Protein AF-A0A7S1W6D2-F1 (afdb_monomer_lite)

Secondary structure (DSSP, 8-state):
-HHHHHHHHHHH-SPPPHHHHHHHHHHHHHHHHHT---HHHHHHHHHHHHHHS--------------------------------PPP------------SSSSHHHHHHHHHHTTSS-----------------------SS-------------PPPPPP---TT-HHHHHHHHHHHHHHHHHHHHHHHHHHHHHHHHHHHHHHHHHHHHHHHHHHHHHHHHHHHHHHHHHHHHHHHHHHHHHHHHHHHHHHHHHHHHHHHHHHHHHHHHHHHHHHHHHHHHHHHHHHHHHHHHHHHHHHHHHHHHHHHHHHHHHHHHHHHHHHHHHHHHHHHHHHHHHHHHHHHHHHHHHHHHHHHHHHHHHHTTSSSS-----GGGHHHHHHHHHHHHHHHHHHHHHHHHHHHHHHHHHHHHHHHHHHHHHHHHHHHHHHHHHHHHHHHHHHHHHHHHHHHHHHHHHHHHHHHHHHHHHHHHHHHHHHHHTS---S-HHHHHHSHHHHHHTT-PPPP-

Organism: Neobodo designis (NCBI:txid312471)

Radius of gyration: 74.04 Å; chains: 1; bounding box: 138×70×248 Å

Foldseek 3Di:
DVVLLVLLCVLLVDDDDPVLSVVLVVQVVVCVVVVNPDPVSSNVSSVVSPVVDPPPPDPDDDDDDDDDDDDDDDDDDDDDDDDDDDDDDDDDDDDDDPPPPPPPVVVVVVVVVVVVVPPDDDDPDDDDDPDDDDDDDPDDDDDDDDDDDDDDPDDDDDDDPDPDDPPPPVVVVVVVVVVVVVVVVVVVVVVVVVVVVVVVVVVVVVVVVVVVVVVVVVVVVVVVVVVVVVVVVVVVVVVVVVVVVVVVVVVVVVVVVVVVVVVVVVVVVVVVVVVVVVVVVVVVVVVVVVVVVVVVVVVVVVVVVVVVVVVVVVVVVVVVVVVVVVVVVVVVVVVVVVVVVVVVVVVVVVVVVVVVVVVVVVCVCVVVPVPDDDDDDPVPPPVVVVVVVVVVVVVVVVVVVVVVVVVVVVVVVVVVVVVVVVVVVVVVVVVVVVVVVVVVVVVVVVVVVVVVVVVVVVVVVVVVVVVVVVVVVVVVVVVVVVVVPDPPDQDPVRCVVCVVVCVVVVNDDDDD

Structure (mmCIF, N/CA/C/O backbone):
data_AF-A0A7S1W6D2-F1
#
_entry.id   AF-A0A7S1W6D2-F1
#
loop_
_atom_site.group_PDB
_atom_site.id
_atom_site.type_symbol
_atom_site.label_atom_id
_atom_site.label_alt_id
_atom_site.label_comp_id
_atom_site.label_asym_id
_atom_site.label_entity_id
_atom_site.label_seq_id
_atom_site.pdbx_PDB_ins_code
_atom_site.Cartn_x
_atom_site.Cartn_y
_atom_site.Cartn_z
_atom_site.occupancy
_atom_site.B_iso_or_equiv
_atom_site.auth_seq_id
_atom_site.auth_comp_id
_atom_site.auth_asym_id
_atom_site.auth_atom_id
_atom_site.pdbx_PDB_model_num
ATOM 1 N N . ARG A 1 1 ? 7.609 21.392 4.921 1.00 91.19 1 ARG A N 1
ATOM 2 C CA . ARG A 1 1 ? 6.514 21.309 5.914 1.00 91.19 1 ARG A CA 1
ATOM 3 C C . ARG A 1 1 ? 6.487 22.544 6.814 1.00 91.19 1 ARG A C 1
ATOM 5 O O . ARG A 1 1 ? 5.623 23.380 6.600 1.00 91.19 1 ARG A O 1
ATOM 12 N N . GLU A 1 2 ? 7.475 22.748 7.693 1.00 93.50 2 GLU A N 1
ATOM 13 C CA . GLU A 1 2 ? 7.512 23.879 8.650 1.00 93.50 2 GLU A CA 1
ATOM 14 C C . GLU A 1 2 ? 7.346 25.265 8.009 1.00 93.50 2 GLU A C 1
ATOM 16 O O . GLU A 1 2 ? 6.562 26.080 8.491 1.00 93.50 2 GLU A O 1
ATOM 21 N N . LEU A 1 3 ? 7.999 25.510 6.867 1.00 96.69 3 LEU A N 1
ATOM 22 C CA . LEU A 1 3 ? 7.859 26.766 6.122 1.00 96.69 3 LEU A CA 1
ATOM 23 C C . LEU A 1 3 ? 6.405 27.036 5.679 1.00 96.69 3 LEU A C 1
ATOM 25 O O . LEU A 1 3 ? 5.949 28.177 5.690 1.00 96.69 3 LEU A O 1
ATOM 29 N N . MET A 1 4 ? 5.670 25.991 5.288 1.00 96.62 4 MET A N 1
ATOM 30 C CA . MET A 1 4 ? 4.268 26.102 4.873 1.00 96.62 4 MET A CA 1
ATOM 31 C C . MET A 1 4 ? 3.348 26.268 6.082 1.00 96.62 4 MET A C 1
ATOM 33 O O . MET A 1 4 ? 2.456 27.112 6.040 1.00 96.62 4 MET A O 1
ATOM 37 N N . SER A 1 5 ? 3.625 25.568 7.187 1.00 96.56 5 SER A N 1
ATOM 38 C CA . SER A 1 5 ? 2.891 25.731 8.448 1.00 96.56 5 SER A CA 1
ATOM 39 C C . SER A 1 5 ? 3.022 27.161 8.970 1.00 96.56 5 SER A C 1
ATOM 41 O O . SER A 1 5 ? 2.019 27.798 9.273 1.00 96.56 5 SER A O 1
ATOM 43 N N . GLY A 1 6 ? 4.235 27.728 8.948 1.00 96.06 6 GLY A N 1
ATOM 44 C CA . GLY A 1 6 ? 4.474 29.122 9.325 1.00 96.06 6 GLY A CA 1
ATOM 45 C C . GLY A 1 6 ? 3.710 30.132 8.460 1.00 96.06 6 GLY A C 1
ATOM 46 O O . GLY A 1 6 ? 3.217 31.134 8.978 1.00 96.06 6 GLY A O 1
ATOM 47 N N . LYS A 1 7 ? 3.549 29.867 7.154 1.00 97.19 7 LYS A N 1
ATOM 48 C CA . LYS A 1 7 ? 2.725 30.705 6.263 1.00 97.19 7 LYS A CA 1
ATOM 49 C C . LYS A 1 7 ? 1.236 30.604 6.597 1.00 97.19 7 LYS A C 1
ATOM 51 O O . LYS A 1 7 ? 0.576 31.635 6.686 1.00 97.19 7 LYS A O 1
ATOM 56 N N . VAL A 1 8 ? 0.720 29.399 6.841 1.00 95.88 8 VAL A N 1
ATOM 57 C CA . VAL A 1 8 ? -0.681 29.199 7.251 1.00 95.88 8 VAL A CA 1
ATOM 58 C C . VAL A 1 8 ? -0.959 29.890 8.588 1.00 95.88 8 VAL A C 1
ATOM 60 O O . VAL A 1 8 ? -1.959 30.591 8.702 1.00 95.88 8 VAL A O 1
ATOM 63 N N . TYR A 1 9 ? -0.048 29.806 9.562 1.00 96.94 9 TYR A N 1
ATOM 64 C CA . TYR A 1 9 ? -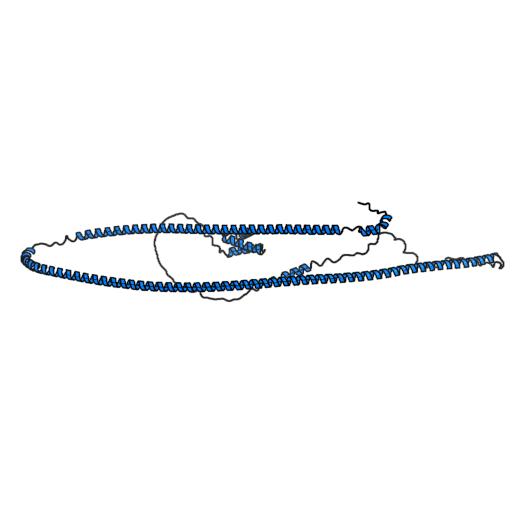0.182 30.499 10.851 1.00 96.94 9 TYR A CA 1
ATOM 65 C C . TYR A 1 9 ? -0.241 32.021 10.682 1.00 96.94 9 TYR A C 1
ATOM 67 O O . TYR A 1 9 ? -1.100 32.675 11.275 1.00 96.94 9 TYR A O 1
ATOM 75 N N . LYS A 1 10 ? 0.604 32.580 9.803 1.00 96.69 10 LYS A N 1
ATOM 76 C CA . LYS A 1 10 ? 0.540 34.003 9.435 1.00 96.69 10 LYS A CA 1
ATOM 77 C C . LYS A 1 10 ? -0.791 34.371 8.778 1.00 96.69 10 LYS A C 1
ATOM 79 O O . LYS A 1 10 ? -1.345 35.413 9.104 1.00 96.69 10 LYS A O 1
ATOM 84 N N . TYR A 1 11 ? -1.325 33.529 7.891 1.00 96.81 11 TYR A N 1
ATOM 85 C CA . TYR A 1 11 ? -2.621 33.786 7.259 1.00 96.81 11 TYR A CA 1
ATOM 86 C C . TYR A 1 11 ? -3.799 33.652 8.226 1.00 96.81 11 TYR A C 1
ATOM 88 O O . TYR A 1 11 ? -4.807 34.325 8.029 1.00 96.81 11 TYR A O 1
ATOM 96 N N . VAL A 1 12 ? -3.724 32.803 9.253 1.00 95.12 12 VAL A N 1
ATOM 97 C CA . VAL A 1 12 ? -4.801 32.685 10.249 1.00 95.12 12 VAL A CA 1
ATOM 98 C C . VAL A 1 12 ? -4.848 33.908 11.173 1.00 95.12 12 VAL A C 1
ATOM 100 O O . VAL A 1 12 ? -5.941 34.339 11.531 1.00 95.12 12 VAL A O 1
ATOM 103 N N . GLY A 1 13 ? -3.699 34.504 11.512 1.00 92.25 13 GLY A N 1
ATOM 104 C CA . GLY A 1 13 ? -3.641 35.776 12.246 1.00 92.25 13 GLY A CA 1
ATOM 105 C C . GLY A 1 13 ? -4.023 35.695 13.732 1.00 92.25 13 GLY A C 1
ATOM 106 O O . GLY A 1 13 ? -4.201 36.730 14.367 1.00 92.25 13 GLY A O 1
ATOM 107 N N . ARG A 1 14 ? -4.137 34.487 14.303 1.00 92.88 14 ARG A N 1
ATOM 108 C CA . ARG A 1 14 ? -4.321 34.241 15.745 1.00 92.88 14 ARG A CA 1
ATOM 109 C C . ARG A 1 14 ? -3.521 33.025 16.204 1.00 92.88 14 ARG A C 1
ATOM 111 O O . ARG A 1 14 ? -3.131 32.195 15.382 1.00 92.88 14 ARG A O 1
ATOM 118 N N . ALA A 1 15 ? -3.310 32.903 17.514 1.00 91.62 15 ALA A N 1
ATOM 119 C CA . ALA A 1 15 ? -2.756 31.686 18.092 1.00 91.62 15 ALA A CA 1
ATOM 120 C C . ALA A 1 15 ? -3.711 30.508 17.831 1.00 91.62 15 ALA A C 1
ATOM 122 O O . ALA A 1 15 ? -4.912 30.593 18.100 1.00 91.62 15 ALA A O 1
ATOM 123 N N . LEU A 1 16 ? -3.161 29.433 17.272 1.00 92.81 16 LEU A N 1
ATOM 124 C CA . LEU A 1 16 ? -3.866 28.177 17.049 1.00 92.81 16 LEU A CA 1
ATOM 125 C C . LEU A 1 16 ? -3.737 27.289 18.285 1.00 92.81 16 LEU A C 1
ATOM 127 O O . LEU A 1 16 ? -2.658 27.202 18.880 1.00 92.81 16 LEU A O 1
ATOM 131 N N . SER A 1 17 ? -4.821 26.607 18.636 1.00 94.44 17 SER A N 1
ATOM 132 C CA . SER A 1 17 ? -4.792 25.484 19.576 1.00 94.44 17 SER A CA 1
ATOM 133 C C . SER A 1 17 ? -3.951 24.331 19.020 1.00 94.44 17 SER A C 1
ATOM 135 O O . SER A 1 17 ? -3.715 24.241 17.813 1.00 94.44 17 SER A O 1
ATOM 137 N N . ASP A 1 18 ? -3.494 23.425 19.883 1.00 93.06 18 ASP A N 1
ATOM 138 C CA . ASP A 1 18 ? -2.640 22.316 19.441 1.00 93.06 18 ASP A CA 1
ATOM 139 C C . ASP A 1 18 ? -3.362 21.370 18.467 1.00 93.06 18 ASP A C 1
ATOM 141 O O . ASP A 1 18 ? -2.750 20.918 17.502 1.00 93.06 18 ASP A O 1
ATOM 145 N N . GLY A 1 19 ? -4.681 21.192 18.616 1.00 92.12 19 GLY A N 1
ATOM 146 C CA . GLY A 1 19 ? -5.501 20.465 17.640 1.00 92.12 19 GLY A CA 1
ATOM 147 C C . GLY A 1 19 ? -5.590 21.164 16.276 1.00 92.12 19 GLY A C 1
ATOM 148 O O . GLY A 1 19 ? -5.518 20.511 15.238 1.00 92.12 19 GLY A O 1
ATOM 149 N N . GLU A 1 20 ? -5.670 22.499 16.244 1.00 94.44 20 GLU A N 1
ATOM 150 C CA . GLU A 1 20 ? -5.651 23.258 14.983 1.00 94.44 20 GLU A CA 1
ATOM 151 C C . GLU A 1 20 ? -4.265 23.219 14.312 1.00 94.44 20 GLU A C 1
ATOM 153 O O . GLU A 1 20 ? -4.179 23.184 13.085 1.00 94.44 20 GLU A O 1
ATOM 158 N N . LYS A 1 21 ? -3.170 23.183 15.086 1.00 96.12 21 LYS A N 1
ATOM 159 C CA . LYS A 1 21 ? -1.810 23.000 14.540 1.00 96.12 21 LYS A CA 1
ATOM 160 C C . LYS A 1 21 ? -1.626 21.608 13.938 1.00 96.12 21 LYS A C 1
ATOM 162 O O . LYS A 1 21 ? -1.010 21.484 12.880 1.00 96.12 21 LYS A O 1
ATOM 167 N N . GLU A 1 22 ? -2.164 20.577 14.587 1.00 95.50 22 GLU A N 1
ATOM 168 C CA . GLU A 1 22 ? -2.125 19.205 14.078 1.00 95.50 22 GLU A CA 1
ATOM 169 C C . GLU A 1 22 ? -2.941 19.066 12.787 1.00 95.50 22 GLU A C 1
ATOM 171 O O . GLU A 1 22 ? -2.456 18.490 11.813 1.00 95.50 22 GLU A O 1
ATOM 176 N N . PHE A 1 23 ? -4.113 19.703 12.724 1.00 96.06 23 PHE A N 1
ATOM 177 C CA . PHE A 1 23 ? -4.910 19.795 11.502 1.00 96.06 23 PHE A CA 1
ATOM 178 C C . PHE A 1 23 ? -4.146 20.484 10.357 1.00 96.06 23 PHE A C 1
ATOM 180 O O . PHE A 1 23 ? -4.062 19.944 9.255 1.00 96.06 23 PHE A O 1
ATOM 187 N N . VAL A 1 24 ? -3.507 21.636 10.615 1.00 96.69 24 VAL A N 1
ATOM 188 C CA . VAL A 1 24 ? -2.655 22.323 9.620 1.00 96.69 24 VAL A CA 1
ATOM 189 C C . VAL A 1 24 ? -1.529 21.415 9.127 1.00 96.69 24 VAL A C 1
ATOM 191 O O . VAL A 1 24 ? -1.217 21.410 7.937 1.00 96.69 24 VAL A O 1
ATOM 194 N N . ALA A 1 25 ? -0.900 20.661 10.028 1.00 96.31 25 ALA A N 1
ATOM 195 C CA . ALA A 1 25 ? 0.182 19.753 9.679 1.00 96.31 25 ALA A CA 1
ATOM 196 C C . ALA A 1 25 ? -0.294 18.606 8.770 1.00 96.31 25 ALA A C 1
ATOM 198 O O . ALA A 1 25 ? 0.371 18.331 7.771 1.00 96.31 25 ALA A O 1
ATOM 199 N N . GLN A 1 26 ? -1.448 17.999 9.063 1.00 97.31 26 GLN A N 1
ATOM 200 C CA . GLN A 1 26 ? -2.043 16.941 8.237 1.00 97.31 26 GLN A CA 1
ATOM 201 C C . GLN A 1 26 ? -2.431 17.449 6.842 1.00 97.31 26 GLN A C 1
ATOM 203 O O . GLN A 1 26 ? -2.110 16.816 5.835 1.00 97.31 26 GLN A O 1
ATOM 208 N N . GLU A 1 27 ? -3.053 18.625 6.764 1.00 97.00 27 GLU A N 1
ATOM 209 C CA . GLU A 1 27 ? -3.511 19.188 5.493 1.00 97.00 27 GLU A CA 1
ATOM 210 C C . GLU A 1 27 ? -2.333 19.608 4.595 1.00 97.00 27 GLU A C 1
ATOM 212 O O . GLU A 1 27 ? -2.357 19.420 3.378 1.00 97.00 27 GLU A O 1
ATOM 217 N N . ILE A 1 28 ? -1.242 20.101 5.193 1.00 96.94 28 ILE A N 1
ATOM 218 C CA . ILE A 1 28 ? 0.006 20.396 4.473 1.00 96.94 28 ILE A CA 1
ATOM 219 C C . ILE A 1 28 ? 0.678 19.117 3.969 1.00 96.94 28 ILE A C 1
ATOM 221 O O . ILE A 1 28 ? 1.198 19.116 2.853 1.00 96.94 28 ILE A O 1
ATOM 225 N N . ASP A 1 29 ? 0.669 18.034 4.746 1.00 96.62 29 ASP A N 1
ATOM 226 C CA . ASP A 1 29 ? 1.227 16.755 4.295 1.00 96.62 29 ASP A CA 1
ATOM 227 C C . ASP A 1 29 ? 0.424 16.191 3.114 1.00 96.62 29 ASP A C 1
ATOM 229 O O . ASP A 1 29 ? 1.009 15.688 2.152 1.00 96.62 29 ASP A O 1
ATOM 233 N N . MET A 1 30 ? -0.902 16.369 3.114 1.00 96.31 30 MET A N 1
ATOM 234 C CA . MET A 1 30 ? -1.737 16.029 1.960 1.00 96.31 30 MET A CA 1
ATOM 235 C C . MET A 1 30 ? -1.431 16.890 0.730 1.00 96.31 30 MET A C 1
ATOM 237 O O . MET A 1 30 ? -1.349 16.348 -0.374 1.00 96.31 30 MET A O 1
ATOM 241 N N . LEU A 1 31 ? -1.218 18.202 0.887 1.00 96.44 31 LEU A N 1
ATOM 242 C CA . LEU A 1 31 ? -0.818 19.071 -0.229 1.00 96.44 31 LEU A CA 1
ATOM 243 C C . LEU A 1 31 ? 0.542 18.673 -0.812 1.00 96.44 31 LEU A C 1
ATOM 245 O O . LEU A 1 31 ? 0.686 18.623 -2.034 1.00 96.44 31 LEU A O 1
ATOM 249 N N . ILE A 1 32 ? 1.510 18.322 0.042 1.00 95.44 32 ILE A N 1
ATOM 250 C CA . ILE A 1 32 ? 2.821 17.818 -0.391 1.00 95.44 32 ILE A CA 1
ATOM 251 C C . ILE A 1 32 ? 2.650 16.524 -1.189 1.00 95.44 32 ILE A C 1
ATOM 253 O O . ILE A 1 32 ? 3.232 16.394 -2.265 1.00 95.44 32 ILE A O 1
ATOM 257 N N . HIS A 1 33 ? 1.824 15.592 -0.705 1.00 95.56 33 HIS A N 1
ATOM 258 C CA . HIS A 1 33 ? 1.548 14.340 -1.411 1.00 95.56 33 HIS A CA 1
ATOM 259 C C . HIS A 1 33 ? 0.845 14.543 -2.758 1.00 95.56 33 HIS A C 1
ATOM 261 O O . HIS A 1 33 ? 1.093 13.777 -3.688 1.00 95.56 33 HIS A O 1
ATOM 267 N N . ARG A 1 34 ? 0.006 15.576 -2.890 1.00 92.94 34 ARG A N 1
ATOM 268 C CA . ARG A 1 34 ? -0.652 15.945 -4.156 1.00 92.94 34 ARG A CA 1
ATOM 269 C C . ARG A 1 34 ? 0.230 16.791 -5.081 1.00 92.94 34 ARG A C 1
ATOM 271 O O . ARG A 1 34 ? -0.123 16.979 -6.240 1.00 92.94 34 ARG A O 1
ATOM 278 N N . GLY A 1 35 ? 1.369 17.294 -4.598 1.00 93.56 35 GLY A N 1
ATOM 279 C CA . GLY A 1 35 ? 2.233 18.222 -5.335 1.00 93.56 35 GLY A CA 1
ATOM 280 C C . GLY A 1 35 ? 1.662 19.643 -5.454 1.00 93.56 35 GLY A C 1
ATOM 281 O O . GLY A 1 35 ? 2.150 20.445 -6.248 1.00 93.56 35 GLY A O 1
ATOM 282 N N . GLU A 1 36 ? 0.642 19.979 -4.665 1.00 91.56 36 GLU A N 1
ATOM 283 C CA . GLU A 1 36 ? -0.095 21.244 -4.732 1.00 91.56 36 GLU A CA 1
ATOM 284 C C . GLU A 1 36 ? 0.447 22.257 -3.714 1.00 91.56 36 GLU A C 1
ATOM 286 O O . GLU A 1 36 ? -0.234 22.684 -2.783 1.00 91.56 36 GLU A O 1
ATOM 291 N N . ASN A 1 37 ? 1.693 22.693 -3.901 1.00 91.19 37 ASN A N 1
ATOM 292 C CA . ASN A 1 37 ? 2.366 23.627 -2.984 1.00 91.19 37 ASN A CA 1
ATOM 293 C C . ASN A 1 37 ? 2.051 25.110 -3.283 1.00 91.19 37 ASN A C 1
ATOM 295 O O . ASN A 1 37 ? 2.886 25.991 -3.058 1.00 91.19 37 ASN A O 1
ATOM 299 N N . SER A 1 38 ? 0.871 25.398 -3.838 1.00 96.62 38 SER A N 1
ATOM 300 C CA . SER A 1 38 ? 0.493 26.752 -4.252 1.00 96.62 38 SER A CA 1
ATOM 301 C C . SER A 1 38 ? 0.114 27.636 -3.056 1.00 96.62 38 SER A C 1
ATOM 303 O O . SER A 1 38 ? -0.433 27.170 -2.054 1.00 96.62 38 SER A O 1
ATOM 305 N N . GLU A 1 39 ? 0.353 28.946 -3.161 1.00 96.12 39 GLU A N 1
ATOM 306 C CA . GLU A 1 39 ? -0.048 29.901 -2.116 1.00 96.12 39 GLU A CA 1
ATOM 307 C C . GLU A 1 39 ? -1.577 29.948 -1.928 1.00 96.12 39 GLU A C 1
ATOM 309 O O . GLU A 1 39 ? -2.065 30.164 -0.818 1.00 96.12 39 GLU A O 1
ATOM 314 N N . ALA A 1 40 ? -2.339 29.692 -2.997 1.00 96.19 40 ALA A N 1
ATOM 315 C CA . ALA A 1 40 ? -3.797 29.625 -2.954 1.00 96.19 40 ALA A CA 1
ATOM 316 C C . ALA A 1 40 ? -4.286 28.466 -2.068 1.00 96.19 40 ALA A C 1
ATOM 318 O O . ALA A 1 40 ? -5.175 28.666 -1.239 1.00 96.19 40 ALA A O 1
ATOM 319 N N . SER A 1 41 ? -3.648 27.295 -2.168 1.00 96.12 41 SER A N 1
ATOM 320 C CA . SER A 1 41 ? -3.959 26.123 -1.340 1.00 96.12 41 SER A CA 1
ATOM 321 C C . SER A 1 41 ? -3.711 26.403 0.149 1.00 96.12 41 SER A C 1
ATOM 323 O O . SER A 1 41 ? -4.551 26.094 0.990 1.00 96.12 41 SER A O 1
ATOM 325 N N . LEU A 1 42 ? -2.613 27.091 0.489 1.00 97.12 42 LEU A N 1
ATOM 326 C CA . LEU A 1 42 ? -2.315 27.480 1.877 1.00 97.12 42 LEU A CA 1
ATOM 327 C C . LEU A 1 42 ? -3.316 28.509 2.435 1.00 97.12 42 LEU A C 1
ATOM 329 O O . LEU A 1 42 ? -3.701 28.431 3.604 1.00 97.12 42 LEU A O 1
ATOM 333 N N . LYS A 1 43 ? -3.771 29.463 1.610 1.00 97.12 43 LYS A N 1
ATOM 334 C CA . LYS A 1 43 ? -4.826 30.421 1.991 1.00 97.12 43 LYS A CA 1
ATOM 335 C C . LYS A 1 43 ? -6.175 29.731 2.201 1.00 97.12 43 LYS A C 1
ATOM 337 O O . LYS A 1 43 ? -6.917 30.132 3.095 1.00 97.12 43 LYS A O 1
ATOM 342 N N . HIS A 1 44 ? -6.471 28.685 1.429 1.00 96.50 44 HIS A N 1
ATOM 343 C CA . HIS A 1 44 ? -7.685 27.888 1.594 1.00 96.50 44 HIS A CA 1
ATOM 344 C C . HIS A 1 44 ? -7.706 27.151 2.941 1.00 96.50 44 HIS A C 1
ATOM 346 O O . HIS A 1 44 ? -8.699 27.238 3.658 1.00 96.50 44 HIS A O 1
ATOM 352 N N . ILE A 1 45 ? -6.585 26.538 3.345 1.00 95.81 45 ILE A N 1
ATOM 353 C CA . ILE A 1 45 ? -6.437 25.918 4.676 1.00 95.81 45 ILE A CA 1
ATOM 354 C C . ILE A 1 45 ? -6.669 26.955 5.784 1.00 95.81 45 ILE A C 1
ATOM 356 O O . ILE A 1 45 ? -7.439 26.720 6.715 1.00 95.81 45 ILE A O 1
ATOM 360 N N . ALA A 1 46 ? -6.055 28.136 5.665 1.00 96.25 46 ALA A N 1
ATOM 361 C CA . ALA A 1 46 ? -6.234 29.208 6.643 1.00 96.25 46 ALA A CA 1
ATOM 362 C C . ALA A 1 46 ? -7.695 29.689 6.736 1.00 96.25 46 ALA A C 1
ATOM 364 O O . ALA A 1 46 ? -8.191 29.954 7.832 1.00 96.25 46 ALA A O 1
ATOM 365 N N . HIS A 1 47 ? -8.398 29.781 5.603 1.00 95.62 47 HIS A N 1
ATOM 366 C CA . HIS A 1 47 ? -9.824 30.105 5.567 1.00 95.62 47 HIS A CA 1
ATOM 367 C C . HIS A 1 47 ? -10.672 29.002 6.211 1.00 95.62 47 HIS A C 1
ATOM 369 O O . HIS A 1 47 ? -11.585 29.298 6.980 1.00 95.62 47 HIS A O 1
ATOM 375 N N . HIS A 1 48 ? -10.349 27.735 5.948 1.00 95.19 48 HIS A N 1
ATOM 376 C CA . HIS A 1 48 ? -11.076 26.603 6.506 1.00 95.19 48 HIS A CA 1
ATOM 377 C C . HIS A 1 48 ? -11.009 26.591 8.038 1.00 95.19 48 HIS A C 1
ATOM 379 O O . HIS A 1 48 ? -12.039 26.478 8.701 1.00 95.19 48 HIS A O 1
ATOM 385 N N . ILE A 1 49 ? -9.833 26.859 8.608 1.00 94.44 49 ILE A N 1
ATOM 386 C CA . ILE A 1 49 ? -9.657 26.978 10.063 1.00 94.44 49 ILE A CA 1
ATOM 387 C C . ILE A 1 49 ? -10.464 28.148 10.627 1.00 94.44 49 ILE A C 1
ATOM 389 O O . ILE A 1 49 ? -11.133 27.999 11.643 1.00 94.44 49 ILE A O 1
ATOM 393 N N . ARG A 1 50 ? -10.479 29.302 9.947 1.00 92.81 50 ARG A N 1
ATOM 394 C CA . ARG A 1 50 ? -11.328 30.434 10.360 1.00 92.81 50 ARG A CA 1
ATOM 395 C C . ARG A 1 50 ? -12.826 30.114 10.304 1.00 92.81 50 ARG A C 1
ATOM 397 O O . ARG A 1 50 ? -13.580 30.703 11.067 1.00 92.81 50 ARG A O 1
ATOM 404 N N . SER A 1 51 ? -13.251 29.215 9.416 1.00 89.81 51 SER A N 1
ATOM 405 C CA . SER A 1 51 ? -14.660 28.827 9.266 1.00 89.81 51 SER A CA 1
ATOM 406 C C . SER A 1 51 ? -15.126 27.759 10.261 1.00 89.81 51 SER A C 1
ATOM 408 O O . SER A 1 51 ? -16.295 27.757 10.634 1.00 89.81 51 SER A O 1
ATOM 410 N N . ILE A 1 52 ? -14.234 26.857 10.689 1.00 84.69 52 ILE A N 1
ATOM 411 C CA . ILE A 1 52 ? -14.578 25.748 11.594 1.00 84.69 52 ILE A CA 1
ATOM 412 C C . ILE A 1 52 ? -14.660 26.225 13.044 1.00 84.69 52 ILE A C 1
ATOM 414 O O . ILE A 1 52 ? -15.500 25.745 13.804 1.00 84.69 52 ILE A O 1
ATOM 418 N N . THR A 1 53 ? -13.814 27.177 13.432 1.00 76.25 53 THR A N 1
ATOM 419 C CA . THR A 1 53 ? -13.810 27.727 14.786 1.00 76.25 53 THR A CA 1
ATOM 420 C C . THR A 1 53 ? -14.554 29.064 14.785 1.00 76.25 53 THR A C 1
ATOM 422 O O . THR A 1 53 ? -13.952 30.083 14.433 1.00 76.25 53 THR A O 1
ATOM 425 N N . PRO A 1 54 ? -15.850 29.111 15.162 1.00 63.38 54 PRO A N 1
ATOM 426 C CA . PRO A 1 54 ? -16.518 30.385 15.382 1.00 63.38 54 PRO A CA 1
ATOM 427 C C . PRO A 1 54 ? -15.716 31.147 16.432 1.00 63.38 54 PRO A C 1
ATOM 429 O O . PRO A 1 54 ? -15.345 30.581 17.462 1.00 63.38 54 PRO A O 1
ATOM 432 N N . ALA A 1 55 ? -15.397 32.406 16.134 1.00 52.62 55 ALA A N 1
ATOM 433 C CA . ALA A 1 55 ? -14.673 33.280 17.038 1.00 52.62 55 ALA A CA 1
ATOM 434 C C . ALA A 1 55 ? -15.391 33.285 18.394 1.00 52.62 55 ALA A C 1
ATOM 436 O O . ALA A 1 55 ? -16.427 33.930 18.549 1.00 52.62 55 ALA A O 1
ATOM 437 N N . GLN A 1 56 ? -14.861 32.543 19.371 1.00 51.62 56 GLN A N 1
ATOM 438 C CA . GLN A 1 56 ? -15.216 32.752 20.762 1.00 51.62 56 GLN A CA 1
ATOM 439 C C . GLN A 1 56 ? -14.752 34.166 21.080 1.00 51.62 56 GLN A C 1
ATOM 441 O O . GLN A 1 56 ? -13.558 34.442 21.202 1.00 51.62 56 GLN A O 1
ATOM 446 N N . SER A 1 57 ? -15.732 35.067 21.095 1.00 44.06 57 SER A N 1
ATOM 447 C CA . SER A 1 57 ? -15.620 36.442 21.541 1.00 44.06 57 SER A CA 1
ATOM 448 C C . SER A 1 57 ? -14.763 36.476 22.795 1.00 44.06 57 SER A C 1
ATOM 450 O O . SER A 1 57 ? -15.078 35.805 23.781 1.00 44.06 57 SER A O 1
ATOM 452 N N . GLN A 1 58 ? -13.676 37.237 22.728 1.00 41.50 58 GLN A N 1
ATOM 453 C CA . GLN A 1 58 ? -12.836 37.543 23.869 1.00 41.50 58 GLN A CA 1
ATOM 454 C C . GLN A 1 58 ? -13.724 38.064 25.002 1.00 41.50 58 GLN A C 1
ATOM 456 O O . GLN A 1 58 ? -14.250 39.172 24.931 1.00 41.50 58 GLN A O 1
ATOM 461 N N . VAL A 1 59 ? -13.917 37.241 26.033 1.00 37.53 59 VAL A N 1
ATOM 462 C CA . VAL A 1 59 ? -14.416 37.712 27.320 1.00 37.53 59 VAL A CA 1
ATOM 463 C C . VAL A 1 59 ? -13.266 38.493 27.935 1.00 37.53 59 VAL A C 1
ATOM 465 O O . VAL A 1 59 ? -12.201 37.951 28.230 1.00 37.53 59 VAL A O 1
ATOM 468 N N . SER A 1 60 ? -13.491 39.795 28.027 1.00 37.78 60 SER A N 1
ATOM 469 C CA . SER A 1 60 ? -12.666 40.791 28.690 1.00 37.78 60 SER A CA 1
ATOM 470 C C . SER A 1 60 ? -12.191 40.322 30.063 1.00 37.78 60 SER A C 1
ATOM 472 O O . SER A 1 60 ? -12.991 39.939 30.917 1.00 37.78 60 SER A O 1
ATOM 474 N N . ALA A 1 61 ? -10.881 40.415 30.269 1.00 39.03 61 ALA A N 1
ATOM 475 C CA . ALA A 1 61 ? -10.240 40.345 31.569 1.00 39.03 61 ALA A CA 1
ATOM 476 C C . ALA A 1 61 ? -10.612 41.569 32.426 1.00 39.03 61 ALA A C 1
ATOM 478 O O . ALA A 1 61 ? -10.501 42.700 31.955 1.00 39.03 61 ALA A O 1
ATOM 479 N N . ALA A 1 62 ? -11.001 41.337 33.682 1.00 34.06 62 ALA A N 1
ATOM 480 C CA . ALA A 1 62 ? -10.980 42.313 34.775 1.00 34.06 62 ALA A CA 1
ATOM 481 C C . ALA A 1 62 ? -10.982 41.575 36.142 1.00 34.06 62 ALA A C 1
ATOM 483 O O . ALA A 1 62 ? -11.374 40.409 36.191 1.00 34.06 62 ALA A O 1
ATOM 484 N N . PRO A 1 63 ? -10.480 42.204 37.222 1.00 42.31 63 PRO A N 1
ATOM 485 C CA . PRO A 1 63 ? -9.640 41.568 38.241 1.00 42.31 63 PRO A CA 1
ATOM 486 C C . PRO A 1 63 ? -10.406 41.076 39.478 1.00 42.31 63 PRO A C 1
ATOM 488 O O . PRO A 1 63 ? -11.439 41.624 39.853 1.00 42.31 63 PRO A O 1
ATOM 491 N N . THR A 1 64 ? -9.854 40.071 40.160 1.00 35.16 64 THR A N 1
ATOM 492 C CA . THR A 1 64 ? -10.341 39.608 41.466 1.00 35.16 64 THR A CA 1
ATOM 493 C C . THR A 1 64 ? -9.675 40.412 42.581 1.00 35.16 64 THR A C 1
ATOM 495 O O . THR A 1 64 ? -8.541 40.122 42.955 1.00 35.16 64 THR A O 1
ATOM 498 N N . GLU A 1 65 ? -10.397 41.394 43.121 1.00 38.28 65 GLU A N 1
ATOM 499 C CA . GLU A 1 65 ? -10.197 41.890 44.483 1.00 38.28 65 GLU A CA 1
ATOM 500 C C . GLU A 1 65 ? -11.354 41.425 45.378 1.00 38.28 65 GLU A C 1
ATOM 502 O O . GLU A 1 65 ? -12.533 41.721 45.190 1.00 38.28 65 GLU A O 1
ATOM 507 N N . GLU A 1 66 ? -10.940 40.636 46.351 1.00 44.19 66 GLU A N 1
ATOM 508 C CA . GLU A 1 66 ? -11.461 40.420 47.689 1.00 44.19 66 GLU A CA 1
ATOM 509 C C . GLU A 1 66 ? -12.242 41.603 48.305 1.00 44.19 66 GLU A C 1
ATOM 511 O O . GLU A 1 66 ? -11.654 42.558 48.805 1.00 44.19 66 GLU A O 1
ATOM 516 N N . ARG A 1 67 ? -13.583 41.512 48.381 1.00 35.19 67 ARG A N 1
ATOM 517 C CA . ARG A 1 67 ? -14.367 42.265 49.382 1.00 35.19 67 ARG A CA 1
ATOM 518 C C . ARG A 1 67 ? -15.767 41.690 49.645 1.00 35.19 67 ARG A C 1
ATOM 520 O O . ARG A 1 67 ? -16.622 41.691 48.775 1.00 35.19 67 ARG A O 1
ATOM 527 N N . MET A 1 68 ? -15.968 41.288 50.906 1.00 34.72 68 MET A N 1
ATOM 528 C CA . MET A 1 68 ? -17.206 41.320 51.720 1.00 34.72 68 MET A CA 1
ATOM 529 C C . MET A 1 68 ? -18.490 40.673 51.158 1.00 34.72 68 MET A C 1
ATOM 531 O O . MET A 1 68 ? -19.090 41.128 50.200 1.00 34.72 68 MET A O 1
ATOM 535 N N . ARG A 1 69 ? -18.952 39.558 51.739 1.00 41.09 69 ARG A N 1
ATOM 536 C CA . ARG A 1 69 ? -19.860 39.475 52.913 1.00 41.09 69 ARG A CA 1
ATOM 537 C C . ARG A 1 69 ? -21.243 40.141 52.734 1.00 41.09 69 ARG A C 1
ATOM 539 O O . ARG A 1 69 ? -21.341 41.357 52.798 1.00 41.09 69 ARG A O 1
ATOM 546 N N . ARG A 1 70 ? -22.265 39.265 52.810 1.00 39.72 70 ARG A N 1
ATOM 547 C CA . ARG A 1 70 ? -23.663 39.446 53.279 1.00 39.72 70 ARG A CA 1
ATOM 548 C C . ARG A 1 70 ? -24.629 40.190 52.341 1.00 39.72 70 ARG A C 1
ATOM 550 O O . ARG A 1 70 ? -24.494 41.386 52.155 1.00 39.72 70 ARG A O 1
ATOM 557 N N . HIS A 1 71 ? -25.695 39.531 51.882 1.00 36.09 71 HIS A N 1
ATOM 558 C CA . HIS A 1 71 ? -26.964 39.415 52.617 1.00 36.09 71 HIS A CA 1
ATOM 559 C C . HIS A 1 71 ? -27.957 38.474 51.915 1.00 36.09 71 HIS A C 1
ATOM 561 O O . HIS A 1 71 ? -27.736 38.019 50.796 1.00 36.09 71 HIS A O 1
ATOM 567 N N . ASP A 1 72 ? -28.993 38.150 52.677 1.00 32.72 72 ASP A N 1
ATOM 568 C CA . ASP A 1 72 ? -29.972 37.084 52.549 1.00 32.72 72 ASP A CA 1
ATOM 569 C C . ASP A 1 72 ? -31.095 37.302 51.518 1.00 32.72 72 ASP A C 1
ATOM 571 O O . ASP A 1 72 ? -31.416 38.421 51.137 1.00 32.72 72 ASP A O 1
ATOM 575 N N . ALA A 1 73 ? -31.781 36.178 51.276 1.00 33.16 73 ALA A N 1
ATOM 576 C CA . ALA A 1 73 ? -33.237 36.017 51.211 1.00 33.16 73 ALA A CA 1
ATOM 577 C C . ALA A 1 73 ? -34.044 36.416 49.960 1.00 33.16 73 ALA A C 1
ATOM 579 O O . ALA A 1 73 ? -33.914 37.491 49.389 1.00 33.16 73 ALA A O 1
ATOM 580 N N . ALA A 1 74 ? -35.029 35.530 49.726 1.00 33.72 74 ALA A N 1
ATOM 581 C CA . ALA A 1 74 ? -36.262 35.676 48.950 1.00 33.72 74 ALA A CA 1
ATOM 582 C C . ALA A 1 74 ? -36.093 35.681 47.421 1.00 33.72 74 ALA A C 1
ATOM 584 O O . ALA A 1 74 ? -35.171 36.259 46.878 1.00 33.72 74 ALA A O 1
ATOM 585 N N . SER A 1 75 ? -36.972 35.107 46.607 1.00 32.62 75 SER A N 1
ATOM 586 C CA . SER A 1 75 ? -38.146 34.247 46.747 1.00 32.62 75 SER A CA 1
ATOM 587 C C . SER A 1 75 ? -38.622 34.021 45.302 1.00 32.62 75 SER A C 1
ATOM 589 O O . SER A 1 75 ? -38.376 34.850 44.432 1.00 32.62 75 SER A O 1
ATOM 591 N N . SER A 1 76 ? -39.422 32.979 45.105 1.00 31.62 76 SER A N 1
ATOM 592 C CA . SER A 1 76 ? -40.604 33.034 44.242 1.00 31.62 76 SER A CA 1
ATOM 593 C C . SER A 1 76 ? -40.495 32.825 42.716 1.00 31.62 76 SER A C 1
ATOM 595 O O . SER A 1 76 ? -40.242 33.749 41.954 1.00 31.62 76 SER A O 1
ATOM 597 N N . VAL A 1 77 ? -40.961 31.621 42.342 1.00 35.59 77 VAL A N 1
ATOM 598 C CA . VAL A 1 77 ? -42.072 31.310 41.406 1.00 35.59 77 VAL A CA 1
ATOM 599 C C . VAL A 1 77 ? -41.875 31.524 39.889 1.00 35.59 77 VAL A C 1
ATOM 601 O O . VAL A 1 77 ? -41.385 32.542 39.424 1.00 35.59 77 VAL A O 1
ATOM 604 N N . VAL A 1 78 ? -42.444 30.552 39.155 1.00 38.94 78 VAL A N 1
ATOM 605 C CA . VAL A 1 78 ? -43.078 30.589 37.814 1.00 38.94 78 VAL A CA 1
ATOM 606 C C . VAL A 1 78 ? -42.341 29.684 36.810 1.00 38.94 78 VAL A C 1
ATOM 608 O O . VAL A 1 78 ? -41.265 30.015 36.339 1.00 38.94 78 VAL A O 1
ATOM 611 N N . SER A 1 79 ? -42.739 28.414 36.657 1.00 34.44 79 SER A N 1
ATOM 612 C CA . SER A 1 79 ? -43.830 27.865 35.810 1.00 34.44 79 SER A CA 1
ATOM 613 C C . SER A 1 79 ? -43.501 27.771 34.315 1.00 34.44 79 SER A C 1
ATOM 615 O O . SER A 1 79 ? -43.111 28.754 33.701 1.00 34.44 79 SER A O 1
ATOM 617 N N . GLY A 1 80 ? -43.830 26.617 33.718 1.00 32.38 80 GLY A N 1
ATOM 618 C CA . GLY A 1 80 ? -44.099 26.464 32.278 1.00 32.38 80 GLY A CA 1
ATOM 619 C C . GLY A 1 80 ? -43.067 25.596 31.548 1.00 32.38 80 GLY A C 1
ATOM 620 O O . GLY A 1 80 ? -41.996 26.077 31.223 1.00 32.38 80 GLY A O 1
ATOM 621 N N . ALA A 1 81 ? -43.227 24.276 31.429 1.00 34.25 81 ALA A N 1
ATOM 622 C CA . ALA A 1 81 ? -44.198 23.521 30.621 1.00 34.25 81 ALA A CA 1
ATOM 623 C C . ALA A 1 81 ? -43.746 23.267 29.168 1.00 34.25 81 ALA A C 1
ATOM 625 O O . ALA A 1 81 ? -43.423 24.192 28.437 1.00 34.25 81 ALA A O 1
ATOM 626 N N . ALA A 1 82 ? -43.874 21.986 28.790 1.00 36.19 82 ALA A N 1
ATOM 627 C CA . ALA A 1 82 ? -43.972 21.419 27.442 1.00 36.19 82 ALA A CA 1
ATOM 628 C C . ALA A 1 82 ? -42.741 21.572 26.518 1.00 36.19 82 ALA A C 1
ATOM 630 O O . ALA A 1 82 ? -42.114 22.607 26.414 1.00 36.19 82 ALA A O 1
ATOM 631 N N . GLY A 1 83 ? -42.307 20.564 25.771 1.00 33.31 83 GLY A N 1
ATOM 632 C CA . GLY A 1 83 ? -43.021 19.378 25.336 1.00 33.31 83 GLY A CA 1
ATOM 633 C C . GLY A 1 83 ? -42.886 19.258 23.822 1.00 33.31 83 GLY A C 1
ATOM 634 O O . GLY A 1 83 ? -43.486 20.019 23.084 1.00 33.31 83 GLY A O 1
ATOM 635 N N . HIS A 1 84 ? -42.148 18.231 23.410 1.00 36.78 84 HIS A N 1
ATOM 636 C CA . HIS A 1 84 ? -42.424 17.404 22.237 1.00 36.78 84 HIS A CA 1
ATOM 637 C C . HIS A 1 84 ? -42.170 17.922 20.805 1.00 36.78 84 HIS A C 1
ATOM 639 O O . HIS A 1 84 ? -42.761 18.861 20.294 1.00 36.78 84 HIS A O 1
ATOM 645 N N . GLN A 1 85 ? -41.403 17.059 20.127 1.00 38.53 85 GLN A N 1
ATOM 646 C CA . GLN A 1 85 ? -41.605 16.563 18.764 1.00 38.53 85 GLN A CA 1
ATOM 647 C C . GLN A 1 85 ? -41.101 17.402 17.586 1.00 38.53 85 GLN A C 1
ATOM 649 O O . GLN A 1 85 ? -41.811 18.146 16.915 1.00 38.53 85 GLN A O 1
ATOM 654 N N . ARG A 1 86 ? -39.853 17.071 17.234 1.00 36.06 86 ARG A N 1
ATOM 655 C CA . ARG A 1 86 ? -39.309 17.114 15.875 1.00 36.06 86 ARG A CA 1
ATOM 656 C C . ARG A 1 86 ? -40.191 16.303 14.915 1.00 36.06 86 ARG A C 1
ATOM 658 O O . ARG A 1 86 ? -40.391 15.108 15.120 1.00 36.06 86 ARG A O 1
ATOM 665 N N . LYS A 1 87 ? -40.660 16.950 13.845 1.00 42.56 87 LYS A N 1
ATOM 666 C CA . LYS A 1 87 ? -41.249 16.305 12.666 1.00 42.56 87 LYS A CA 1
ATOM 667 C C . LYS A 1 87 ? -40.198 16.116 11.572 1.00 42.56 87 LYS A C 1
ATOM 669 O O . LYS A 1 87 ? -39.407 17.009 11.286 1.00 42.56 87 LYS A O 1
ATOM 674 N N . ASN A 1 88 ? -40.267 14.935 10.968 1.00 41.53 88 ASN A N 1
ATOM 675 C CA . ASN A 1 88 ? -39.623 14.507 9.731 1.00 41.53 88 ASN A CA 1
ATOM 676 C C . ASN A 1 88 ? -39.936 15.412 8.529 1.00 41.53 88 ASN A C 1
ATOM 678 O O . ASN A 1 88 ? -41.085 15.819 8.357 1.00 41.53 88 ASN A O 1
ATOM 682 N N . ARG A 1 89 ? -38.939 15.589 7.651 1.00 34.28 89 ARG A N 1
ATOM 683 C CA . ARG A 1 89 ? -39.002 15.740 6.174 1.00 34.28 89 ARG A CA 1
ATOM 684 C C . ARG A 1 89 ? -37.617 16.222 5.721 1.00 34.28 89 ARG A C 1
ATOM 686 O O . ARG A 1 89 ? -37.114 17.173 6.290 1.00 34.28 89 ARG A O 1
ATOM 693 N N . GLY A 1 90 ? -36.926 15.673 4.738 1.00 32.78 90 GLY A N 1
ATOM 694 C CA . GLY A 1 90 ? -37.157 14.560 3.837 1.00 32.78 90 GLY A CA 1
ATOM 695 C C . GLY A 1 90 ? -35.899 14.444 2.968 1.00 32.78 90 GLY A C 1
ATOM 696 O O . GLY A 1 90 ? -35.309 15.449 2.582 1.00 32.78 90 GLY A O 1
ATOM 697 N N . THR A 1 91 ? -35.477 13.217 2.690 1.00 40.94 91 THR A N 1
ATOM 698 C CA . THR A 1 91 ? -34.824 12.867 1.422 1.00 40.94 91 THR A CA 1
ATOM 699 C C . THR A 1 91 ? -35.835 13.152 0.292 1.00 40.94 91 THR A C 1
ATOM 701 O O . THR A 1 91 ? -37.038 13.089 0.565 1.00 40.94 91 THR A O 1
ATOM 704 N N . PRO A 1 92 ? -35.430 13.502 -0.946 1.00 48.59 92 PRO A N 1
ATOM 705 C CA . PRO A 1 92 ? -34.423 12.763 -1.711 1.00 48.59 92 PRO A CA 1
ATOM 706 C C . PRO A 1 92 ? -33.488 13.649 -2.551 1.00 48.59 92 PRO A C 1
ATOM 708 O O . PRO A 1 92 ? -33.826 14.770 -2.896 1.00 48.59 92 PRO A O 1
ATOM 711 N N . SER A 1 93 ? -32.333 13.125 -2.955 1.00 34.78 93 SER A N 1
ATOM 712 C CA . SER A 1 93 ? -31.911 13.210 -4.360 1.00 34.78 93 SER A CA 1
ATOM 713 C C . SER A 1 93 ? -30.593 12.471 -4.552 1.00 34.78 93 SER A C 1
ATOM 715 O O . SER A 1 93 ? -29.566 12.792 -3.960 1.00 34.78 93 SER A O 1
ATOM 717 N N . SER A 1 94 ? -30.672 11.454 -5.397 1.00 44.62 94 SER A N 1
ATOM 718 C CA . SER A 1 94 ? -29.562 10.760 -6.024 1.00 44.62 94 SER A CA 1
ATOM 719 C C . SER A 1 94 ? -28.813 11.734 -6.935 1.00 44.62 94 SER A C 1
ATOM 721 O O . SER A 1 94 ? -29.370 12.145 -7.951 1.00 44.62 94 SER A O 1
ATOM 723 N N . GLN A 1 95 ? -27.545 12.025 -6.646 1.00 36.94 95 GLN A N 1
ATOM 724 C CA . GLN A 1 95 ? -26.589 12.429 -7.677 1.00 36.94 95 GLN A CA 1
ATOM 725 C C . GLN A 1 95 ? -25.229 11.785 -7.413 1.00 36.94 95 GLN A C 1
ATOM 727 O O . GLN A 1 95 ? -24.508 12.117 -6.477 1.00 36.94 95 GLN A O 1
ATOM 732 N N . VAL A 1 96 ? -24.919 10.828 -8.279 1.00 44.81 96 VAL A N 1
ATOM 733 C CA . VAL A 1 96 ? -23.604 10.232 -8.485 1.00 44.81 96 VAL A CA 1
ATOM 734 C C . VAL A 1 96 ? -22.769 11.227 -9.300 1.00 44.81 96 VAL A C 1
ATOM 736 O O . VAL A 1 96 ? -23.183 11.560 -10.412 1.00 44.81 96 VAL A O 1
ATOM 739 N N . PRO A 1 97 ? -21.595 11.691 -8.843 1.00 43.41 97 PRO A N 1
ATOM 740 C CA . PRO A 1 97 ? -20.665 12.365 -9.735 1.00 43.41 97 PRO A CA 1
ATOM 741 C C . PRO A 1 97 ? -19.809 11.327 -10.475 1.00 43.41 97 PRO A C 1
ATOM 743 O O . PRO A 1 97 ? -18.822 10.804 -9.965 1.00 43.41 97 PRO A O 1
ATOM 746 N N . SER A 1 98 ? -20.197 11.052 -11.721 1.00 43.25 98 SER A N 1
ATOM 747 C CA . SER A 1 98 ? -19.332 10.465 -12.747 1.00 43.25 98 SER A CA 1
ATOM 748 C C . SER A 1 98 ? -18.248 11.483 -13.130 1.00 43.25 98 SER A C 1
ATOM 750 O O . SER A 1 98 ? -18.513 12.406 -13.900 1.00 43.25 98 SER A O 1
ATOM 752 N N . SER A 1 99 ? -17.023 11.322 -12.621 1.00 42.22 99 SER A N 1
ATOM 753 C CA . SER A 1 99 ? -15.871 12.185 -12.948 1.00 42.22 99 SER A CA 1
ATOM 754 C C . SER A 1 99 ? -14.691 11.442 -13.595 1.00 42.22 99 SER A C 1
ATOM 756 O O . SER A 1 99 ? -13.537 11.823 -13.422 1.00 42.22 99 SER A O 1
ATOM 758 N N . VAL A 1 100 ? -14.949 10.414 -14.414 1.00 45.44 100 VAL A N 1
ATOM 759 C CA . VAL A 1 100 ? -13.877 9.640 -15.087 1.00 45.44 100 VAL A CA 1
ATOM 760 C C . VAL A 1 100 ? -13.480 10.202 -16.472 1.00 45.44 100 VAL A C 1
ATOM 762 O O . VAL A 1 100 ? -12.575 9.685 -17.115 1.00 45.44 100 VAL A O 1
ATOM 765 N N . HIS A 1 101 ? -14.046 11.324 -16.937 1.00 44.16 101 HIS A N 1
ATOM 766 C CA . HIS A 1 101 ? -13.745 11.853 -18.286 1.00 44.16 101 HIS A CA 1
ATOM 767 C C . HIS A 1 101 ? -12.917 13.148 -18.366 1.00 44.16 101 HIS A C 1
ATOM 769 O O . HIS A 1 101 ? -12.651 13.625 -19.468 1.00 44.16 101 HIS A O 1
ATOM 775 N N . ALA A 1 102 ? -12.413 13.683 -17.249 1.00 39.84 102 ALA A N 1
ATOM 776 C CA . ALA A 1 102 ? -11.563 14.883 -17.274 1.00 39.84 102 ALA A CA 1
ATOM 777 C C . ALA A 1 102 ? -10.052 14.591 -17.420 1.00 39.84 102 ALA A C 1
ATOM 779 O O . ALA A 1 102 ? -9.306 15.451 -17.879 1.00 39.84 102 ALA A O 1
ATOM 780 N N . ALA A 1 103 ? -9.588 13.373 -17.107 1.00 41.94 103 ALA A N 1
ATOM 781 C CA . ALA A 1 103 ? -8.162 13.019 -17.163 1.00 41.94 103 ALA A CA 1
ATOM 782 C C . ALA A 1 103 ? -7.688 12.499 -18.538 1.00 41.94 103 ALA A C 1
ATOM 784 O O . ALA A 1 103 ? -6.497 12.541 -18.839 1.00 41.94 103 ALA A O 1
ATOM 785 N N . ALA A 1 104 ? -8.603 12.064 -19.412 1.00 43.97 104 ALA A N 1
ATOM 786 C CA . ALA A 1 104 ? -8.251 11.478 -20.711 1.00 43.97 104 ALA A CA 1
ATOM 787 C C . ALA A 1 104 ? -7.970 12.516 -21.820 1.00 43.97 104 ALA A C 1
ATOM 789 O O . ALA A 1 104 ? -7.339 12.187 -22.818 1.00 43.97 104 ALA A O 1
ATOM 790 N N . ARG A 1 105 ? -8.378 13.785 -21.654 1.00 48.38 105 ARG A N 1
ATOM 791 C CA . ARG A 1 105 ? -8.132 14.850 -22.654 1.00 48.38 105 ARG A CA 1
ATOM 792 C C . ARG A 1 105 ? -6.830 15.632 -22.443 1.00 48.38 105 ARG A C 1
ATOM 794 O O . ARG A 1 105 ? -6.378 16.303 -23.364 1.00 48.38 105 ARG A O 1
ATOM 801 N N . ALA A 1 106 ? -6.192 15.506 -21.277 1.00 45.56 106 ALA A N 1
ATOM 802 C CA . ALA A 1 106 ? -4.915 16.165 -20.981 1.00 45.56 106 ALA A CA 1
ATOM 803 C C . ALA A 1 106 ? -3.682 15.345 -21.423 1.00 45.56 106 ALA A C 1
ATOM 805 O O . ALA A 1 106 ? -2.597 15.903 -21.584 1.00 45.56 106 ALA A O 1
ATOM 806 N N . ALA A 1 107 ? -3.842 14.037 -21.659 1.00 47.50 107 ALA A N 1
ATOM 807 C CA . ALA A 1 107 ? -2.770 13.168 -22.152 1.00 47.50 107 ALA A CA 1
ATOM 808 C C . ALA A 1 107 ? -2.619 13.219 -23.687 1.00 47.50 107 ALA A C 1
ATOM 810 O O . ALA A 1 107 ? -1.504 13.133 -24.199 1.00 47.50 107 ALA A O 1
ATOM 811 N N . ASP A 1 108 ? -3.710 13.460 -24.420 1.00 44.66 108 ASP A N 1
ATOM 812 C CA . ASP A 1 108 ? -3.724 13.412 -25.890 1.00 44.66 108 ASP A CA 1
ATOM 813 C C . ASP A 1 108 ? -3.195 14.706 -26.556 1.00 44.66 108 ASP A C 1
ATOM 815 O O . ASP A 1 108 ? -2.712 14.701 -27.688 1.00 44.66 108 ASP A O 1
ATOM 819 N N . GLN A 1 109 ? -3.170 15.831 -25.825 1.00 48.78 109 GLN A N 1
ATOM 820 C CA . GLN A 1 109 ? -2.554 17.081 -26.303 1.00 48.78 109 GLN A CA 1
ATOM 821 C C . GLN A 1 109 ? -1.024 17.122 -26.132 1.00 48.78 109 GLN A C 1
ATOM 823 O O . GLN A 1 109 ? -0.354 17.869 -26.845 1.00 48.78 109 GLN A O 1
ATOM 828 N N . LYS A 1 110 ? -0.439 16.292 -25.254 1.00 48.25 110 LYS A N 1
ATOM 829 C CA . LYS A 1 110 ? 1.024 16.225 -25.064 1.00 48.25 110 LYS A CA 1
ATOM 830 C C . LYS A 1 110 ? 1.728 15.284 -26.045 1.00 48.25 110 LYS A C 1
ATOM 832 O O . LYS A 1 110 ? 2.874 15.545 -26.397 1.00 48.25 110 LYS A O 1
ATOM 837 N N . VAL A 1 111 ? 1.044 14.267 -26.571 1.00 50.47 111 VAL A N 1
ATOM 838 C CA . VAL A 1 111 ? 1.617 13.378 -27.602 1.00 50.47 111 VAL A CA 1
ATOM 839 C C . VAL A 1 111 ? 1.620 14.053 -28.985 1.00 50.47 111 VAL A C 1
ATOM 841 O O . VAL A 1 111 ? 2.583 13.919 -29.738 1.00 50.47 111 VAL A O 1
ATOM 844 N N . LYS A 1 112 ? 0.627 14.905 -29.285 1.00 46.12 112 LYS A N 1
ATOM 845 C CA . LYS A 1 112 ? 0.571 15.678 -30.544 1.00 46.12 112 LYS A CA 1
ATOM 846 C C . LYS A 1 112 ? 1.520 16.887 -30.596 1.00 46.12 112 LYS A C 1
ATOM 848 O O . LYS A 1 112 ? 1.875 17.325 -31.687 1.00 46.12 112 LYS A O 1
ATOM 853 N N . ALA A 1 113 ? 1.971 17.396 -29.445 1.00 44.03 113 ALA A N 1
ATOM 854 C CA . ALA A 1 113 ? 2.994 18.445 -29.364 1.00 44.03 113 ALA A CA 1
ATOM 855 C C . ALA A 1 113 ? 4.432 17.885 -29.407 1.00 44.03 113 ALA A C 1
ATOM 857 O O . ALA A 1 113 ? 5.329 18.554 -29.913 1.00 44.03 113 ALA A O 1
ATOM 858 N N . ALA A 1 114 ? 4.650 16.641 -28.961 1.00 44.97 114 ALA A N 1
ATOM 859 C CA . ALA A 1 114 ? 5.960 15.985 -29.009 1.00 44.97 114 ALA A CA 1
ATOM 860 C C . ALA A 1 114 ? 6.296 15.367 -30.385 1.00 44.97 114 ALA A C 1
ATOM 862 O O . ALA A 1 114 ? 7.467 15.294 -30.743 1.00 44.97 114 ALA A O 1
ATOM 863 N N . MET A 1 115 ? 5.301 15.005 -31.209 1.00 47.47 115 MET A N 1
ATOM 864 C CA . MET A 1 115 ? 5.544 14.534 -32.588 1.00 47.47 115 MET A CA 1
ATOM 865 C C . MET A 1 115 ? 5.723 15.660 -33.625 1.00 47.47 115 MET A C 1
ATOM 867 O O . MET A 1 115 ? 6.028 15.374 -34.778 1.00 47.47 115 MET A O 1
ATOM 871 N N . LYS A 1 116 ? 5.594 16.940 -33.240 1.00 47.50 116 LYS A N 1
ATOM 872 C CA . LYS A 1 116 ? 5.836 18.098 -34.129 1.00 47.50 116 LYS A CA 1
ATOM 873 C C . LYS A 1 116 ? 7.181 18.804 -33.878 1.00 47.50 116 LYS A C 1
ATOM 875 O O . LYS A 1 116 ? 7.493 19.773 -34.559 1.00 47.50 116 LYS A O 1
ATOM 880 N N . ALA A 1 117 ? 7.989 18.302 -32.940 1.00 46.38 117 ALA A N 1
ATOM 881 C CA . ALA A 1 117 ? 9.315 18.838 -32.605 1.00 46.38 117 ALA A CA 1
ATOM 882 C C . ALA A 1 117 ? 10.484 17.889 -32.955 1.00 46.38 117 ALA A C 1
ATOM 884 O O . ALA A 1 117 ? 11.634 18.206 -32.674 1.00 46.38 117 ALA A O 1
ATOM 885 N N . ALA A 1 118 ? 10.212 16.752 -33.607 1.00 46.69 118 ALA A N 1
ATOM 886 C CA . ALA A 1 118 ? 11.216 15.775 -34.052 1.00 46.69 118 ALA A CA 1
ATOM 887 C C . ALA A 1 118 ? 11.144 15.517 -35.572 1.00 46.69 118 ALA A C 1
ATOM 889 O O . ALA A 1 118 ? 11.289 14.392 -36.038 1.00 46.69 118 ALA A O 1
ATOM 890 N N . GLY A 1 119 ? 10.881 16.573 -36.346 1.00 42.31 119 GLY A N 1
ATOM 891 C CA . GLY A 1 11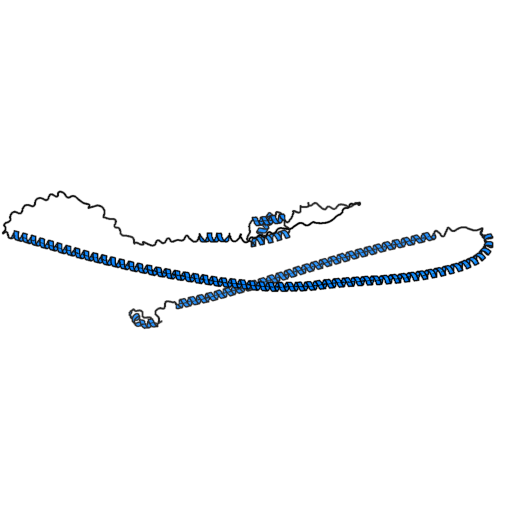9 ? 10.726 16.527 -37.802 1.00 42.31 119 GLY A CA 1
ATOM 892 C C . GLY A 1 119 ? 11.162 17.832 -38.462 1.00 42.31 119 GLY A C 1
ATOM 893 O O . GLY A 1 119 ? 10.381 18.463 -39.161 1.00 42.31 119 GLY A O 1
ATOM 894 N N . SER A 1 120 ? 12.388 18.273 -38.182 1.00 45.00 120 SER A N 1
ATOM 895 C CA . SER A 1 120 ? 13.089 19.321 -38.937 1.00 45.00 120 SER A CA 1
ATOM 896 C C . SER A 1 120 ? 14.589 19.061 -38.843 1.00 45.00 120 SER A C 1
ATOM 898 O O . SER A 1 120 ? 15.331 19.753 -38.153 1.00 45.00 120 SER A O 1
ATOM 900 N N . GLY A 1 121 ? 15.010 17.987 -39.499 1.00 42.19 121 GLY A N 1
ATOM 901 C CA . GLY A 1 121 ? 16.404 17.586 -39.647 1.00 42.19 121 GLY A CA 1
ATOM 902 C C . GLY A 1 121 ? 16.586 16.911 -40.999 1.00 42.19 121 GLY A C 1
ATOM 903 O O . GLY A 1 121 ? 17.016 15.767 -41.061 1.00 42.19 121 GLY A O 1
ATOM 904 N N . ALA A 1 122 ? 16.156 17.583 -42.069 1.00 36.69 122 ALA A N 1
ATOM 905 C CA . ALA A 1 122 ? 16.334 17.118 -43.437 1.00 36.69 122 ALA A CA 1
ATOM 906 C C . ALA A 1 122 ? 17.564 17.795 -44.057 1.00 36.69 122 ALA A C 1
ATOM 908 O O . ALA A 1 122 ? 17.556 18.983 -44.366 1.00 36.69 122 ALA A O 1
ATOM 909 N N . SER A 1 123 ? 18.622 16.992 -44.177 1.00 37.88 123 SER A N 1
ATOM 910 C CA . SER A 1 123 ? 19.465 16.868 -45.371 1.00 37.88 123 SER A CA 1
ATOM 911 C C . SER A 1 123 ? 19.861 18.158 -46.105 1.00 37.88 123 SER A C 1
ATOM 913 O O . SER A 1 123 ? 19.277 18.519 -47.124 1.00 37.88 123 SER A O 1
ATOM 915 N N . GLY A 1 124 ? 20.951 18.778 -45.657 1.00 37.50 124 GLY A N 1
ATOM 916 C CA . GLY A 1 124 ? 21.825 19.575 -46.515 1.00 37.50 124 GLY A CA 1
ATOM 917 C C . GLY A 1 124 ? 23.104 18.791 -46.793 1.00 37.50 124 GLY A C 1
ATOM 918 O O . GLY A 1 124 ? 24.107 19.016 -46.126 1.00 37.50 124 GLY A O 1
ATOM 919 N N . VAL A 1 125 ? 23.062 17.847 -47.737 1.00 36.66 125 VAL A N 1
ATOM 920 C CA . VAL A 1 125 ? 24.255 17.162 -48.262 1.00 36.66 125 VAL A CA 1
ATOM 921 C C . VAL A 1 125 ? 24.305 17.418 -49.763 1.00 36.66 125 VAL A C 1
ATOM 923 O O . VAL A 1 125 ? 23.817 16.627 -50.560 1.00 36.66 125 VAL A O 1
ATOM 926 N N . ASN A 1 126 ? 24.873 18.561 -50.143 1.00 35.81 126 ASN A N 1
ATOM 927 C CA . ASN A 1 126 ? 25.342 18.787 -51.505 1.00 35.81 126 ASN A CA 1
ATOM 928 C C . ASN A 1 126 ? 26.809 18.355 -51.565 1.00 35.81 126 ASN A C 1
ATOM 930 O O . ASN A 1 126 ? 27.715 19.136 -51.279 1.00 35.81 126 ASN A O 1
ATOM 934 N N . SER A 1 127 ? 27.033 17.095 -51.930 1.00 37.38 127 SER A N 1
ATOM 935 C CA . SER A 1 127 ? 28.316 16.614 -52.434 1.00 37.38 127 SER A CA 1
ATOM 936 C C . SER A 1 127 ? 28.234 16.531 -53.951 1.00 37.38 127 SER A C 1
ATOM 938 O O . SER A 1 127 ? 27.662 15.583 -54.471 1.00 37.38 127 SER A O 1
ATOM 940 N N . ALA A 1 128 ? 28.811 17.510 -54.648 1.00 33.50 128 ALA A N 1
ATOM 941 C CA . ALA A 1 128 ? 29.426 17.334 -55.966 1.00 33.50 128 ALA A CA 1
ATOM 942 C C . ALA A 1 128 ? 30.050 18.659 -56.422 1.00 33.50 128 ALA A C 1
ATOM 944 O O . ALA A 1 128 ? 29.330 19.580 -56.789 1.00 33.50 128 ALA A O 1
ATOM 945 N N . ALA A 1 129 ? 31.382 18.728 -56.376 1.00 34.94 129 ALA A N 1
ATOM 946 C CA . ALA A 1 129 ? 32.268 19.361 -57.366 1.00 34.94 129 ALA A CA 1
ATOM 947 C C . ALA A 1 129 ? 33.587 19.768 -56.692 1.00 34.94 129 ALA A C 1
ATOM 949 O O . ALA A 1 129 ? 33.866 20.939 -56.457 1.00 34.94 129 ALA A O 1
ATOM 950 N N . ASN A 1 130 ? 34.409 18.766 -56.382 1.00 39.31 130 ASN A N 1
ATOM 951 C CA . ASN A 1 130 ? 35.832 18.971 -56.153 1.00 39.31 130 ASN A CA 1
ATOM 952 C C . ASN A 1 130 ? 36.494 18.948 -57.543 1.00 39.31 130 ASN A C 1
ATOM 954 O O . ASN A 1 130 ? 36.747 17.878 -58.096 1.00 39.31 130 ASN A O 1
ATOM 958 N N . LEU A 1 131 ? 36.673 20.123 -58.145 1.00 42.66 131 LEU A N 1
ATOM 959 C CA . LEU A 1 131 ? 37.523 20.333 -59.319 1.00 42.66 131 LEU A CA 1
ATOM 960 C C . LEU A 1 131 ? 38.807 21.043 -58.850 1.00 42.66 131 LEU A C 1
ATOM 962 O O . LEU A 1 131 ? 38.723 21.919 -57.988 1.00 42.66 131 LEU A O 1
ATOM 966 N N . PRO A 1 132 ? 39.989 20.668 -59.368 1.00 54.41 132 PRO A N 1
ATOM 967 C CA . PRO A 1 132 ? 41.261 21.260 -58.958 1.00 54.41 132 PRO A CA 1
ATOM 968 C C . PRO A 1 132 ? 41.412 22.718 -59.442 1.00 54.41 132 PRO A C 1
ATOM 970 O O . PRO A 1 132 ? 40.855 23.078 -60.482 1.00 54.41 132 PRO A O 1
ATOM 973 N N . PRO A 1 133 ? 42.187 23.557 -58.727 1.00 46.16 133 PRO A N 1
ATOM 974 C CA . PRO A 1 133 ? 42.420 24.946 -59.097 1.00 46.16 133 PRO A CA 1
ATOM 975 C C . PRO A 1 133 ? 43.579 25.080 -60.099 1.00 46.16 133 PRO A C 1
ATOM 977 O O . PRO A 1 133 ? 44.607 24.421 -59.963 1.00 46.16 133 PRO A O 1
ATOM 980 N N . GLY A 1 134 ? 43.432 26.013 -61.044 1.00 37.34 134 GLY A N 1
ATOM 981 C CA . GLY A 1 134 ? 44.515 26.536 -61.884 1.00 37.34 134 GLY A CA 1
ATOM 982 C C . GLY A 1 134 ? 44.738 25.768 -63.187 1.00 37.34 134 GLY A C 1
ATOM 983 O O . GLY A 1 134 ? 45.187 24.634 -63.176 1.00 37.34 134 GLY A O 1
ATOM 984 N N . VAL A 1 135 ? 44.437 26.385 -64.330 1.00 39.22 135 VAL A N 1
ATOM 985 C CA . VAL A 1 135 ? 45.403 27.160 -65.126 1.00 39.22 135 VAL A CA 1
ATOM 986 C C . VAL A 1 135 ? 44.594 28.092 -66.037 1.00 39.22 135 VAL A C 1
ATOM 988 O O . VAL A 1 135 ? 43.638 27.697 -66.696 1.00 39.22 135 VAL A O 1
ATOM 991 N N . THR A 1 136 ? 44.987 29.355 -65.997 1.00 46.19 136 THR A N 1
ATOM 992 C CA . THR A 1 136 ? 44.582 30.488 -66.828 1.00 46.19 136 THR A CA 1
ATOM 993 C C . THR A 1 136 ? 44.498 30.169 -68.323 1.00 46.19 136 THR A C 1
ATOM 995 O O . THR A 1 136 ? 45.483 29.738 -68.918 1.00 46.19 136 THR A O 1
ATOM 998 N N . ALA A 1 137 ? 43.362 30.489 -68.939 1.00 38.53 137 ALA A N 1
ATOM 999 C CA . ALA A 1 137 ? 43.242 30.709 -70.380 1.00 38.53 137 ALA A CA 1
ATOM 1000 C C . ALA A 1 137 ? 42.134 31.740 -70.668 1.00 38.53 137 ALA A C 1
ATOM 1002 O O . ALA A 1 137 ? 41.249 31.526 -71.490 1.00 38.53 137 ALA A O 1
ATOM 1003 N N . GLU A 1 138 ? 42.179 32.878 -69.972 1.00 41.56 138 GLU A N 1
ATOM 1004 C CA . GLU A 1 138 ? 41.719 34.140 -70.554 1.00 41.56 138 GLU A CA 1
ATOM 1005 C C . GLU A 1 138 ? 42.833 34.632 -71.478 1.00 41.56 138 GLU A C 1
ATOM 1007 O O . GLU A 1 138 ? 43.772 35.278 -71.031 1.00 41.56 138 GLU A O 1
ATOM 1012 N N . MET A 1 139 ? 42.784 34.260 -72.754 1.00 42.12 139 MET A N 1
ATOM 1013 C CA . MET A 1 139 ? 43.398 35.015 -73.848 1.00 42.12 139 MET A CA 1
ATOM 1014 C C . MET A 1 139 ? 42.991 34.374 -75.176 1.00 42.12 139 MET A C 1
ATOM 1016 O O . MET A 1 139 ? 43.311 33.221 -75.444 1.00 42.12 139 MET A O 1
ATOM 1020 N N . TRP A 1 140 ? 42.338 35.195 -76.002 1.00 42.56 140 TRP A N 1
ATOM 1021 C CA . TRP A 1 140 ? 42.221 35.082 -77.459 1.00 42.56 140 TRP A CA 1
ATOM 1022 C C . TRP A 1 140 ? 41.204 34.081 -78.019 1.00 42.56 140 TRP A C 1
ATOM 1024 O O . TRP A 1 140 ? 41.569 33.011 -78.488 1.00 42.56 140 TRP A O 1
ATOM 1034 N N . ALA A 1 141 ? 39.938 34.506 -78.095 1.00 37.59 141 ALA A N 1
ATOM 1035 C CA . ALA A 1 141 ? 39.059 34.209 -79.237 1.00 37.59 141 ALA A CA 1
ATOM 1036 C C . ALA A 1 141 ? 37.758 35.032 -79.164 1.00 37.59 141 ALA A C 1
ATOM 1038 O O . ALA A 1 141 ? 36.686 34.508 -78.880 1.00 37.59 141 ALA A O 1
ATOM 1039 N N . ALA A 1 142 ? 37.845 36.333 -79.435 1.00 36.19 142 ALA A N 1
ATOM 1040 C CA . ALA A 1 142 ? 36.714 37.115 -79.927 1.00 36.19 142 ALA A CA 1
ATOM 1041 C C . ALA A 1 142 ? 37.263 38.319 -80.696 1.00 36.19 142 ALA A C 1
ATOM 1043 O O . ALA A 1 142 ? 38.137 39.015 -80.192 1.00 36.19 142 ALA A O 1
ATOM 1044 N N . ALA A 1 143 ? 36.722 38.540 -81.894 1.00 41.62 143 ALA A N 1
ATOM 1045 C CA . ALA A 1 143 ? 37.064 39.596 -82.847 1.00 41.62 143 ALA A CA 1
ATOM 1046 C C . ALA A 1 143 ? 38.381 39.396 -83.620 1.00 41.62 143 ALA A C 1
ATOM 1048 O O . ALA A 1 143 ? 39.413 39.938 -83.262 1.00 41.62 143 ALA A O 1
ATOM 1049 N N . HIS A 1 144 ? 38.317 38.633 -84.714 1.00 40.69 144 HIS A N 1
ATOM 1050 C CA . HIS A 1 144 ? 38.659 39.097 -86.068 1.00 40.69 144 HIS A CA 1
ATOM 1051 C C . HIS A 1 144 ? 38.364 37.973 -87.071 1.00 40.69 144 HIS A C 1
ATOM 1053 O O . HIS A 1 144 ? 38.839 36.854 -86.901 1.00 40.69 144 HIS A O 1
ATOM 1059 N N . GLY A 1 145 ? 37.609 38.285 -88.128 1.00 36.41 145 GLY A N 1
ATOM 1060 C CA . GLY A 1 145 ? 37.528 37.437 -89.320 1.00 36.41 145 GLY A CA 1
ATOM 1061 C C . GLY A 1 145 ? 36.129 37.040 -89.779 1.00 36.41 145 GLY A C 1
ATOM 1062 O O . GLY A 1 145 ? 35.964 35.917 -90.242 1.00 36.41 145 GLY A O 1
ATOM 1063 N N . ASP A 1 146 ? 35.142 37.933 -89.662 1.00 36.06 146 ASP A N 1
ATOM 1064 C CA . ASP A 1 146 ? 33.952 37.864 -90.512 1.00 36.06 146 ASP A CA 1
ATOM 1065 C C . ASP A 1 146 ? 34.230 38.553 -91.860 1.00 36.06 146 ASP A C 1
ATOM 1067 O O . ASP A 1 146 ? 35.090 39.427 -91.988 1.00 36.06 146 ASP A O 1
ATOM 1071 N N . ALA A 1 147 ? 33.507 38.056 -92.848 1.00 36.56 147 ALA A N 1
ATOM 1072 C CA . ALA A 1 147 ? 33.534 38.238 -94.280 1.00 36.56 147 ALA A CA 1
ATOM 1073 C C . ALA A 1 147 ? 33.870 39.630 -94.852 1.00 36.56 147 ALA A C 1
ATOM 1075 O O . ALA A 1 147 ? 33.364 40.665 -94.434 1.00 36.56 147 ALA A O 1
ATOM 1076 N N . GLY A 1 148 ? 34.559 39.584 -95.998 1.00 37.56 148 GLY A N 1
ATOM 1077 C CA . GLY A 1 148 ? 34.041 40.231 -97.207 1.00 37.56 148 GLY A CA 1
ATOM 1078 C C . GLY A 1 148 ? 34.578 41.621 -97.548 1.00 37.56 148 GLY A C 1
ATOM 1079 O O . GLY A 1 148 ? 33.973 42.620 -97.194 1.00 37.56 148 GLY A O 1
ATOM 1080 N N . SER A 1 149 ? 35.653 41.660 -98.344 1.00 38.09 149 SER A N 1
ATOM 1081 C CA . SER A 1 149 ? 35.911 42.606 -99.455 1.00 38.09 149 SER A CA 1
ATOM 1082 C C . SER A 1 149 ? 37.339 42.309 -99.949 1.00 38.09 149 SER A C 1
ATOM 1084 O O . SER A 1 149 ? 38.297 42.549 -99.229 1.00 38.09 149 SER A O 1
ATOM 1086 N N . SER A 1 150 ? 37.638 41.635 -101.062 1.00 42.62 150 SER A N 1
ATOM 1087 C CA . SER A 1 150 ? 37.080 41.675 -102.416 1.00 42.62 150 SER A CA 1
ATOM 1088 C C . SER A 1 150 ? 36.912 43.082 -102.984 1.00 42.62 150 SER A C 1
ATOM 1090 O O . SER A 1 150 ? 35.792 43.487 -103.267 1.00 42.62 150 SER A O 1
ATOM 1092 N N . ALA A 1 151 ? 38.026 43.778 -103.234 1.00 40.47 151 ALA A N 1
ATOM 1093 C CA . ALA A 1 151 ? 38.247 44.498 -104.495 1.00 40.47 151 ALA A CA 1
ATOM 1094 C C . ALA A 1 151 ? 39.666 45.096 -104.584 1.00 40.47 151 ALA A C 1
ATOM 1096 O O . ALA A 1 151 ? 40.150 45.741 -103.662 1.00 40.47 151 ALA A O 1
ATOM 1097 N N . ASN A 1 152 ? 40.268 44.949 -105.767 1.00 42.69 152 ASN A N 1
ATOM 1098 C CA . ASN A 1 152 ? 41.286 45.832 -106.350 1.00 42.69 152 ASN A CA 1
ATOM 1099 C C . ASN A 1 152 ? 42.717 45.811 -105.786 1.00 42.69 152 ASN A C 1
ATOM 1101 O O . ASN A 1 152 ? 43.344 46.846 -105.582 1.00 42.69 152 ASN A O 1
ATOM 1105 N N . GLY A 1 153 ? 43.308 44.618 -105.715 1.00 39.06 153 GLY A N 1
ATOM 1106 C CA . GLY A 1 153 ? 44.751 44.469 -105.921 1.00 39.06 153 GLY A CA 1
ATOM 1107 C C . GLY A 1 153 ? 45.049 44.386 -107.418 1.00 39.06 153 GLY A C 1
ATOM 1108 O O . GLY A 1 153 ? 44.936 43.312 -108.006 1.00 39.06 153 GLY A O 1
ATOM 1109 N N . ALA A 1 154 ? 45.391 45.518 -108.036 1.00 44.78 154 ALA A N 1
ATOM 1110 C CA . ALA A 1 154 ? 45.793 45.632 -109.434 1.00 44.78 154 ALA A CA 1
ATOM 1111 C C . ALA A 1 154 ? 46.975 44.697 -109.760 1.00 44.78 154 ALA A C 1
ATOM 1113 O O . ALA A 1 154 ? 48.143 45.048 -109.589 1.00 44.78 154 ALA A O 1
ATOM 1114 N N . ARG A 1 155 ? 46.679 43.486 -110.248 1.00 42.50 155 ARG A N 1
ATOM 1115 C CA . ARG A 1 155 ? 47.677 42.624 -110.881 1.00 42.50 155 ARG A CA 1
ATOM 1116 C C . ARG A 1 155 ? 47.901 43.144 -112.294 1.00 42.50 155 ARG A C 1
ATOM 1118 O O . ARG A 1 155 ? 47.032 43.039 -113.154 1.00 42.50 155 ARG A O 1
ATOM 1125 N N . ARG A 1 156 ? 49.077 43.742 -112.491 1.00 47.38 156 ARG A N 1
ATOM 1126 C CA . ARG A 1 156 ? 49.652 44.063 -113.801 1.00 47.38 156 ARG A CA 1
ATOM 1127 C C . ARG A 1 156 ? 49.433 42.894 -114.779 1.00 47.38 156 ARG A C 1
ATOM 1129 O O . ARG A 1 156 ? 49.620 41.748 -114.365 1.00 47.38 156 ARG A O 1
ATOM 1136 N N . PRO A 1 157 ? 49.090 43.152 -116.052 1.00 46.34 157 PRO A N 1
ATOM 1137 C CA . PRO A 1 157 ? 49.078 42.104 -117.061 1.00 46.34 157 PRO A CA 1
ATOM 1138 C C . PRO A 1 157 ? 50.491 41.519 -117.167 1.00 46.34 157 PRO A C 1
ATOM 1140 O O . PRO A 1 157 ? 51.450 42.254 -117.412 1.00 46.34 157 PRO A O 1
ATOM 1143 N N . LEU A 1 158 ? 50.627 40.208 -116.942 1.00 54.03 158 LEU A N 1
ATOM 1144 C CA . LEU A 1 158 ? 51.845 39.500 -117.319 1.00 54.03 158 LEU A CA 1
ATOM 1145 C C . LEU A 1 158 ? 52.046 39.682 -118.836 1.00 54.03 158 LEU A C 1
ATOM 1147 O O . LEU A 1 158 ? 51.076 39.543 -119.590 1.00 54.03 158 LEU A O 1
ATOM 1151 N N . PRO A 1 159 ? 53.261 40.024 -119.296 1.00 50.44 159 PRO A N 1
ATOM 1152 C CA . PRO A 1 159 ? 53.545 40.142 -120.718 1.00 50.44 159 PRO A CA 1
ATOM 1153 C C . PRO A 1 159 ? 53.293 38.795 -121.403 1.00 50.44 159 PRO A C 1
ATOM 1155 O O . PRO A 1 159 ? 53.673 37.743 -120.890 1.00 50.44 159 PRO A O 1
ATOM 1158 N N . LYS A 1 160 ? 52.629 38.841 -122.563 1.00 53.75 160 LYS A N 1
ATOM 1159 C CA . LYS A 1 160 ? 52.473 37.691 -123.459 1.00 53.75 160 LYS A CA 1
ATOM 1160 C C . LYS A 1 160 ? 53.864 37.086 -123.708 1.00 53.75 160 LYS A C 1
ATOM 1162 O O . LYS A 1 160 ? 54.762 37.857 -124.058 1.00 53.75 160 LYS A O 1
ATOM 1167 N N . PRO A 1 161 ? 54.062 35.767 -123.544 1.00 48.28 161 PRO A N 1
ATOM 1168 C CA . PRO A 1 161 ? 55.311 35.147 -123.947 1.00 48.28 161 PRO A CA 1
ATOM 1169 C C . PRO A 1 161 ? 55.467 35.387 -125.449 1.00 48.28 161 PRO A C 1
ATOM 1171 O O . PRO A 1 161 ? 54.591 35.032 -126.239 1.00 48.28 161 PRO A O 1
ATOM 1174 N N . GLN A 1 162 ? 56.543 36.076 -125.825 1.00 50.84 162 GLN A N 1
ATOM 1175 C CA . GLN A 1 162 ? 57.001 36.106 -127.207 1.00 50.84 162 GLN A CA 1
ATOM 1176 C C . GLN A 1 162 ? 57.121 34.658 -127.681 1.00 50.84 162 GLN A C 1
ATOM 1178 O O . GLN A 1 162 ? 57.528 33.794 -126.905 1.00 50.84 162 GLN A O 1
ATOM 1183 N N . GLU A 1 163 ? 56.725 34.398 -128.925 1.00 49.44 163 GLU A N 1
ATOM 1184 C CA . GLU A 1 163 ? 56.891 33.105 -129.580 1.00 49.44 163 GLU A CA 1
ATOM 1185 C C . GLU A 1 163 ? 58.389 32.782 -129.650 1.00 49.44 163 GLU A C 1
ATOM 1187 O O . GLU A 1 163 ? 59.081 33.111 -130.610 1.00 49.44 163 GLU A O 1
ATOM 1192 N N . LEU A 1 164 ? 58.901 32.187 -128.572 1.00 51.66 164 LEU A N 1
ATOM 1193 C CA . LEU A 1 164 ? 60.213 31.579 -128.526 1.00 51.66 164 LEU A CA 1
ATOM 1194 C C . LEU A 1 164 ? 60.216 30.447 -129.546 1.00 51.66 164 LEU A C 1
ATOM 1196 O O . LEU A 1 164 ? 59.294 29.629 -129.604 1.00 51.66 164 LEU A O 1
ATOM 1200 N N . HIS A 1 165 ? 61.256 30.462 -130.373 1.00 51.91 165 HIS A N 1
ATOM 1201 C CA . HIS A 1 165 ? 61.547 29.466 -131.388 1.00 51.91 165 HIS A CA 1
ATOM 1202 C C . HIS A 1 165 ? 61.197 28.058 -130.889 1.00 51.91 165 HIS A C 1
ATOM 1204 O O . HIS A 1 165 ? 61.756 27.586 -129.903 1.00 51.91 165 HIS A O 1
ATOM 1210 N N . LYS A 1 166 ? 60.283 27.375 -131.591 1.00 56.47 166 LYS A N 1
ATOM 1211 C CA . LYS A 1 166 ? 59.769 26.029 -131.252 1.00 56.47 166 LYS A CA 1
ATOM 1212 C C . LYS A 1 166 ? 60.852 24.927 -131.218 1.00 56.47 166 LYS A C 1
ATOM 1214 O O . LYS A 1 166 ? 60.565 23.793 -130.834 1.00 56.47 166 LYS A O 1
ATOM 1219 N N . ASP A 1 167 ? 62.093 25.287 -131.545 1.00 56.22 167 ASP A N 1
ATOM 1220 C CA . ASP A 1 167 ? 63.277 24.430 -131.531 1.00 56.22 167 ASP A CA 1
ATOM 1221 C C . ASP A 1 167 ? 64.338 24.840 -130.493 1.00 56.22 167 ASP A C 1
ATOM 1223 O O . ASP A 1 167 ? 65.410 24.236 -130.459 1.00 56.22 167 ASP A O 1
ATOM 1227 N N . ASP A 1 168 ? 64.056 25.809 -129.610 1.00 64.44 168 ASP A N 1
ATOM 1228 C CA . ASP A 1 168 ? 64.972 26.142 -128.517 1.00 64.44 168 ASP A CA 1
ATOM 1229 C C . ASP A 1 168 ? 64.939 25.047 -127.438 1.00 64.44 168 ASP A C 1
ATOM 1231 O O . ASP A 1 168 ? 63.912 24.775 -126.803 1.00 64.44 168 ASP A O 1
ATOM 1235 N N . LEU A 1 169 ? 66.084 24.391 -127.243 1.00 68.19 169 LEU A N 1
ATOM 1236 C CA . LEU A 1 169 ? 66.263 23.306 -126.279 1.00 68.19 169 LEU A CA 1
ATOM 1237 C C . LEU A 1 169 ? 65.891 23.748 -124.854 1.00 68.19 169 LEU A C 1
ATOM 1239 O O . LEU A 1 169 ? 65.372 22.944 -124.080 1.00 68.19 169 LEU A O 1
ATOM 1243 N N . TRP A 1 170 ? 66.102 25.027 -124.532 1.00 72.62 170 TRP A N 1
ATOM 1244 C CA . TRP A 1 170 ? 65.790 25.608 -123.226 1.00 72.62 170 TRP A CA 1
ATOM 1245 C C . TRP A 1 170 ? 64.288 25.745 -122.968 1.00 72.62 170 TRP A C 1
ATOM 1247 O O . TRP A 1 170 ? 63.846 25.539 -121.840 1.00 72.62 170 TRP A O 1
ATOM 1257 N N . ALA A 1 171 ? 63.482 26.009 -124.001 1.00 74.50 171 ALA A N 1
ATOM 1258 C CA . ALA A 1 171 ? 62.027 26.083 -123.864 1.00 74.50 171 ALA A CA 1
ATOM 1259 C C . ALA A 1 171 ? 61.414 24.703 -123.563 1.00 74.50 171 ALA A C 1
ATOM 1261 O O . ALA A 1 171 ? 60.547 24.590 -122.700 1.00 74.50 171 ALA A O 1
ATOM 1262 N N . LYS A 1 172 ? 61.922 23.637 -124.202 1.00 75.12 172 LYS A N 1
ATOM 1263 C CA . LYS A 1 172 ? 61.522 22.245 -123.907 1.00 75.12 172 LYS A CA 1
ATOM 1264 C C . LYS A 1 172 ? 61.976 21.790 -122.516 1.00 75.12 172 LYS A C 1
ATOM 1266 O O . LYS A 1 172 ? 61.294 20.980 -121.891 1.00 75.12 172 LYS A O 1
ATOM 1271 N N . LEU A 1 173 ? 63.115 22.295 -122.031 1.00 76.38 173 LEU A N 1
ATOM 1272 C CA . LEU A 1 173 ? 63.576 22.050 -120.663 1.00 76.38 173 LEU A CA 1
ATOM 1273 C C . LEU A 1 173 ? 62.646 22.728 -119.646 1.00 76.38 173 LEU A C 1
ATOM 1275 O O . LEU A 1 173 ? 62.184 22.067 -118.726 1.00 76.38 173 LEU A O 1
ATOM 1279 N N . ALA A 1 174 ? 62.291 23.997 -119.873 1.00 79.62 174 ALA A N 1
ATOM 1280 C CA . ALA A 1 174 ? 61.360 24.737 -119.025 1.00 79.62 174 ALA A CA 1
ATOM 1281 C C . ALA A 1 174 ? 59.949 24.117 -119.016 1.00 79.62 174 ALA A C 1
ATOM 1283 O O . ALA A 1 174 ? 59.314 24.047 -117.969 1.00 79.62 174 ALA A O 1
ATOM 1284 N N . GLU A 1 175 ? 59.456 23.622 -120.156 1.00 79.94 175 GLU A N 1
ATOM 1285 C CA . GLU A 1 175 ? 58.177 22.901 -120.226 1.00 79.94 175 GLU A CA 1
ATOM 1286 C C . GLU A 1 175 ? 58.220 21.599 -119.409 1.00 79.94 175 GLU A C 1
ATOM 1288 O O . GLU A 1 175 ? 57.311 21.345 -118.619 1.00 79.94 175 GLU A O 1
ATOM 1293 N N . LYS A 1 176 ? 59.315 20.828 -119.497 1.00 82.00 176 LYS A N 1
ATOM 1294 C CA . LYS A 1 176 ? 59.528 19.645 -118.647 1.00 82.00 176 LYS A CA 1
ATOM 1295 C C . LYS A 1 176 ? 59.651 19.985 -117.163 1.00 82.00 176 LYS A C 1
ATOM 1297 O O . LYS A 1 176 ? 59.060 19.282 -116.353 1.00 82.00 176 LYS A O 1
ATOM 1302 N N . GLU A 1 177 ? 60.361 21.050 -116.799 1.00 83.12 177 GLU A N 1
ATOM 1303 C CA . GLU A 1 177 ? 60.455 21.519 -115.409 1.00 83.12 177 GLU A CA 1
ATOM 1304 C C . GLU A 1 177 ? 59.081 21.934 -114.868 1.00 83.12 177 GLU A C 1
ATOM 1306 O O . GLU A 1 177 ? 58.734 21.615 -113.732 1.00 83.12 177 GLU A O 1
ATOM 1311 N N . VAL A 1 178 ? 58.255 22.594 -115.688 1.00 84.25 178 VAL A N 1
ATOM 1312 C CA . VAL A 1 178 ? 56.871 22.927 -115.329 1.00 84.25 178 VAL A CA 1
ATOM 1313 C C . VAL A 1 178 ? 56.035 21.655 -115.170 1.00 84.25 178 VAL A C 1
ATOM 1315 O O . VAL A 1 178 ? 55.288 21.551 -114.198 1.00 84.25 178 VAL A O 1
ATOM 1318 N N . GLU A 1 179 ? 56.150 20.673 -116.064 1.00 85.25 179 GLU A N 1
ATOM 1319 C CA . GLU A 1 179 ? 55.465 19.380 -115.927 1.00 85.25 179 GLU A CA 1
ATOM 1320 C C . GLU A 1 179 ? 55.897 18.612 -114.668 1.00 85.25 179 GLU A C 1
ATOM 1322 O O . GLU A 1 179 ? 55.044 18.065 -113.964 1.00 85.25 179 GLU A O 1
ATOM 1327 N N . GLU A 1 180 ? 57.196 18.571 -114.364 1.00 85.00 180 GLU A N 1
ATOM 1328 C CA . GLU A 1 180 ? 57.746 17.955 -113.152 1.00 85.00 180 GLU A CA 1
ATOM 1329 C C . GLU A 1 180 ? 57.268 18.685 -111.898 1.00 85.00 180 GLU A C 1
ATOM 1331 O O . GLU A 1 180 ? 56.773 18.040 -110.978 1.00 85.00 180 GLU A O 1
ATOM 1336 N N . PHE A 1 181 ? 57.254 20.019 -111.900 1.00 88.75 181 PHE A N 1
ATOM 1337 C CA . PHE A 1 181 ? 56.678 20.807 -110.811 1.00 88.75 181 PHE A CA 1
ATOM 1338 C C . PHE A 1 181 ? 55.184 20.513 -110.603 1.00 88.75 181 PHE A C 1
ATOM 1340 O O . PHE A 1 181 ? 54.727 20.406 -109.466 1.00 88.75 181 PHE A O 1
ATOM 1347 N N . HIS A 1 182 ? 54.400 20.341 -111.674 1.00 87.50 182 HIS A N 1
ATOM 1348 C CA . HIS A 1 182 ? 52.986 19.962 -111.557 1.00 87.50 182 HIS A CA 1
ATOM 1349 C C . HIS A 1 182 ? 52.818 18.533 -111.024 1.00 87.50 182 HIS A C 1
ATOM 1351 O O . HIS A 1 182 ? 51.914 18.291 -110.218 1.00 87.50 182 HIS A O 1
ATOM 1357 N N . LYS A 1 183 ? 53.680 17.593 -111.436 1.00 87.12 183 LYS A N 1
ATOM 1358 C CA . LYS A 1 183 ? 53.710 16.228 -110.887 1.00 87.12 183 LYS A CA 1
ATOM 1359 C C . LYS A 1 183 ? 54.059 16.249 -109.401 1.00 87.12 183 LYS A C 1
ATOM 1361 O O . LYS A 1 183 ? 53.304 15.684 -108.611 1.00 87.12 183 LYS A O 1
ATOM 1366 N N . ASP A 1 184 ? 55.097 16.976 -109.007 1.00 85.44 184 ASP A N 1
ATOM 1367 C CA . ASP A 1 184 ? 55.508 17.136 -107.612 1.00 85.44 184 ASP A CA 1
ATOM 1368 C C . ASP A 1 184 ? 54.428 17.832 -106.778 1.00 85.44 184 ASP A C 1
ATOM 1370 O O . ASP A 1 184 ? 54.104 17.379 -105.680 1.00 85.44 184 ASP A O 1
ATOM 1374 N N . ALA A 1 185 ? 53.779 18.877 -107.299 1.00 87.81 185 ALA A N 1
ATOM 1375 C CA . ALA A 1 185 ? 52.666 19.547 -106.628 1.00 87.81 185 ALA A CA 1
ATOM 1376 C C . ALA A 1 185 ? 51.459 18.609 -106.431 1.00 87.81 185 ALA A C 1
ATOM 1378 O O . ALA A 1 185 ? 50.826 18.613 -105.367 1.00 87.81 185 ALA A O 1
ATOM 1379 N N . LEU A 1 186 ? 51.144 17.768 -107.424 1.00 89.44 186 LEU A N 1
ATOM 1380 C CA . LEU A 1 186 ? 50.108 16.738 -107.309 1.00 89.44 186 LEU A CA 1
ATOM 1381 C C . LEU A 1 186 ? 50.494 15.655 -106.298 1.00 89.44 186 LEU A C 1
ATOM 1383 O O . LEU A 1 186 ? 49.646 15.241 -105.502 1.00 89.44 186 LEU A O 1
ATOM 1387 N N . GLU A 1 187 ? 51.752 15.220 -106.281 1.00 89.31 187 GLU A N 1
ATOM 1388 C CA . GLU A 1 187 ? 52.255 14.275 -105.288 1.00 89.31 187 GLU A CA 1
ATOM 1389 C C . GLU A 1 187 ? 52.205 14.847 -103.874 1.00 89.31 187 GLU A C 1
ATOM 1391 O O . GLU A 1 187 ? 51.708 14.174 -102.969 1.00 89.31 187 GLU A O 1
ATOM 1396 N N . HIS A 1 188 ? 52.648 16.089 -103.677 1.00 87.69 188 HIS A N 1
ATOM 1397 C CA . HIS A 1 188 ? 52.560 16.793 -102.401 1.00 87.69 188 HIS A CA 1
ATOM 1398 C C . HIS A 1 188 ? 51.109 16.907 -101.935 1.00 87.69 188 HIS A C 1
ATOM 1400 O O . HIS A 1 188 ? 50.808 16.571 -100.788 1.00 87.69 188 HIS A O 1
ATOM 1406 N N . ARG A 1 189 ? 50.180 17.272 -102.828 1.00 90.69 189 ARG A N 1
ATOM 1407 C CA . ARG A 1 189 ? 48.743 17.299 -102.516 1.00 90.69 189 ARG A CA 1
ATOM 1408 C C . ARG A 1 189 ? 48.210 15.910 -102.162 1.00 90.69 189 ARG A C 1
ATOM 1410 O O . ARG A 1 189 ? 47.398 15.788 -101.249 1.00 90.69 189 ARG A O 1
ATOM 1417 N N . ARG A 1 190 ? 48.659 14.855 -102.851 1.00 90.50 190 ARG A N 1
ATOM 1418 C CA . ARG A 1 190 ? 48.273 13.468 -102.546 1.00 90.50 190 ARG A CA 1
ATOM 1419 C C . ARG A 1 190 ? 48.807 13.025 -101.184 1.00 90.50 190 ARG A C 1
ATOM 1421 O O . ARG A 1 190 ? 48.072 12.386 -100.443 1.00 90.50 190 ARG A O 1
ATOM 1428 N N . ARG A 1 191 ? 50.053 13.366 -100.842 1.00 90.75 191 ARG A N 1
ATOM 1429 C CA . ARG A 1 191 ? 50.650 13.089 -99.523 1.00 90.75 191 ARG A CA 1
ATOM 1430 C C . ARG A 1 191 ? 49.909 13.845 -98.420 1.00 90.75 191 ARG A C 1
ATOM 1432 O O . ARG A 1 191 ? 49.567 13.232 -97.419 1.00 90.75 191 ARG A O 1
ATOM 1439 N N . HIS A 1 192 ? 49.580 15.119 -98.637 1.00 89.88 192 HIS A N 1
ATOM 1440 C CA . HIS A 1 192 ? 48.812 15.915 -97.676 1.00 89.88 192 HIS A CA 1
ATOM 1441 C C . HIS A 1 192 ? 47.422 15.318 -97.421 1.00 89.88 192 HIS A C 1
ATOM 1443 O O . HIS A 1 192 ? 47.050 15.113 -96.273 1.00 89.88 192 HIS A O 1
ATOM 1449 N N . LYS A 1 193 ? 46.697 14.936 -98.482 1.00 92.94 193 LYS A N 1
ATOM 1450 C CA . LYS A 1 193 ? 45.399 14.252 -98.352 1.00 92.94 193 LYS A CA 1
ATOM 1451 C C . LYS A 1 193 ? 45.498 12.928 -97.594 1.00 92.94 193 LYS A C 1
ATOM 1453 O O . LYS A 1 193 ? 44.660 12.658 -96.747 1.00 92.94 193 LYS A O 1
ATOM 1458 N N . LYS A 1 194 ? 46.530 12.118 -97.859 1.00 92.25 194 LYS A N 1
ATOM 1459 C CA . LYS A 1 194 ? 46.761 10.873 -97.109 1.00 92.25 194 LYS A CA 1
ATOM 1460 C C . LYS A 1 194 ? 47.006 11.140 -95.622 1.00 92.25 194 LYS A C 1
ATOM 1462 O O . LYS A 1 194 ? 46.412 10.470 -94.791 1.00 92.25 194 LYS A O 1
ATOM 1467 N N . MET A 1 195 ? 47.816 12.147 -95.291 1.00 91.69 195 MET A N 1
ATOM 1468 C CA . MET A 1 195 ? 48.046 12.551 -93.899 1.00 91.69 195 MET A CA 1
ATOM 1469 C C . MET A 1 195 ? 46.755 13.042 -93.225 1.00 91.69 195 MET A C 1
ATOM 1471 O O . MET A 1 195 ? 46.502 12.695 -92.075 1.00 91.69 195 MET A O 1
ATOM 1475 N N . GLU A 1 196 ? 45.919 13.813 -93.928 1.00 92.88 196 GLU A N 1
ATOM 1476 C CA . GLU A 1 196 ? 44.601 14.240 -93.432 1.00 92.88 196 GLU A CA 1
ATOM 1477 C C . GLU A 1 196 ? 43.667 13.045 -93.184 1.00 92.88 196 GLU A C 1
ATOM 1479 O O . GLU A 1 196 ? 42.999 12.986 -92.152 1.00 92.88 196 GLU A O 1
ATOM 1484 N N . GLU A 1 197 ? 43.632 12.075 -94.102 1.00 93.94 197 GLU A N 1
ATOM 1485 C CA . GLU A 1 197 ? 42.846 10.844 -93.965 1.00 93.94 197 GLU A CA 1
ATOM 1486 C C . GLU A 1 197 ? 43.325 9.994 -92.778 1.00 93.94 197 GLU A C 1
ATOM 1488 O O . GLU A 1 197 ? 42.506 9.539 -91.979 1.00 93.94 197 GLU A O 1
ATOM 1493 N N . GLU A 1 198 ? 44.639 9.830 -92.603 1.00 93.31 198 GLU A N 1
ATOM 1494 C CA . GLU A 1 198 ? 45.232 9.119 -91.464 1.00 93.31 198 GLU A CA 1
ATOM 1495 C C . GLU A 1 198 ? 44.922 9.812 -90.130 1.00 93.31 198 GLU A C 1
ATOM 1497 O O . GLU A 1 198 ? 44.508 9.157 -89.169 1.00 93.31 198 GLU A O 1
ATOM 1502 N N . GLN A 1 199 ? 45.050 11.142 -90.068 1.00 92.44 199 GLN A N 1
ATOM 1503 C CA . GLN A 1 199 ? 44.692 11.927 -88.882 1.00 92.44 199 GLN A CA 1
ATOM 1504 C C . GLN A 1 199 ? 43.199 11.823 -88.564 1.00 92.44 199 GLN A C 1
ATOM 1506 O O . GLN A 1 199 ? 42.825 11.657 -87.400 1.00 92.44 199 GLN A O 1
ATOM 1511 N N . ARG A 1 200 ? 42.338 11.870 -89.586 1.00 95.31 200 ARG A N 1
ATOM 1512 C CA . ARG A 1 200 ? 40.895 11.690 -89.427 1.00 95.31 200 ARG A CA 1
ATOM 1513 C C . ARG A 1 200 ? 40.568 10.307 -88.868 1.00 95.31 200 ARG A C 1
ATOM 1515 O O . ARG A 1 200 ? 39.839 10.225 -87.883 1.00 95.31 200 ARG A O 1
ATOM 1522 N N . LEU A 1 201 ? 41.132 9.242 -89.439 1.00 95.31 201 LEU A N 1
ATOM 1523 C CA . LEU A 1 201 ? 40.931 7.873 -88.954 1.00 95.31 201 LEU A CA 1
ATOM 1524 C C . LEU A 1 201 ? 41.415 7.707 -87.509 1.00 95.31 201 LEU A C 1
ATOM 1526 O O . LEU A 1 201 ? 40.735 7.081 -86.697 1.00 95.31 201 LEU A O 1
ATOM 1530 N N . TYR A 1 202 ? 42.556 8.301 -87.156 1.00 94.81 202 TYR A N 1
ATOM 1531 C CA . TYR A 1 202 ? 43.072 8.277 -85.789 1.00 94.81 202 TYR A CA 1
ATOM 1532 C C . TYR A 1 202 ? 42.132 8.985 -84.798 1.00 94.81 202 TYR A C 1
ATOM 1534 O O . TYR A 1 202 ? 41.841 8.449 -83.725 1.00 94.81 202 TYR A O 1
ATOM 1542 N N . LEU A 1 203 ? 41.595 10.155 -85.158 1.00 94.38 203 LEU A N 1
ATOM 1543 C CA . LEU A 1 203 ? 40.614 10.868 -84.333 1.00 94.38 203 LEU A CA 1
ATOM 1544 C C . LEU A 1 203 ? 39.289 10.101 -84.219 1.00 94.38 203 LEU A C 1
ATOM 1546 O O . LEU A 1 203 ? 38.737 10.004 -83.123 1.00 94.38 203 LEU A O 1
ATOM 1550 N N . GLU A 1 204 ? 38.803 9.501 -85.308 1.00 94.94 204 GLU A N 1
ATOM 1551 C CA . GLU A 1 204 ? 37.608 8.648 -85.299 1.00 94.94 204 GLU A CA 1
ATOM 1552 C C . GLU A 1 204 ? 37.794 7.439 -84.364 1.00 94.94 204 GLU A C 1
ATOM 1554 O O . GLU A 1 204 ? 36.914 7.150 -83.547 1.00 94.94 204 GLU A O 1
ATOM 1559 N N . GLN A 1 205 ? 38.967 6.792 -84.382 1.00 94.81 205 GLN A N 1
ATOM 1560 C CA . GLN A 1 205 ? 39.312 5.722 -83.438 1.00 94.81 205 GLN A CA 1
ATOM 1561 C C . GLN A 1 205 ? 39.327 6.214 -81.984 1.00 94.81 205 GLN A C 1
ATOM 1563 O O . GLN A 1 205 ? 38.794 5.541 -81.098 1.00 94.81 205 GLN A O 1
ATOM 1568 N N . GLN A 1 206 ? 39.890 7.396 -81.712 1.00 94.38 206 GLN A N 1
ATOM 1569 C CA . GLN A 1 206 ? 39.882 7.969 -80.363 1.00 94.38 206 GLN A CA 1
ATOM 1570 C C . GLN A 1 206 ? 38.465 8.273 -79.867 1.00 94.38 206 GLN A C 1
ATOM 1572 O O . GLN A 1 206 ? 38.145 7.984 -78.709 1.00 94.38 206 GLN A O 1
ATOM 1577 N N . VAL A 1 207 ? 37.608 8.831 -80.726 1.00 95.44 207 VAL A N 1
ATOM 1578 C CA . VAL A 1 207 ? 36.201 9.089 -80.398 1.00 95.44 207 VAL A CA 1
ATOM 1579 C C . VAL A 1 207 ? 35.477 7.771 -80.130 1.00 95.44 207 VAL A C 1
ATOM 1581 O O . VAL A 1 207 ? 34.821 7.661 -79.097 1.00 95.44 207 VAL A O 1
ATOM 1584 N N . ALA A 1 208 ? 35.661 6.746 -80.967 1.00 95.12 208 ALA A N 1
ATOM 1585 C CA . ALA A 1 208 ? 35.058 5.426 -80.772 1.00 95.12 208 ALA A CA 1
ATOM 1586 C C . ALA A 1 208 ? 35.498 4.750 -79.458 1.00 95.12 208 ALA A C 1
ATOM 1588 O O . ALA A 1 208 ? 34.684 4.165 -78.741 1.00 95.12 208 ALA A O 1
ATOM 1589 N N . LEU A 1 209 ? 36.777 4.864 -79.083 1.00 94.12 209 LEU A N 1
ATOM 1590 C CA . LEU A 1 209 ? 37.265 4.364 -77.793 1.00 94.12 209 LEU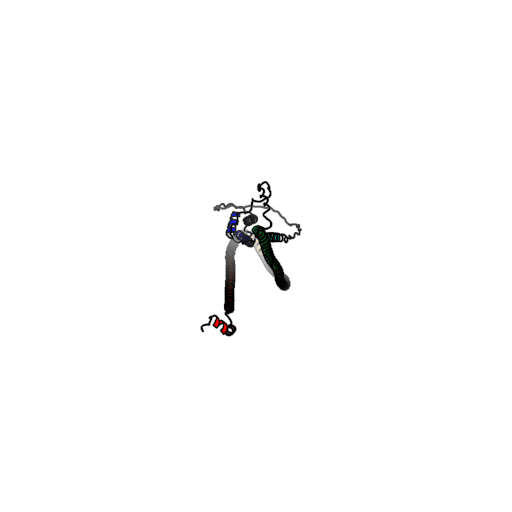 A CA 1
ATOM 1591 C C . LEU A 1 209 ? 36.660 5.135 -76.613 1.00 94.12 209 LEU A C 1
ATOM 1593 O O . LEU A 1 209 ? 36.320 4.530 -75.594 1.00 94.12 209 LEU A O 1
ATOM 1597 N N . ARG A 1 210 ? 36.508 6.460 -76.729 1.00 92.62 210 ARG A N 1
ATOM 1598 C CA . ARG A 1 210 ? 35.869 7.284 -75.691 1.00 92.62 210 ARG A CA 1
ATOM 1599 C C . ARG A 1 210 ? 34.382 6.973 -75.552 1.00 92.62 210 ARG A C 1
ATOM 1601 O O . ARG A 1 210 ? 33.920 6.828 -74.422 1.00 92.62 210 ARG A O 1
ATOM 1608 N N . THR A 1 211 ? 33.647 6.826 -76.654 1.00 94.44 211 THR A N 1
ATOM 1609 C CA . THR A 1 211 ? 32.220 6.472 -76.618 1.00 94.44 211 THR A CA 1
ATOM 1610 C C . THR A 1 211 ? 32.020 5.073 -76.046 1.00 94.44 211 THR A C 1
ATOM 1612 O O . THR A 1 211 ? 31.177 4.905 -75.169 1.00 94.44 211 THR A O 1
ATOM 1615 N N . ARG A 1 212 ? 32.848 4.092 -76.431 1.00 94.50 212 ARG A N 1
ATOM 1616 C CA . ARG A 1 212 ? 32.820 2.745 -75.840 1.00 94.50 212 ARG A CA 1
ATOM 1617 C C . ARG A 1 212 ? 33.051 2.776 -74.330 1.00 94.50 212 ARG A C 1
ATOM 1619 O O . ARG A 1 212 ? 32.241 2.227 -73.590 1.00 94.50 212 ARG A O 1
ATOM 1626 N N . LYS A 1 213 ? 34.098 3.467 -73.865 1.00 94.12 213 LYS A N 1
ATOM 1627 C CA . LYS A 1 213 ? 34.370 3.626 -72.426 1.00 94.12 213 LYS A CA 1
ATOM 1628 C C . LYS A 1 213 ? 33.226 4.333 -71.698 1.00 94.12 213 LYS A C 1
ATOM 1630 O O . LYS A 1 213 ? 32.918 3.974 -70.569 1.00 94.12 213 LYS A O 1
ATOM 1635 N N . ALA A 1 214 ? 32.591 5.328 -72.319 1.00 94.12 214 ALA A N 1
ATOM 1636 C CA . ALA A 1 214 ? 31.441 6.011 -71.732 1.00 94.12 214 ALA A CA 1
ATOM 1637 C C . ALA A 1 214 ? 30.220 5.084 -71.606 1.00 94.12 214 ALA A C 1
ATOM 1639 O O . ALA A 1 214 ? 29.529 5.126 -70.594 1.00 94.12 214 ALA A O 1
ATOM 1640 N N . VAL A 1 215 ? 29.971 4.224 -72.598 1.00 95.00 215 VAL A N 1
ATOM 1641 C CA . VAL A 1 215 ? 28.892 3.223 -72.545 1.00 95.00 215 VAL A CA 1
ATOM 1642 C C . VAL A 1 215 ? 29.175 2.150 -71.492 1.00 95.00 215 VAL A C 1
ATOM 1644 O O . VAL A 1 215 ? 28.265 1.779 -70.759 1.00 95.00 215 VAL A O 1
ATOM 1647 N N . GLU A 1 216 ? 30.414 1.663 -71.391 1.00 94.31 216 GLU A N 1
ATOM 1648 C CA . GLU A 1 216 ? 30.816 0.703 -70.351 1.00 94.31 216 GLU A CA 1
ATOM 1649 C C . GLU A 1 216 ? 30.630 1.302 -68.947 1.00 94.31 216 GLU A C 1
ATOM 1651 O O . GLU A 1 216 ? 29.964 0.689 -68.119 1.00 94.31 216 GLU A O 1
ATOM 1656 N N . LYS A 1 217 ? 31.078 2.546 -68.722 1.00 94.25 217 LYS A N 1
ATOM 1657 C CA . LYS A 1 217 ? 30.850 3.263 -67.454 1.00 94.25 217 LYS A CA 1
ATOM 1658 C C . LYS A 1 217 ? 29.370 3.383 -67.097 1.00 94.25 217 LYS A C 1
ATOM 1660 O O . LYS A 1 217 ? 29.005 3.061 -65.976 1.00 94.25 217 LYS A O 1
ATOM 1665 N N . LYS A 1 218 ? 28.514 3.771 -68.051 1.00 94.62 218 LYS A N 1
ATOM 1666 C CA . LYS A 1 218 ? 27.061 3.855 -67.820 1.00 94.62 218 LYS A CA 1
ATOM 1667 C C . LYS A 1 218 ? 26.456 2.508 -67.425 1.00 94.62 218 LYS A C 1
ATOM 1669 O O . LYS A 1 218 ? 25.646 2.454 -66.513 1.00 94.62 218 LYS A O 1
ATOM 1674 N N . LYS A 1 219 ? 26.871 1.413 -68.071 1.00 93.81 219 LYS A N 1
ATOM 1675 C CA . LYS A 1 219 ? 26.398 0.063 -67.720 1.00 93.81 219 LYS A CA 1
ATOM 1676 C C . LYS A 1 219 ? 26.837 -0.360 -66.320 1.00 93.81 219 LYS A C 1
ATOM 1678 O O . LYS A 1 219 ? 26.091 -1.056 -65.640 1.00 93.81 219 LYS A O 1
ATOM 1683 N N . ASP A 1 220 ? 28.041 0.014 -65.905 1.00 92.25 220 ASP A N 1
ATOM 1684 C CA . ASP A 1 220 ? 28.533 -0.304 -64.565 1.00 92.25 220 ASP A CA 1
ATOM 1685 C C . ASP A 1 220 ? 27.861 0.569 -63.492 1.00 92.25 220 ASP A C 1
ATOM 1687 O O . ASP A 1 220 ? 27.502 0.052 -62.437 1.00 92.25 220 ASP A O 1
ATOM 1691 N N . GLU A 1 221 ? 27.581 1.843 -63.788 1.00 92.69 221 GLU A N 1
ATOM 1692 C CA . GLU A 1 221 ? 26.745 2.720 -62.953 1.00 92.69 221 GLU A CA 1
ATOM 1693 C C . GLU A 1 221 ? 25.320 2.159 -62.800 1.00 92.69 221 GLU A C 1
ATOM 1695 O O . GLU A 1 221 ? 24.808 2.069 -61.687 1.00 92.69 221 GLU A O 1
ATOM 1700 N N . GLU A 1 222 ? 24.694 1.705 -63.890 1.00 94.00 222 GLU A N 1
ATOM 1701 C CA . GLU A 1 222 ? 23.368 1.072 -63.858 1.00 94.00 222 GLU A CA 1
ATOM 1702 C C . GLU A 1 222 ? 23.355 -0.196 -62.991 1.00 94.00 222 GLU A C 1
ATOM 1704 O O . GLU A 1 222 ? 22.451 -0.376 -62.175 1.00 94.00 222 GLU A O 1
ATOM 1709 N N . LYS A 1 223 ? 24.367 -1.065 -63.118 1.00 95.12 223 LYS A N 1
ATOM 1710 C CA . LYS A 1 223 ? 24.494 -2.256 -62.260 1.00 95.12 223 LYS A CA 1
ATOM 1711 C C . LYS A 1 223 ? 24.665 -1.878 -60.795 1.00 95.12 223 LYS A C 1
ATOM 1713 O O . LYS A 1 223 ? 24.011 -2.477 -59.948 1.00 95.12 223 LYS A O 1
ATOM 1718 N N . TYR A 1 224 ? 25.507 -0.886 -60.512 1.00 95.25 224 TYR A N 1
ATOM 1719 C CA . TYR A 1 224 ? 25.739 -0.408 -59.154 1.00 95.25 224 TYR A CA 1
ATOM 1720 C C . TYR A 1 224 ? 24.444 0.099 -58.509 1.00 95.25 224 TYR A C 1
ATOM 1722 O O . TYR A 1 224 ? 24.119 -0.307 -57.397 1.00 95.25 224 TYR A O 1
ATOM 1730 N N . VAL A 1 225 ? 23.649 0.894 -59.233 1.00 94.75 225 VAL A N 1
ATOM 1731 C CA . VAL A 1 225 ? 22.346 1.382 -58.750 1.00 94.75 225 VAL A CA 1
ATOM 1732 C C . VAL A 1 225 ? 21.377 0.226 -58.483 1.00 94.75 225 VAL A C 1
ATOM 1734 O O . VAL A 1 225 ? 20.683 0.226 -57.469 1.00 94.75 225 VAL A O 1
ATOM 1737 N N . VAL A 1 226 ? 21.333 -0.788 -59.354 1.00 95.75 226 VAL A N 1
ATOM 1738 C CA . VAL A 1 226 ? 20.476 -1.972 -59.147 1.00 95.75 226 VAL A CA 1
ATOM 1739 C C . VAL A 1 226 ? 20.919 -2.784 -57.925 1.00 95.75 226 VAL A C 1
ATOM 1741 O O . VAL A 1 226 ? 20.080 -3.279 -57.171 1.00 95.75 226 VAL A O 1
ATOM 1744 N N . GLU A 1 227 ? 22.224 -2.942 -57.708 1.00 94.56 227 GLU A N 1
ATOM 1745 C CA . GLU A 1 227 ? 22.762 -3.623 -56.527 1.00 94.56 227 GLU A CA 1
ATOM 1746 C C . GLU A 1 227 ? 22.471 -2.847 -55.240 1.00 94.56 227 GLU A C 1
ATOM 1748 O O . GLU A 1 227 ? 22.047 -3.450 -54.253 1.00 94.56 227 GLU A O 1
ATOM 1753 N N . GLU A 1 228 ? 22.621 -1.523 -55.259 1.00 94.25 228 GLU A N 1
ATOM 1754 C CA . GLU A 1 228 ? 22.284 -0.647 -54.136 1.00 94.25 228 GLU A CA 1
ATOM 1755 C C . GLU A 1 228 ? 20.789 -0.728 -53.796 1.00 94.25 228 GLU A C 1
ATOM 1757 O O . GLU A 1 228 ? 20.430 -0.927 -52.635 1.00 94.25 228 GLU A O 1
ATOM 1762 N N . GLN A 1 229 ? 19.908 -0.686 -54.801 1.00 93.62 229 GLN A N 1
ATOM 1763 C CA . GLN A 1 229 ? 18.466 -0.861 -54.601 1.00 93.62 229 GLN A CA 1
ATOM 1764 C C . GLN A 1 229 ? 18.136 -2.208 -53.951 1.00 93.62 229 GLN A C 1
ATOM 1766 O O . GLN A 1 229 ? 17.381 -2.252 -52.982 1.00 93.62 229 GLN A O 1
ATOM 1771 N N . ARG A 1 230 ? 18.755 -3.305 -54.406 1.00 95.69 230 ARG A N 1
ATOM 1772 C CA . ARG A 1 230 ? 18.569 -4.631 -53.790 1.00 95.69 230 ARG A CA 1
ATOM 1773 C C . ARG A 1 230 ? 19.048 -4.676 -52.342 1.00 95.69 230 ARG A C 1
ATOM 1775 O O . ARG A 1 230 ? 18.415 -5.326 -51.512 1.00 95.69 230 ARG A O 1
ATOM 1782 N N . GLN A 1 231 ? 20.162 -4.014 -52.029 1.00 93.81 231 GLN A N 1
ATOM 1783 C CA . GLN A 1 231 ? 20.665 -3.928 -50.657 1.00 93.81 231 GLN A CA 1
ATOM 1784 C C . GLN A 1 231 ? 19.711 -3.133 -49.761 1.00 93.81 231 GLN A C 1
ATOM 1786 O O . GLN A 1 231 ? 19.443 -3.560 -48.637 1.00 93.81 231 GLN A O 1
ATOM 1791 N N . LEU A 1 232 ? 19.156 -2.026 -50.263 1.00 93.06 232 LEU A N 1
ATOM 1792 C CA . LEU A 1 232 ? 18.156 -1.234 -49.549 1.00 93.06 232 LEU A CA 1
ATOM 1793 C C . LEU A 1 232 ? 16.872 -2.034 -49.306 1.00 93.06 232 LEU A C 1
ATOM 1795 O O . LEU A 1 232 ? 16.403 -2.087 -48.172 1.00 93.06 232 LEU A O 1
ATOM 1799 N N . GLU A 1 233 ? 16.349 -2.727 -50.319 1.00 94.81 233 GLU A N 1
ATOM 1800 C CA . GLU A 1 233 ? 15.166 -3.587 -50.181 1.00 94.81 233 GLU A CA 1
ATOM 1801 C C . GLU A 1 233 ? 15.389 -4.714 -49.160 1.00 94.81 233 GLU A C 1
ATOM 1803 O O . GLU A 1 233 ? 14.537 -4.963 -48.301 1.00 94.81 233 GLU A O 1
ATOM 1808 N N . ALA A 1 234 ? 16.549 -5.377 -49.208 1.00 95.44 234 ALA A N 1
ATOM 1809 C CA . ALA A 1 234 ? 16.907 -6.417 -48.247 1.00 95.44 234 ALA A CA 1
ATOM 1810 C C . ALA A 1 234 ? 17.011 -5.863 -46.818 1.00 95.44 234 ALA A C 1
ATOM 1812 O O . ALA A 1 234 ? 16.524 -6.487 -45.870 1.00 95.44 234 ALA A O 1
ATOM 1813 N N . TRP A 1 235 ? 17.600 -4.676 -46.660 1.00 94.88 235 TRP A N 1
ATOM 1814 C CA . TRP A 1 235 ? 17.706 -4.004 -45.370 1.00 94.88 235 TRP A CA 1
ATOM 1815 C C . TRP A 1 235 ? 16.336 -3.583 -44.826 1.00 94.88 235 TRP A C 1
ATOM 1817 O O . TRP A 1 235 ? 16.043 -3.824 -43.654 1.00 94.88 235 TRP A O 1
ATOM 1827 N N . GLU A 1 236 ? 15.458 -3.025 -45.662 1.00 95.19 236 GLU A N 1
ATOM 1828 C CA . GLU A 1 236 ? 14.085 -2.687 -45.275 1.00 95.19 236 GLU A CA 1
ATOM 1829 C C . GLU A 1 236 ? 13.287 -3.920 -44.843 1.00 95.19 236 GLU A C 1
ATOM 1831 O O . GLU A 1 236 ? 12.548 -3.869 -43.854 1.00 95.19 236 GLU A O 1
ATOM 1836 N N . LEU A 1 237 ? 13.441 -5.040 -45.555 1.00 96.56 237 LEU A N 1
ATOM 1837 C CA . LEU A 1 237 ? 12.811 -6.307 -45.193 1.00 96.56 237 LEU A CA 1
ATOM 1838 C C . LEU A 1 237 ? 13.317 -6.804 -43.830 1.00 96.56 237 LEU A C 1
ATOM 1840 O O . LEU A 1 237 ? 12.523 -7.228 -42.988 1.00 96.56 237 LEU A O 1
ATOM 1844 N N . GLU A 1 238 ? 14.625 -6.715 -43.578 1.00 94.38 238 GLU A N 1
ATOM 1845 C CA . GLU A 1 238 ? 15.215 -7.094 -42.294 1.00 94.38 238 GLU A CA 1
ATOM 1846 C C . GLU A 1 238 ? 14.722 -6.195 -41.147 1.00 94.38 238 GLU A C 1
ATOM 1848 O O . GLU A 1 238 ? 14.413 -6.695 -40.061 1.00 94.38 238 GLU A O 1
ATOM 1853 N N . GLN A 1 239 ? 14.592 -4.883 -41.377 1.00 93.12 239 GLN A N 1
ATOM 1854 C CA . GLN A 1 239 ? 14.033 -3.949 -40.393 1.00 93.12 239 GLN A CA 1
ATOM 1855 C C . GLN A 1 239 ? 12.573 -4.271 -40.076 1.00 93.12 239 GLN A C 1
ATOM 1857 O O . GLN A 1 239 ? 12.215 -4.381 -38.902 1.00 93.12 239 GLN A O 1
ATOM 1862 N N . LYS A 1 240 ? 11.747 -4.514 -41.101 1.00 94.38 240 LYS A N 1
ATOM 1863 C CA . LYS A 1 240 ? 10.350 -4.935 -40.916 1.00 94.38 240 LYS A CA 1
ATOM 1864 C C . LYS A 1 240 ? 10.263 -6.228 -40.109 1.00 94.38 240 LYS A C 1
ATOM 1866 O O . LYS A 1 240 ? 9.486 -6.293 -39.158 1.00 94.38 240 LYS A O 1
ATOM 1871 N N . ARG A 1 241 ? 11.120 -7.213 -40.398 1.00 96.56 241 ARG A N 1
ATOM 1872 C CA . ARG A 1 241 ? 11.175 -8.468 -39.633 1.00 96.56 241 ARG A CA 1
ATOM 1873 C C . ARG A 1 241 ? 11.531 -8.229 -38.163 1.00 96.56 241 ARG A C 1
ATOM 1875 O O . ARG A 1 241 ? 10.865 -8.756 -37.275 1.00 96.56 241 ARG A O 1
ATOM 1882 N N . LYS A 1 242 ? 12.541 -7.398 -37.883 1.00 95.81 242 LYS A N 1
ATOM 1883 C CA . LYS A 1 242 ? 12.921 -7.026 -36.506 1.00 95.81 242 LYS A CA 1
ATOM 1884 C C . LYS A 1 242 ? 11.795 -6.284 -35.785 1.00 95.81 242 LYS A C 1
ATOM 1886 O O . LYS A 1 242 ? 11.582 -6.503 -34.594 1.00 95.81 242 LYS A O 1
ATOM 1891 N N . ASP A 1 243 ? 11.059 -5.424 -36.480 1.00 91.56 243 ASP A N 1
ATOM 1892 C CA . ASP A 1 243 ? 9.907 -4.713 -35.923 1.00 91.56 243 ASP A CA 1
ATOM 1893 C C . ASP A 1 243 ? 8.752 -5.649 -35.581 1.00 91.56 243 ASP A C 1
ATOM 1895 O O . ASP A 1 243 ? 8.152 -5.517 -34.513 1.00 91.56 243 ASP A O 1
ATOM 1899 N N . GLU A 1 244 ? 8.455 -6.612 -36.446 1.00 95.31 244 GLU A N 1
ATOM 1900 C CA . GLU A 1 244 ? 7.442 -7.638 -36.199 1.00 95.31 244 GLU A CA 1
ATOM 1901 C C . GLU A 1 244 ? 7.828 -8.547 -35.031 1.00 95.31 244 GLU A C 1
ATOM 1903 O O . GLU A 1 244 ? 7.009 -8.775 -34.140 1.00 95.31 244 GLU A O 1
ATOM 1908 N N . GLU A 1 245 ? 9.087 -8.989 -34.960 1.00 94.25 245 GLU A N 1
ATOM 1909 C CA . GLU A 1 245 ? 9.606 -9.753 -33.821 1.00 94.25 245 GLU A CA 1
ATOM 1910 C C . GLU A 1 245 ? 9.494 -8.955 -32.509 1.00 94.25 245 GLU A C 1
ATOM 1912 O O . GLU A 1 245 ? 9.054 -9.492 -31.490 1.00 94.25 245 GLU A O 1
ATOM 1917 N N . ARG A 1 246 ? 9.829 -7.655 -32.521 1.00 92.00 246 ARG A N 1
ATOM 1918 C CA . ARG A 1 246 ? 9.666 -6.769 -31.353 1.00 92.00 246 ARG A CA 1
ATOM 1919 C C . ARG A 1 246 ? 8.203 -6.616 -30.949 1.00 92.00 246 ARG A C 1
ATOM 1921 O O . ARG A 1 246 ? 7.887 -6.735 -29.765 1.00 92.00 246 ARG A O 1
ATOM 1928 N N . LYS A 1 247 ? 7.308 -6.383 -31.913 1.00 94.25 247 LYS A N 1
ATOM 1929 C CA . LYS A 1 247 ? 5.859 -6.281 -31.671 1.00 94.25 247 LYS A CA 1
ATOM 1930 C C . LYS A 1 247 ? 5.303 -7.578 -31.093 1.00 94.25 247 LYS A C 1
ATOM 1932 O O . LYS A 1 247 ? 4.525 -7.525 -30.144 1.00 94.25 247 LYS A O 1
ATOM 1937 N N . ARG A 1 248 ? 5.736 -8.728 -31.612 1.00 96.00 248 ARG A N 1
ATOM 1938 C CA . ARG A 1 248 ? 5.342 -10.045 -31.112 1.00 96.00 248 ARG A CA 1
ATOM 1939 C C . ARG A 1 248 ? 5.804 -10.263 -29.673 1.00 96.00 248 ARG A C 1
ATOM 1941 O O . ARG A 1 248 ? 4.976 -10.596 -28.835 1.00 96.00 248 ARG A O 1
ATOM 1948 N N . ARG A 1 249 ? 7.076 -9.991 -29.358 1.00 95.19 249 ARG A N 1
ATOM 1949 C CA . ARG A 1 249 ? 7.593 -10.087 -27.978 1.00 95.19 249 ARG A CA 1
ATOM 1950 C C . ARG A 1 249 ? 6.833 -9.180 -27.015 1.00 95.19 249 ARG A C 1
ATOM 1952 O O . ARG A 1 249 ? 6.521 -9.591 -25.905 1.00 95.19 249 ARG A O 1
ATOM 1959 N N . PHE A 1 250 ? 6.505 -7.961 -27.441 1.00 91.75 250 PHE A N 1
ATOM 1960 C CA . PHE A 1 250 ? 5.713 -7.039 -26.630 1.00 91.75 250 PHE A CA 1
ATOM 1961 C C . PHE A 1 250 ? 4.278 -7.543 -26.408 1.00 91.75 250 PHE A C 1
ATOM 1963 O O . PHE A 1 250 ? 3.748 -7.418 -25.306 1.00 91.75 250 PHE A O 1
ATOM 1970 N N . ALA A 1 251 ? 3.650 -8.134 -27.428 1.00 94.56 251 ALA A N 1
ATOM 1971 C CA . ALA A 1 251 ? 2.325 -8.736 -27.306 1.00 94.56 251 ALA A CA 1
ATOM 1972 C C . ALA A 1 251 ? 2.328 -9.954 -26.365 1.00 94.56 251 ALA A C 1
ATOM 1974 O O . ALA A 1 251 ? 1.442 -10.062 -25.521 1.00 94.56 251 ALA A O 1
ATOM 1975 N N . GLU A 1 252 ? 3.341 -10.818 -26.462 1.00 95.25 252 GLU A N 1
ATOM 1976 C CA . GLU A 1 252 ? 3.539 -11.964 -25.564 1.00 95.25 252 GLU A CA 1
ATOM 1977 C C . GLU A 1 252 ? 3.765 -11.500 -24.115 1.00 95.25 252 GLU A C 1
ATOM 1979 O O . GLU A 1 252 ? 3.094 -11.972 -23.201 1.00 95.25 252 GLU A O 1
ATOM 1984 N N . GLU A 1 253 ? 4.634 -10.510 -23.886 1.00 93.06 253 GLU A N 1
ATOM 1985 C CA . GLU A 1 253 ? 4.879 -9.963 -22.545 1.00 93.06 253 GLU A CA 1
ATOM 1986 C C . GLU A 1 253 ? 3.626 -9.291 -21.958 1.00 93.06 253 GLU A C 1
ATOM 1988 O O . GLU A 1 253 ? 3.350 -9.406 -20.762 1.00 93.06 253 GLU A O 1
ATOM 1993 N N . LYS A 1 254 ? 2.840 -8.602 -22.794 1.00 96.00 254 LYS A N 1
ATOM 1994 C CA . LYS A 1 254 ? 1.556 -8.031 -22.384 1.00 96.00 254 LYS A CA 1
ATOM 1995 C C . LYS A 1 254 ? 0.563 -9.127 -21.990 1.00 96.00 254 LYS A C 1
ATOM 1997 O O . LYS A 1 254 ? -0.041 -9.007 -20.930 1.00 96.00 254 LYS A O 1
ATOM 2002 N N . ALA A 1 255 ? 0.446 -10.193 -22.781 1.00 95.88 255 ALA A N 1
ATOM 2003 C CA . ALA A 1 255 ? -0.426 -11.323 -22.468 1.00 95.88 255 ALA A CA 1
ATOM 2004 C C . ALA A 1 255 ? -0.043 -11.984 -21.133 1.00 95.88 255 ALA A C 1
ATOM 2006 O O . ALA A 1 255 ? -0.912 -12.187 -20.290 1.00 95.88 255 ALA A O 1
ATOM 2007 N N . MET A 1 256 ? 1.254 -12.210 -20.888 1.00 94.12 256 MET A N 1
ATOM 2008 C CA . MET A 1 256 ? 1.743 -12.757 -19.614 1.00 94.12 256 MET A CA 1
ATOM 2009 C C . MET A 1 256 ? 1.426 -11.841 -18.423 1.00 94.12 256 MET A C 1
ATOM 2011 O O . MET A 1 256 ? 1.061 -12.314 -17.348 1.00 94.12 256 MET A O 1
ATOM 2015 N N . ARG A 1 257 ? 1.558 -10.517 -18.587 1.00 89.56 257 ARG A N 1
ATOM 2016 C CA . ARG A 1 257 ? 1.184 -9.552 -17.538 1.00 89.56 257 ARG A CA 1
ATOM 2017 C C . ARG A 1 257 ? -0.318 -9.560 -17.269 1.00 89.56 257 ARG A C 1
ATOM 2019 O O . ARG A 1 257 ? -0.719 -9.514 -16.109 1.00 89.56 257 ARG A O 1
ATOM 2026 N N . ASP A 1 258 ? -1.131 -9.604 -18.319 1.00 92.44 258 ASP A N 1
ATOM 2027 C CA . ASP A 1 258 ? -2.587 -9.636 -18.197 1.00 92.44 258 ASP A CA 1
ATOM 2028 C C . ASP A 1 258 ? -3.040 -10.934 -17.499 1.00 92.44 258 ASP A C 1
ATOM 2030 O O . ASP A 1 258 ? -3.849 -10.874 -16.572 1.00 92.44 258 ASP A O 1
ATOM 2034 N N . GLU A 1 259 ? -2.437 -12.080 -17.831 1.00 95.19 259 GLU A N 1
ATOM 2035 C CA . GLU A 1 259 ? -2.667 -13.364 -17.154 1.00 95.19 259 GLU A CA 1
ATOM 2036 C C . GLU A 1 259 ? -2.284 -13.307 -15.665 1.00 95.19 259 GLU A C 1
ATOM 2038 O O . GLU A 1 259 ? -3.096 -13.645 -14.802 1.00 95.19 259 GLU A O 1
ATOM 2043 N N . GLN A 1 260 ? -1.107 -12.765 -15.331 1.00 92.94 260 GLN A N 1
ATOM 2044 C CA . GLN A 1 260 ? -0.689 -12.559 -13.936 1.00 92.94 260 GLN A CA 1
ATOM 2045 C C . GLN A 1 260 ? -1.658 -11.656 -13.158 1.00 92.94 260 GLN A C 1
ATOM 2047 O O . GLN A 1 260 ? -1.940 -11.895 -11.979 1.00 92.94 260 GLN A O 1
ATOM 2052 N N . LEU A 1 261 ? -2.185 -10.607 -13.798 1.00 92.88 261 LEU A N 1
ATOM 2053 C CA . LEU A 1 261 ? -3.179 -9.724 -13.187 1.00 92.88 261 LEU A CA 1
ATOM 2054 C C . LEU A 1 261 ? -4.513 -10.442 -12.963 1.00 92.88 261 LEU A C 1
ATOM 2056 O O . LEU A 1 261 ? -5.151 -10.225 -11.928 1.00 92.88 261 LEU A O 1
ATOM 2060 N N . GLU A 1 262 ? -4.941 -11.298 -13.890 1.00 95.19 262 GLU A N 1
ATOM 2061 C CA . GLU A 1 262 ? -6.135 -12.121 -13.706 1.00 95.19 262 GLU A CA 1
ATOM 2062 C C . GLU A 1 262 ? -5.973 -13.137 -12.576 1.00 95.19 262 GLU A C 1
ATOM 2064 O O . GLU A 1 262 ? -6.867 -13.257 -11.735 1.00 95.19 262 GLU A O 1
ATOM 2069 N N . GLU A 1 263 ? -4.842 -13.836 -12.506 1.00 94.00 263 GLU A N 1
ATOM 2070 C CA . GLU A 1 263 ? -4.543 -14.769 -11.419 1.00 94.00 263 GLU A CA 1
ATOM 2071 C C . GLU A 1 263 ? -4.519 -14.063 -10.061 1.00 94.00 263 GLU A C 1
ATOM 2073 O O . GLU A 1 263 ? -5.141 -14.528 -9.101 1.00 94.00 263 GLU A O 1
ATOM 2078 N N . ALA A 1 264 ? -3.880 -12.891 -9.980 1.00 92.25 264 ALA A N 1
ATOM 2079 C CA . ALA A 1 264 ? -3.864 -12.078 -8.770 1.00 92.25 264 ALA A CA 1
ATOM 2080 C C . ALA A 1 264 ? -5.279 -11.634 -8.359 1.00 92.25 264 ALA A C 1
ATOM 2082 O O . ALA A 1 264 ? -5.627 -11.686 -7.174 1.00 92.25 264 ALA A O 1
ATOM 2083 N N . ARG A 1 265 ? -6.127 -11.245 -9.323 1.00 93.38 265 ARG A N 1
ATOM 2084 C CA . ARG A 1 265 ? -7.540 -10.911 -9.071 1.00 93.38 265 ARG A CA 1
ATOM 2085 C C . ARG A 1 265 ? -8.328 -12.119 -8.574 1.00 93.38 265 ARG A C 1
ATOM 2087 O O . ARG A 1 265 ? -9.051 -11.985 -7.589 1.00 93.38 265 ARG A O 1
ATOM 2094 N N . LYS A 1 266 ? -8.167 -13.290 -9.199 1.00 94.44 266 LYS A N 1
ATOM 2095 C CA . LYS A 1 266 ? -8.822 -14.543 -8.781 1.00 94.44 266 LYS A CA 1
ATOM 2096 C C . LYS A 1 266 ? -8.400 -14.934 -7.365 1.00 94.44 266 LYS A C 1
ATOM 2098 O O . LYS A 1 266 ? -9.258 -15.216 -6.532 1.00 94.44 266 LYS A O 1
ATOM 2103 N N . ARG A 1 267 ? -7.103 -14.869 -7.051 1.00 94.38 267 ARG A N 1
ATOM 2104 C CA . ARG A 1 267 ? -6.577 -15.138 -5.704 1.00 94.38 267 ARG A CA 1
ATOM 2105 C C . ARG A 1 267 ? -7.167 -14.187 -4.664 1.00 94.38 267 ARG A C 1
ATOM 2107 O O . ARG A 1 267 ? -7.638 -14.647 -3.628 1.00 94.38 267 ARG A O 1
ATOM 2114 N N . ARG A 1 268 ? -7.192 -12.884 -4.960 1.00 94.31 268 ARG A N 1
ATOM 2115 C CA . ARG A 1 268 ? -7.776 -11.873 -4.070 1.00 94.31 268 ARG A CA 1
ATOM 2116 C C . ARG A 1 268 ? -9.273 -12.098 -3.854 1.00 94.31 268 ARG A C 1
ATOM 2118 O O . ARG A 1 268 ? -9.734 -12.004 -2.724 1.00 94.31 268 ARG A O 1
ATOM 2125 N N . ALA A 1 269 ? -10.018 -12.436 -4.906 1.00 95.12 269 ALA A N 1
ATOM 2126 C CA . ALA A 1 269 ? -11.444 -12.733 -4.804 1.00 95.12 269 ALA A CA 1
ATOM 2127 C C . ALA A 1 269 ? -11.717 -13.982 -3.947 1.00 95.12 269 ALA A C 1
ATOM 2129 O O . ALA A 1 269 ? -12.645 -13.977 -3.141 1.00 95.12 269 ALA A O 1
ATOM 2130 N N . LEU A 1 270 ? -10.894 -15.030 -4.073 1.00 94.88 270 LEU A N 1
ATOM 2131 C CA . LEU A 1 270 ? -10.989 -16.226 -3.231 1.00 94.88 270 LEU A CA 1
ATOM 2132 C C . LEU A 1 270 ? -10.676 -15.925 -1.761 1.00 94.88 270 LEU A C 1
ATOM 2134 O O . LEU A 1 270 ? -11.375 -16.412 -0.877 1.00 94.88 270 LEU A O 1
ATOM 2138 N N . GLU A 1 271 ? -9.648 -15.123 -1.490 1.00 94.12 271 GLU A N 1
ATOM 2139 C CA . GLU A 1 271 ? -9.299 -14.699 -0.131 1.00 94.12 271 GLU A CA 1
ATOM 2140 C C . GLU A 1 271 ? -10.403 -13.837 0.492 1.00 94.12 271 GLU A C 1
ATOM 2142 O O . GLU A 1 271 ? -10.810 -14.069 1.627 1.00 94.12 271 GLU A O 1
ATOM 2147 N N . GLU A 1 272 ? -10.962 -12.898 -0.270 1.00 94.25 272 GLU A N 1
ATOM 2148 C CA . GLU A 1 272 ? -12.077 -12.063 0.174 1.00 94.25 272 GLU A CA 1
ATOM 2149 C C . GLU A 1 272 ? -13.349 -12.888 0.420 1.00 94.25 272 GLU A C 1
ATOM 2151 O O . GLU A 1 272 ? -14.070 -12.636 1.384 1.00 94.25 272 GLU A O 1
ATOM 2156 N N . ALA A 1 273 ? -13.618 -13.902 -0.408 1.00 95.38 273 ALA A N 1
ATOM 2157 C CA . ALA A 1 273 ? -14.728 -14.827 -0.197 1.00 95.38 273 ALA A CA 1
ATOM 2158 C C . ALA A 1 273 ? -14.543 -15.666 1.078 1.00 95.38 273 ALA A C 1
ATOM 2160 O O . ALA A 1 273 ? -15.491 -15.802 1.850 1.00 95.38 273 ALA A O 1
ATOM 2161 N N . LYS A 1 274 ? -13.328 -16.174 1.333 1.00 95.06 274 LYS A N 1
ATOM 2162 C CA . LYS A 1 274 ? -12.999 -16.890 2.577 1.00 95.06 274 LYS A CA 1
ATOM 2163 C C . LYS A 1 274 ? -13.163 -15.995 3.797 1.00 95.06 274 LYS A C 1
ATOM 2165 O O . LYS A 1 274 ? -13.867 -16.370 4.726 1.00 95.06 274 LYS A O 1
ATOM 2170 N N . ARG A 1 275 ? -12.617 -14.779 3.748 1.00 94.50 275 ARG A N 1
ATOM 2171 C CA . ARG A 1 275 ? -12.755 -13.802 4.830 1.00 94.50 275 ARG A CA 1
ATOM 2172 C C . ARG A 1 275 ? -14.219 -13.459 5.105 1.00 94.50 275 ARG A C 1
ATOM 2174 O O . ARG A 1 275 ? -14.634 -13.465 6.253 1.00 94.50 275 ARG A O 1
ATOM 2181 N N . ARG A 1 276 ? -15.031 -13.233 4.065 1.00 94.88 276 ARG A N 1
ATOM 2182 C CA . ARG A 1 276 ? -16.479 -13.020 4.235 1.00 94.88 276 ARG A CA 1
ATOM 2183 C C . ARG A 1 276 ? -17.180 -14.223 4.867 1.00 94.88 276 ARG A C 1
ATOM 2185 O O . ARG A 1 276 ? -18.110 -14.022 5.643 1.00 94.88 276 ARG A O 1
ATOM 2192 N N . ALA A 1 277 ? -16.781 -15.447 4.523 1.00 94.88 277 ALA A N 1
ATOM 2193 C CA . ALA A 1 277 ? -17.346 -16.653 5.124 1.00 94.88 277 ALA A CA 1
ATOM 2194 C C . ALA A 1 277 ? -16.976 -16.761 6.613 1.00 94.88 277 ALA A C 1
ATOM 2196 O O . ALA A 1 277 ? -17.862 -16.973 7.437 1.00 94.88 277 ALA A O 1
ATOM 2197 N N . GLU A 1 278 ? -15.710 -16.527 6.962 1.00 92.81 278 GLU A N 1
ATOM 2198 C CA . GLU A 1 278 ? -15.227 -16.492 8.349 1.00 92.81 278 GLU A CA 1
ATOM 2199 C C . GLU A 1 278 ? -15.923 -15.393 9.169 1.00 92.81 278 GLU A C 1
ATOM 2201 O O . GLU A 1 278 ? -16.409 -15.659 10.269 1.00 92.81 278 GLU A O 1
ATOM 2206 N N . ASP A 1 279 ? -16.062 -14.185 8.611 1.00 89.62 279 ASP A N 1
ATOM 2207 C CA . ASP A 1 279 ? -16.778 -13.069 9.241 1.00 89.62 279 ASP A CA 1
ATOM 2208 C C . ASP A 1 279 ? -18.265 -13.413 9.459 1.00 89.62 279 ASP A C 1
ATOM 2210 O O . ASP A 1 279 ? -18.833 -13.120 10.514 1.00 89.62 279 ASP A O 1
ATOM 2214 N N . ALA A 1 280 ? -18.908 -14.080 8.493 1.00 94.81 280 ALA A N 1
ATOM 2215 C CA . ALA A 1 280 ? -20.296 -14.523 8.618 1.00 94.81 280 ALA A CA 1
ATOM 2216 C C . ALA A 1 280 ? -20.465 -15.627 9.676 1.00 94.81 280 ALA A C 1
ATOM 2218 O O . ALA A 1 280 ? -21.463 -15.644 10.400 1.00 94.81 280 ALA A O 1
ATOM 2219 N N . GLU A 1 281 ? -19.507 -16.547 9.797 1.00 94.94 281 GLU A N 1
ATOM 2220 C CA . GLU A 1 281 ? -19.499 -17.558 10.856 1.00 94.94 281 GLU A CA 1
ATOM 2221 C C . GLU A 1 281 ? -19.270 -16.942 12.238 1.00 94.94 281 GLU A C 1
ATOM 2223 O O . GLU A 1 281 ? -19.965 -17.303 13.191 1.00 94.94 281 GLU A O 1
ATOM 2228 N N . ALA A 1 282 ? -18.346 -15.987 12.352 1.00 92.25 282 ALA A N 1
ATOM 2229 C CA . ALA A 1 282 ? -18.113 -15.241 13.584 1.00 92.25 282 ALA A CA 1
ATOM 2230 C C . ALA A 1 282 ? -19.363 -14.451 14.001 1.00 92.25 282 ALA A C 1
ATOM 2232 O O . ALA A 1 282 ? -19.765 -14.507 15.163 1.00 92.25 282 ALA A O 1
ATOM 2233 N N . ALA A 1 283 ? -20.039 -13.799 13.049 1.00 92.75 283 ALA A N 1
ATOM 2234 C CA . ALA A 1 283 ? -21.294 -13.096 13.300 1.00 92.75 283 ALA A CA 1
ATOM 2235 C C . ALA A 1 283 ? -22.398 -14.040 13.805 1.00 92.75 283 ALA A C 1
ATOM 2237 O O . ALA A 1 283 ? -23.095 -13.713 14.765 1.00 92.75 283 ALA A O 1
ATOM 2238 N N . LYS A 1 284 ? -22.525 -15.240 13.220 1.00 94.62 284 LYS A N 1
ATOM 2239 C CA . LYS A 1 284 ? -23.475 -16.262 13.696 1.00 94.62 284 LYS A CA 1
ATOM 2240 C C . LYS A 1 284 ? -23.149 -16.736 15.112 1.00 94.62 284 LYS A C 1
ATOM 2242 O O . LYS A 1 284 ? -24.060 -16.860 15.926 1.00 94.62 284 LYS A O 1
ATOM 2247 N N . LYS A 1 285 ? -21.872 -16.985 15.427 1.00 94.50 285 LYS A N 1
ATOM 2248 C CA . LYS A 1 285 ? -21.442 -17.369 16.785 1.00 94.50 285 LYS A CA 1
ATOM 2249 C C . LYS A 1 285 ? -21.788 -16.282 17.801 1.00 94.50 285 LYS A C 1
ATOM 2251 O O . LYS A 1 285 ? -22.410 -16.588 18.814 1.00 94.50 285 LYS A O 1
ATOM 2256 N N . LEU A 1 286 ? -21.483 -15.024 17.481 1.00 91.12 286 LEU A N 1
ATOM 2257 C CA . LEU A 1 286 ? -21.811 -13.881 18.331 1.00 91.12 286 LEU A CA 1
ATOM 2258 C C . LEU A 1 286 ? -23.325 -13.739 18.541 1.00 91.12 286 LEU A C 1
ATOM 2260 O O . LEU A 1 286 ? -23.772 -13.458 19.649 1.00 91.12 286 LEU A O 1
ATOM 2264 N N . GLN A 1 287 ? -24.129 -13.972 17.501 1.00 92.56 287 GLN A N 1
ATOM 2265 C CA . GLN A 1 287 ? -25.585 -13.952 17.622 1.00 92.56 287 GLN A CA 1
ATOM 2266 C C . GLN A 1 287 ? -26.091 -15.041 18.581 1.00 92.56 287 GLN A C 1
ATOM 2268 O O . GLN A 1 287 ? -26.919 -14.757 19.445 1.00 92.56 287 GLN A O 1
ATOM 2273 N N . VAL A 1 288 ? -25.565 -16.266 18.481 1.00 95.62 288 VAL A N 1
ATOM 2274 C CA . VAL A 1 288 ? -25.921 -17.364 19.396 1.00 95.62 288 VAL A CA 1
ATOM 2275 C C . VAL A 1 288 ? -25.509 -17.043 20.836 1.00 95.62 288 VAL A C 1
ATOM 2277 O O . VAL A 1 288 ? -26.268 -17.309 21.767 1.00 95.62 288 VAL A O 1
ATOM 2280 N N . GLU A 1 289 ? -24.328 -16.459 21.043 1.00 92.12 289 GLU A N 1
ATOM 2281 C CA . GLU A 1 289 ? -23.871 -16.020 22.367 1.00 92.12 289 GLU A CA 1
ATOM 2282 C C . GLU A 1 289 ? -24.772 -14.924 22.945 1.00 92.12 289 GLU A C 1
ATOM 2284 O O . GLU A 1 289 ? -25.187 -15.020 24.101 1.00 92.12 289 GLU A O 1
ATOM 2289 N N . TYR A 1 290 ? -25.157 -13.943 22.128 1.00 92.06 290 TYR A N 1
ATOM 2290 C CA . TYR A 1 290 ? -26.081 -12.884 22.524 1.00 92.06 290 TYR A CA 1
ATOM 2291 C C . TYR A 1 290 ? -27.463 -13.433 22.903 1.00 92.06 290 TYR A C 1
ATOM 2293 O O . TYR A 1 290 ? -28.035 -13.046 23.922 1.00 92.06 290 TYR A O 1
ATOM 2301 N N . GLU A 1 291 ? -28.005 -14.370 22.123 1.00 95.00 291 GLU A N 1
ATOM 2302 C CA . GLU A 1 291 ? -29.284 -15.018 22.427 1.00 95.00 291 GLU A CA 1
ATOM 2303 C C . GLU A 1 291 ? -29.218 -15.822 23.735 1.00 95.00 291 GLU A C 1
ATOM 2305 O O . GLU A 1 291 ? -30.140 -15.739 24.554 1.00 95.00 291 GLU A O 1
ATOM 2310 N N . ARG A 1 292 ? -28.111 -16.535 23.983 1.00 95.75 292 ARG A N 1
ATOM 2311 C CA . ARG A 1 292 ? -27.865 -17.236 25.256 1.00 95.75 292 ARG A CA 1
ATOM 2312 C C . ARG A 1 292 ? -27.774 -16.272 26.435 1.00 95.75 292 ARG A C 1
ATOM 2314 O O . ARG A 1 292 ? -28.364 -16.536 27.482 1.00 95.75 292 ARG A O 1
ATOM 2321 N N . GLU A 1 293 ? -27.085 -15.144 26.282 1.00 92.56 293 GLU A N 1
ATOM 2322 C CA . GLU A 1 293 ? -26.998 -14.123 27.329 1.00 92.56 293 GLU A CA 1
ATOM 2323 C C . GLU A 1 293 ? -28.377 -13.516 27.632 1.00 92.56 293 GLU A C 1
ATOM 2325 O O . GLU A 1 293 ? -28.765 -13.388 28.796 1.00 92.56 293 GLU A O 1
ATOM 2330 N N . GLN A 1 294 ? -29.174 -13.225 26.600 1.00 92.19 294 GLN A N 1
ATOM 2331 C CA . GLN A 1 294 ? -30.550 -12.749 26.763 1.00 92.19 294 GLN A CA 1
ATOM 2332 C C . GLN A 1 294 ? -31.433 -13.763 27.498 1.00 92.19 294 GLN A C 1
ATOM 2334 O O . GLN A 1 294 ? -32.223 -13.375 28.365 1.00 92.19 294 GLN A O 1
ATOM 2339 N N . GLN A 1 295 ? -31.301 -15.056 27.195 1.00 94.88 295 GLN A N 1
ATOM 2340 C CA . GLN A 1 295 ? -32.002 -16.117 27.922 1.00 94.88 295 GLN A CA 1
ATOM 2341 C C . GLN A 1 295 ? -31.566 -16.167 29.391 1.00 94.88 295 GLN A C 1
ATOM 2343 O O . GLN A 1 295 ? -32.423 -16.115 30.273 1.00 94.88 295 GLN A O 1
ATOM 2348 N N . ALA A 1 296 ? -30.262 -16.130 29.673 1.00 94.88 296 ALA A N 1
ATOM 2349 C CA . ALA A 1 296 ? -29.743 -16.117 31.041 1.00 94.88 296 ALA A CA 1
ATOM 2350 C C . ALA A 1 296 ? -30.229 -14.893 31.844 1.00 94.88 296 ALA A C 1
ATOM 2352 O O . ALA A 1 296 ? -30.571 -15.008 33.024 1.00 94.88 296 ALA A O 1
ATOM 2353 N N . ILE A 1 297 ? -30.317 -13.713 31.220 1.00 92.88 297 ILE A N 1
ATOM 2354 C CA . ILE A 1 297 ? -30.881 -12.509 31.851 1.00 92.88 297 ILE A CA 1
ATOM 2355 C C . ILE A 1 297 ? -32.371 -12.700 32.160 1.00 92.88 297 ILE A C 1
ATOM 2357 O O . ILE A 1 297 ? -32.826 -12.315 33.242 1.00 92.88 297 ILE A O 1
ATOM 2361 N N . ARG A 1 298 ? -33.145 -13.292 31.240 1.00 93.56 298 ARG A N 1
ATOM 2362 C CA . ARG A 1 298 ? -34.570 -13.591 31.466 1.00 93.56 298 ARG A CA 1
ATOM 2363 C C . ARG A 1 298 ? -34.751 -14.575 32.616 1.00 93.56 298 ARG A C 1
ATOM 2365 O O . ARG A 1 298 ? -35.554 -14.299 33.502 1.00 93.56 298 ARG A O 1
ATOM 2372 N N . GLU A 1 299 ? -33.971 -15.649 32.659 1.00 95.31 299 GLU A N 1
ATOM 2373 C CA . GLU A 1 299 ? -33.997 -16.623 33.754 1.00 95.31 299 GLU A CA 1
ATOM 2374 C C . GLU A 1 299 ? -33.646 -15.983 35.099 1.00 95.31 299 GLU A C 1
ATOM 2376 O O . GLU A 1 299 ? -34.351 -16.190 36.084 1.00 95.31 299 GLU A O 1
ATOM 2381 N N . ARG A 1 300 ? -32.609 -15.135 35.148 1.00 93.88 300 ARG A N 1
ATOM 2382 C CA . ARG A 1 300 ? -32.259 -14.375 36.360 1.00 93.88 300 ARG A CA 1
ATOM 2383 C C . ARG A 1 300 ? -33.395 -13.462 36.810 1.00 93.88 300 ARG A C 1
ATOM 2385 O O . ARG A 1 300 ? -33.662 -13.373 38.003 1.00 93.88 300 ARG A O 1
ATOM 2392 N N . ARG A 1 301 ? -34.088 -12.804 35.875 1.00 92.69 301 ARG A N 1
ATOM 2393 C CA . ARG A 1 301 ? -35.265 -11.978 36.189 1.00 92.69 301 ARG A CA 1
ATOM 2394 C C . ARG A 1 301 ? -36.429 -12.807 36.725 1.00 92.69 301 ARG A C 1
ATOM 2396 O O . ARG A 1 301 ? -37.119 -12.329 37.618 1.00 92.69 301 ARG A O 1
ATOM 2403 N N . VAL A 1 302 ? -36.663 -14.005 36.189 1.00 94.94 302 VAL A N 1
ATOM 2404 C CA . VAL A 1 302 ? -37.705 -14.916 36.693 1.00 94.94 302 VAL A CA 1
ATOM 2405 C C . VAL A 1 302 ? -37.360 -15.378 38.107 1.00 94.94 302 VAL A C 1
ATOM 2407 O O . VAL A 1 302 ? -38.169 -15.167 39.004 1.00 94.94 302 VAL A O 1
ATOM 2410 N N . LYS A 1 303 ? -36.134 -15.861 38.343 1.00 94.12 303 LYS A N 1
ATOM 2411 C CA . LYS A 1 303 ? -35.667 -16.258 39.684 1.00 94.12 303 LYS A CA 1
ATOM 2412 C C . LYS A 1 303 ? -35.766 -15.114 40.694 1.00 94.12 303 LYS A C 1
ATOM 2414 O O . LYS A 1 303 ? -36.323 -15.294 41.767 1.00 94.12 303 LYS A O 1
ATOM 2419 N N . ALA A 1 304 ? -35.341 -13.906 40.320 1.00 92.62 304 ALA A N 1
ATOM 2420 C CA . ALA A 1 304 ? -35.472 -12.735 41.186 1.00 92.62 304 ALA A CA 1
ATOM 2421 C C . ALA A 1 304 ? -36.938 -12.410 41.528 1.00 92.62 304 ALA A C 1
ATOM 2423 O O . ALA A 1 304 ? -37.229 -12.003 42.649 1.00 92.62 304 ALA A O 1
ATOM 2424 N N . LYS A 1 305 ? -37.876 -12.592 40.587 1.00 94.38 305 LYS A N 1
ATOM 2425 C CA . LYS A 1 305 ? -39.312 -12.438 40.869 1.00 94.38 305 LYS A CA 1
ATOM 2426 C C . LYS A 1 305 ? -39.814 -13.516 41.827 1.00 94.38 305 LYS A C 1
ATOM 2428 O O . LYS A 1 305 ? -40.543 -13.182 42.754 1.00 94.38 305 LYS A O 1
ATOM 2433 N N . GLU A 1 306 ? -39.424 -14.772 41.623 1.00 94.50 306 GLU A N 1
ATOM 2434 C CA . GLU A 1 306 ? -39.775 -15.879 42.520 1.00 94.50 306 GLU A CA 1
ATOM 2435 C C . GLU A 1 306 ? -39.248 -15.643 43.940 1.00 94.50 306 GLU A C 1
ATOM 2437 O O . GLU A 1 306 ? -39.986 -15.833 44.904 1.00 94.50 306 GLU A O 1
ATOM 2442 N N . ASP A 1 307 ? -38.014 -15.159 44.081 1.00 91.94 307 ASP A N 1
ATOM 2443 C CA . ASP A 1 307 ? -37.416 -14.843 45.381 1.00 91.94 307 ASP A CA 1
ATOM 2444 C C . ASP A 1 307 ? -38.147 -13.689 46.083 1.00 91.94 307 ASP A C 1
ATOM 2446 O O . ASP A 1 307 ? -38.378 -13.745 47.291 1.00 91.94 307 ASP A O 1
ATOM 2450 N N . VAL A 1 308 ? -38.583 -12.667 45.336 1.00 92.31 308 VAL A N 1
ATOM 2451 C CA . VAL A 1 308 ? -39.415 -11.579 45.879 1.00 92.31 308 VAL A CA 1
ATOM 2452 C C . VAL A 1 308 ? -40.772 -12.099 46.351 1.00 92.31 308 VAL A C 1
ATOM 2454 O O . VAL A 1 308 ? -41.217 -11.711 47.430 1.00 92.31 308 VAL A O 1
ATOM 2457 N N . VAL A 1 309 ? -41.423 -12.983 45.588 1.00 94.62 309 VAL A N 1
ATOM 2458 C CA . VAL A 1 309 ? -42.705 -13.590 45.990 1.00 94.62 309 VAL A CA 1
ATOM 2459 C C . VAL A 1 309 ? -42.528 -14.425 47.259 1.00 94.62 309 VAL A C 1
ATOM 2461 O O . VAL A 1 309 ? -43.258 -14.212 48.224 1.00 94.62 309 VAL A O 1
ATOM 2464 N N . LYS A 1 310 ? -41.498 -15.279 47.323 1.00 94.75 310 LYS A N 1
ATOM 2465 C CA . LYS A 1 310 ? -41.173 -16.062 48.530 1.00 94.75 310 LYS A CA 1
ATOM 2466 C C . LYS A 1 310 ? -40.902 -15.168 49.741 1.00 94.75 310 LYS A C 1
ATOM 2468 O O . LYS A 1 310 ? -41.373 -15.455 50.837 1.00 94.75 310 LYS A O 1
ATOM 2473 N N . ALA A 1 311 ? -40.175 -14.064 49.558 1.00 91.56 311 ALA A N 1
ATOM 2474 C CA . ALA A 1 311 ? -39.927 -13.103 50.631 1.00 91.56 311 ALA A CA 1
ATOM 2475 C C . ALA A 1 311 ? -41.219 -12.411 51.102 1.00 91.56 311 ALA A C 1
ATOM 2477 O O . ALA A 1 311 ? -41.397 -12.190 52.298 1.00 91.56 311 ALA A O 1
ATOM 2478 N N . GLN A 1 312 ? -42.142 -12.092 50.188 1.00 91.56 312 GLN A N 1
ATOM 2479 C CA . GLN A 1 312 ? -43.453 -11.539 50.540 1.00 91.56 312 GLN A CA 1
ATOM 2480 C C . GLN A 1 312 ? -44.312 -12.543 51.315 1.00 91.56 312 GLN A C 1
ATOM 2482 O O . GLN A 1 312 ? -44.937 -12.161 52.301 1.00 91.56 312 GLN A O 1
ATOM 2487 N N . GLU A 1 313 ? -44.331 -13.811 50.905 1.00 94.12 313 GLU A N 1
ATOM 2488 C CA . GLU A 1 313 ? -45.032 -14.886 51.620 1.00 94.12 313 GLU A CA 1
ATOM 2489 C C . GLU A 1 313 ? -44.452 -15.098 53.022 1.00 94.12 313 GLU A C 1
ATOM 2491 O O . GLU A 1 313 ? -45.197 -15.145 54.000 1.00 94.12 313 GLU A O 1
ATOM 2496 N N . PHE A 1 314 ? -43.123 -15.125 53.143 1.00 92.75 314 PHE A N 1
ATOM 2497 C CA . PHE A 1 314 ? -42.446 -15.220 54.434 1.00 92.75 314 PHE A CA 1
ATOM 2498 C C . PHE A 1 314 ? -42.759 -14.022 55.344 1.00 92.75 314 PHE A C 1
ATOM 2500 O O . PHE A 1 314 ? -43.051 -14.200 56.527 1.00 92.75 314 PHE A O 1
ATOM 2507 N N . ASN A 1 315 ? -42.774 -12.802 54.798 1.00 90.44 315 ASN A N 1
ATOM 2508 C CA . ASN A 1 315 ? -43.143 -11.602 55.552 1.00 90.44 315 ASN A CA 1
ATOM 2509 C C . ASN A 1 315 ? -44.602 -11.643 56.026 1.00 90.44 315 ASN A C 1
ATOM 2511 O O . ASN A 1 315 ? -44.857 -11.328 57.187 1.00 90.44 315 ASN A O 1
ATOM 2515 N N . LYS A 1 316 ? -45.544 -12.080 55.176 1.00 93.31 316 LYS A N 1
ATOM 2516 C CA . LYS A 1 316 ? -46.948 -12.283 55.575 1.00 93.31 316 LYS A CA 1
ATOM 2517 C C . LYS A 1 316 ? -47.060 -13.286 56.717 1.00 93.31 316 LYS A C 1
ATOM 2519 O O . LYS A 1 316 ? -47.746 -13.017 57.696 1.00 93.31 316 LYS A O 1
ATOM 2524 N N . HIS A 1 317 ? -46.326 -14.394 56.642 1.00 92.19 317 HIS A N 1
ATOM 2525 C CA . HIS A 1 317 ? -46.327 -15.391 57.707 1.00 92.19 317 HIS A CA 1
ATOM 2526 C C . HIS A 1 317 ? -45.779 -14.831 59.033 1.00 92.19 317 HIS A C 1
ATOM 2528 O O . HIS A 1 317 ? -46.352 -15.067 60.097 1.00 92.19 317 HIS A O 1
ATOM 2534 N N . ILE A 1 318 ? -44.717 -14.015 58.988 1.00 91.06 318 ILE A N 1
ATOM 2535 C CA . ILE A 1 318 ? -44.213 -13.300 60.173 1.00 91.06 318 ILE A CA 1
ATOM 2536 C C . ILE A 1 318 ? -45.262 -12.328 60.725 1.00 91.06 318 ILE A C 1
ATOM 2538 O O . ILE A 1 318 ? -45.421 -12.221 61.943 1.00 91.06 318 ILE A O 1
ATOM 2542 N N . GLU A 1 319 ? -45.966 -11.595 59.865 1.00 91.50 319 GLU A N 1
ATOM 2543 C CA . GLU A 1 319 ? -47.022 -10.673 60.290 1.00 91.50 319 GLU A CA 1
ATOM 2544 C C . GLU A 1 319 ? -48.185 -11.403 60.964 1.00 91.50 319 GLU A C 1
ATOM 2546 O O . GLU A 1 319 ? -48.624 -10.968 62.030 1.00 91.50 319 GLU A O 1
ATOM 2551 N N . GLU A 1 320 ? -48.628 -12.529 60.404 1.00 92.69 320 GLU A N 1
ATOM 2552 C CA . GLU A 1 320 ? -49.654 -13.400 60.987 1.00 92.69 320 GLU A CA 1
ATOM 2553 C C . GLU A 1 320 ? -49.221 -13.944 62.352 1.00 92.69 320 GLU A C 1
ATOM 2555 O O . GLU A 1 320 ? -49.982 -13.868 63.321 1.00 92.69 320 GLU A O 1
ATOM 2560 N N . MET A 1 321 ? -47.975 -14.412 62.471 1.00 91.19 321 MET A N 1
ATOM 2561 C CA . MET A 1 321 ? -47.407 -14.867 63.743 1.00 91.19 321 MET A CA 1
ATOM 2562 C C . MET A 1 321 ? -47.381 -13.741 64.781 1.00 91.19 321 MET A C 1
ATOM 2564 O O . MET A 1 321 ? -47.881 -13.915 65.892 1.00 91.19 321 MET A O 1
ATOM 2568 N N . ARG A 1 322 ? -46.907 -12.546 64.407 1.00 91.12 322 ARG A N 1
ATOM 2569 C CA . ARG A 1 322 ? -46.907 -11.365 65.288 1.00 91.12 322 ARG A CA 1
ATOM 2570 C C . ARG A 1 322 ? -48.314 -10.894 65.648 1.00 91.12 322 ARG A C 1
ATOM 2572 O O . ARG A 1 322 ? -48.505 -10.309 66.713 1.00 91.12 322 ARG A O 1
ATOM 2579 N N . ALA A 1 323 ? -49.291 -11.049 64.758 1.00 91.75 323 ALA A N 1
ATOM 2580 C CA . ALA A 1 323 ? -50.685 -10.711 65.032 1.00 91.75 323 ALA A CA 1
ATOM 2581 C C . ALA A 1 323 ? -51.304 -11.707 66.024 1.00 91.75 323 ALA A C 1
ATOM 2583 O O . ALA A 1 323 ? -51.970 -11.288 66.969 1.00 91.75 323 ALA A O 1
ATOM 2584 N N . SER A 1 324 ? -51.018 -13.001 65.857 1.00 91.75 324 SER A N 1
ATOM 2585 C CA . SER A 1 324 ? -51.405 -14.071 66.783 1.00 91.75 324 SER A CA 1
ATOM 2586 C C . SER A 1 324 ? -50.782 -13.880 68.169 1.00 91.75 324 SER A C 1
ATOM 2588 O O . SER A 1 324 ? -51.483 -13.965 69.177 1.00 91.75 324 SER A O 1
ATOM 2590 N N . GLU A 1 325 ? -49.493 -13.535 68.247 1.00 90.06 325 GLU A N 1
ATOM 2591 C CA . GLU A 1 325 ? -48.820 -13.197 69.510 1.00 90.06 325 GLU A CA 1
ATOM 2592 C C . GLU A 1 325 ? -49.452 -11.977 70.184 1.00 90.06 325 GLU A C 1
ATOM 2594 O O . GLU A 1 325 ? -49.849 -12.068 71.344 1.00 90.06 325 GLU A O 1
ATOM 2599 N N . ARG A 1 326 ? -49.667 -10.880 69.444 1.00 92.25 326 ARG A N 1
ATOM 2600 C CA . ARG A 1 326 ? -50.364 -9.689 69.963 1.00 92.25 326 ARG A CA 1
ATOM 2601 C C . ARG A 1 326 ? -51.782 -10.000 70.445 1.00 92.25 326 ARG A C 1
ATOM 2603 O O . ARG A 1 326 ? -52.240 -9.407 71.418 1.00 92.25 326 ARG A O 1
ATOM 2610 N N . ALA A 1 327 ? -52.500 -10.906 69.783 1.00 91.81 327 ALA A N 1
ATOM 2611 C CA . ALA A 1 327 ? -53.824 -11.339 70.225 1.00 91.81 327 ALA A CA 1
ATOM 2612 C C . ALA A 1 327 ? -53.751 -12.142 71.536 1.00 91.81 327 ALA A C 1
ATOM 2614 O O . ALA A 1 327 ? -54.564 -11.916 72.432 1.00 91.81 327 ALA A O 1
ATOM 2615 N N . LYS A 1 328 ? -52.754 -13.026 71.681 1.00 92.56 328 LYS A N 1
ATOM 2616 C CA . LYS A 1 328 ? -52.504 -13.778 72.922 1.00 92.56 328 LYS A CA 1
ATOM 2617 C C . LYS A 1 328 ? -52.093 -12.865 74.075 1.00 92.56 328 LYS A C 1
ATOM 2619 O O . LYS A 1 328 ? -52.583 -13.053 75.183 1.00 92.56 328 LYS A O 1
ATOM 2624 N N . GLU A 1 329 ? -51.233 -11.878 73.831 1.00 89.00 329 GLU A N 1
ATOM 2625 C CA . GLU A 1 329 ? -50.858 -10.868 74.829 1.00 89.00 329 GLU A CA 1
ATOM 2626 C C . GLU A 1 329 ? -52.079 -10.076 75.294 1.00 89.00 329 GLU A C 1
ATOM 2628 O O . GLU A 1 329 ? -52.355 -10.045 76.488 1.00 89.00 329 GLU A O 1
ATOM 2633 N N . LYS A 1 330 ? -52.893 -9.557 74.364 1.00 90.00 330 LYS A N 1
ATOM 2634 C CA . LYS A 1 330 ? -54.151 -8.871 74.705 1.00 90.00 330 LYS A CA 1
ATOM 2635 C C . LYS A 1 330 ? -55.106 -9.752 75.510 1.00 90.00 330 LYS A C 1
ATOM 2637 O O . LYS A 1 330 ? -55.763 -9.253 76.417 1.00 90.00 330 LYS A O 1
ATOM 2642 N N . ALA A 1 331 ? -55.203 -11.043 75.190 1.00 90.12 331 ALA A N 1
ATOM 2643 C CA . ALA A 1 331 ? -56.032 -11.977 75.948 1.00 90.12 331 ALA A CA 1
ATOM 2644 C C . ALA A 1 331 ? -55.520 -12.145 77.389 1.00 90.12 331 ALA A C 1
ATOM 2646 O O . ALA A 1 331 ? -56.310 -12.042 78.325 1.00 90.12 331 ALA A O 1
ATOM 2647 N N . ARG A 1 332 ? -54.204 -12.309 77.574 1.00 90.19 332 ARG A N 1
ATOM 2648 C CA . ARG A 1 332 ? -53.574 -12.374 78.904 1.00 90.19 332 ARG A CA 1
ATOM 2649 C C . ARG A 1 332 ? -53.737 -11.071 79.679 1.00 90.19 332 ARG A C 1
ATOM 2651 O O . ARG A 1 332 ? -54.033 -11.106 80.866 1.00 90.19 332 ARG A O 1
ATOM 2658 N N . ASP A 1 333 ? -53.597 -9.924 79.023 1.00 88.38 333 ASP A N 1
ATOM 2659 C CA . ASP A 1 333 ? -53.804 -8.619 79.651 1.00 88.38 333 ASP A CA 1
ATOM 2660 C C . ASP A 1 333 ? -55.255 -8.439 80.098 1.00 88.38 333 ASP A C 1
ATOM 2662 O O . ASP A 1 333 ? -55.499 -7.983 81.213 1.00 88.38 333 ASP A O 1
ATOM 2666 N N . LEU A 1 334 ? -56.226 -8.853 79.278 1.00 88.44 334 LEU A N 1
ATOM 2667 C CA . LEU A 1 334 ? -57.638 -8.869 79.664 1.00 88.44 334 LEU A CA 1
ATOM 2668 C C . LEU A 1 334 ? -57.898 -9.821 80.837 1.00 88.44 334 LEU A C 1
ATOM 2670 O O . LEU A 1 334 ? -58.676 -9.489 81.729 1.00 88.44 334 LEU A O 1
ATOM 2674 N N . GLU A 1 335 ? -57.256 -10.988 80.871 1.00 88.94 335 GLU A N 1
ATOM 2675 C CA . GLU A 1 335 ? -57.334 -11.910 82.009 1.00 88.94 335 GLU A CA 1
ATOM 2676 C C . GLU A 1 335 ? -56.739 -11.295 83.280 1.00 88.94 335 GLU A C 1
ATOM 2678 O O . GLU A 1 33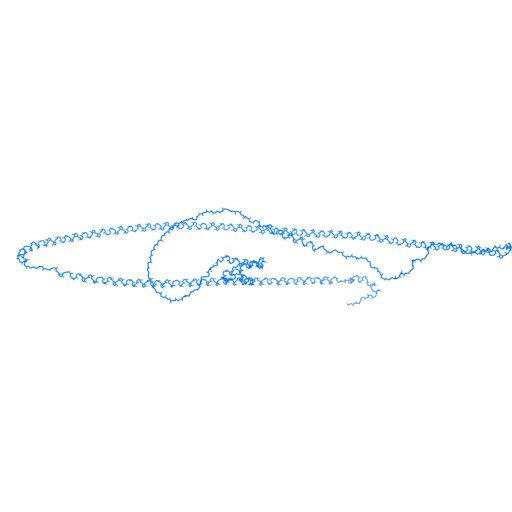5 ? -57.382 -11.327 84.329 1.00 88.94 335 GLU A O 1
ATOM 2683 N N . HIS A 1 336 ? -55.567 -10.664 83.197 1.00 89.75 336 HIS A N 1
ATOM 2684 C CA . HIS A 1 336 ? -54.965 -9.949 84.322 1.00 89.75 336 HIS A CA 1
ATOM 2685 C C . HIS A 1 336 ? -55.833 -8.776 84.784 1.00 89.75 336 HIS A C 1
ATOM 2687 O O . HIS A 1 336 ? -55.999 -8.584 85.986 1.00 89.75 336 HIS A O 1
ATOM 2693 N N . GLN A 1 337 ? -56.436 -8.024 83.860 1.00 86.25 337 GLN A N 1
ATOM 2694 C CA . GLN A 1 337 ? -57.390 -6.963 84.185 1.00 86.25 337 GLN A CA 1
ATOM 2695 C C . GLN A 1 337 ? -58.628 -7.524 84.883 1.00 86.25 337 GLN A C 1
ATOM 2697 O O . GLN A 1 337 ? -59.067 -6.952 85.875 1.00 86.25 337 GLN A O 1
ATOM 2702 N N . ARG A 1 338 ? -59.168 -8.664 84.433 1.00 88.75 338 ARG A N 1
ATOM 2703 C CA . ARG A 1 338 ? -60.287 -9.344 85.106 1.00 88.75 338 ARG A CA 1
ATOM 2704 C C . ARG A 1 338 ? -59.908 -9.789 86.513 1.00 88.75 338 ARG A C 1
ATOM 2706 O O . ARG A 1 338 ? -60.648 -9.505 87.445 1.00 88.75 338 ARG A O 1
ATOM 2713 N N . GLN A 1 339 ? -58.744 -10.413 86.684 1.00 87.50 339 GLN A N 1
ATOM 2714 C CA . GLN A 1 339 ? -58.239 -10.808 88.002 1.00 87.50 339 GLN A CA 1
ATOM 2715 C C . GLN A 1 339 ? -58.000 -9.593 88.904 1.00 87.50 339 GLN A C 1
ATOM 2717 O O . GLN A 1 339 ? -58.276 -9.647 90.100 1.00 87.50 339 GLN A O 1
ATOM 2722 N N . TYR A 1 340 ? -57.493 -8.491 88.350 1.00 88.00 340 TYR A N 1
ATOM 2723 C CA . TYR A 1 340 ? -57.306 -7.244 89.080 1.00 88.00 340 TYR A CA 1
ATOM 2724 C C . TYR A 1 340 ? -58.647 -6.637 89.495 1.00 88.00 340 TYR A C 1
ATOM 2726 O O . TYR A 1 340 ? -58.800 -6.283 90.656 1.00 88.00 340 TYR A O 1
ATOM 2734 N N . LEU A 1 341 ? -59.636 -6.593 88.597 1.00 87.38 341 LEU A N 1
ATOM 2735 C CA . LEU A 1 341 ? -60.995 -6.143 88.902 1.00 87.38 341 LEU A CA 1
ATOM 2736 C C . LEU A 1 341 ? -61.688 -7.051 89.918 1.00 87.38 341 LEU A C 1
ATOM 2738 O O . LEU A 1 341 ? -62.401 -6.546 90.771 1.00 87.38 341 LEU A O 1
ATOM 2742 N N . GLU A 1 342 ? -61.474 -8.366 89.883 1.00 86.81 342 GLU A N 1
ATOM 2743 C CA . GLU A 1 342 ? -61.970 -9.274 90.922 1.00 86.81 342 GLU A CA 1
ATOM 2744 C C . GLU A 1 342 ? -61.288 -9.035 92.266 1.00 86.81 342 GLU A C 1
ATOM 2746 O O . GLU A 1 342 ? -61.956 -9.031 93.296 1.00 86.81 342 GLU A O 1
ATOM 2751 N N . ARG A 1 343 ? -59.966 -8.824 92.288 1.00 88.38 343 ARG A N 1
ATOM 2752 C CA . ARG A 1 343 ? -59.256 -8.442 93.517 1.00 88.38 343 ARG A CA 1
ATOM 2753 C C . ARG A 1 343 ? -59.755 -7.100 94.034 1.00 88.38 343 ARG A C 1
ATOM 2755 O O . ARG A 1 343 ? -59.925 -6.972 95.239 1.00 88.38 343 ARG A O 1
ATOM 2762 N N . LEU A 1 344 ? -60.006 -6.139 93.146 1.00 85.25 344 LEU A N 1
ATOM 2763 C CA . LEU A 1 344 ? -60.538 -4.828 93.492 1.00 85.25 344 LEU A CA 1
ATOM 2764 C C . LEU A 1 344 ? -61.965 -4.955 94.018 1.00 85.25 344 LEU A C 1
ATOM 2766 O O . LEU A 1 344 ? -62.229 -4.434 95.082 1.00 85.25 344 LEU A O 1
ATOM 2770 N N . ARG A 1 345 ? -62.832 -5.752 93.381 1.00 85.62 345 ARG A N 1
ATOM 2771 C CA . ARG A 1 345 ? -64.165 -6.089 93.902 1.00 85.62 345 ARG A CA 1
ATOM 2772 C C . ARG A 1 345 ? -64.091 -6.746 95.267 1.00 85.62 345 ARG A C 1
ATOM 2774 O O . ARG A 1 345 ? -64.808 -6.324 96.148 1.00 85.62 345 ARG A O 1
ATOM 2781 N N . LYS A 1 346 ? -63.192 -7.706 95.492 1.00 86.50 346 LYS A N 1
ATOM 2782 C CA . LYS A 1 346 ? -62.998 -8.307 96.823 1.00 86.50 346 LYS A CA 1
ATOM 2783 C C . LYS A 1 346 ? -62.491 -7.291 97.841 1.00 86.50 346 LYS A C 1
ATOM 2785 O O . LYS A 1 346 ? -62.889 -7.340 98.997 1.00 86.50 346 LYS A O 1
ATOM 2790 N N . GLN A 1 347 ? -61.601 -6.388 97.437 1.00 81.94 347 GLN A N 1
ATOM 2791 C CA . GLN A 1 347 ? -61.123 -5.303 98.292 1.00 81.94 347 GLN A CA 1
ATOM 2792 C C . GLN A 1 347 ? -62.209 -4.269 98.554 1.00 81.94 347 GLN A C 1
ATOM 2794 O O . GLN A 1 347 ? -62.246 -3.746 99.655 1.00 81.94 347 GLN A O 1
ATOM 2799 N N . ASP A 1 348 ? -63.078 -3.988 97.591 1.00 81.06 348 ASP A N 1
ATOM 2800 C CA . ASP A 1 348 ? -64.194 -3.064 97.714 1.00 81.06 348 ASP A CA 1
ATOM 2801 C C . ASP A 1 348 ? -65.329 -3.702 98.501 1.00 81.06 348 ASP A C 1
ATOM 2803 O O . ASP A 1 348 ? -65.854 -3.038 99.361 1.00 81.06 348 ASP A O 1
ATOM 2807 N N . GLU A 1 349 ? -65.607 -4.996 98.371 1.00 83.00 349 GLU A N 1
ATOM 2808 C CA . GLU A 1 349 ? -66.477 -5.756 99.274 1.00 83.00 349 GLU A CA 1
ATOM 2809 C C . GLU A 1 349 ? -65.897 -5.764 100.692 1.00 83.00 349 GLU A C 1
ATOM 2811 O O . GLU A 1 349 ? -66.609 -5.545 101.664 1.00 83.00 349 GLU A O 1
ATOM 2816 N N . GLN A 1 350 ? -64.584 -5.967 100.851 1.00 80.00 350 GLN A N 1
ATOM 2817 C CA . GLN A 1 350 ? -63.923 -5.877 102.155 1.00 80.00 350 GLN A CA 1
ATOM 2818 C C . GLN A 1 350 ? -63.939 -4.457 102.708 1.00 80.00 350 GLN A C 1
ATOM 2820 O O . GLN A 1 350 ? -64.112 -4.290 103.912 1.00 80.00 350 GLN A O 1
ATOM 2825 N N . ARG A 1 351 ? -63.756 -3.442 101.858 1.00 79.62 351 ARG A N 1
ATOM 2826 C CA . ARG A 1 351 ? -63.836 -2.031 102.221 1.00 79.62 351 ARG A CA 1
ATOM 2827 C C . ARG A 1 351 ? -65.260 -1.639 102.494 1.00 79.62 351 ARG A C 1
ATOM 2829 O O . ARG A 1 351 ? -65.421 -0.911 103.432 1.00 79.62 351 ARG A O 1
ATOM 2836 N N . GLU A 1 352 ? -66.261 -2.114 101.776 1.00 79.06 352 GLU A N 1
ATOM 2837 C CA . GLU A 1 352 ? -67.684 -1.886 102.005 1.00 79.06 352 GLU A CA 1
ATOM 2838 C C . GLU A 1 352 ? -68.098 -2.576 103.288 1.00 79.06 352 GLU A C 1
ATOM 2840 O O . GLU A 1 352 ? -68.718 -1.949 104.121 1.00 79.06 352 GLU A O 1
ATOM 2845 N N . LEU A 1 353 ? -67.667 -3.807 103.552 1.00 79.38 353 LEU A N 1
ATOM 2846 C CA . LEU A 1 353 ? -67.857 -4.443 104.854 1.00 79.38 353 LEU A CA 1
ATOM 2847 C C . LEU A 1 353 ? -67.125 -3.670 105.957 1.00 79.38 353 LEU A C 1
ATOM 2849 O O . LEU A 1 353 ? -67.662 -3.486 107.047 1.00 79.38 353 LEU A O 1
ATOM 2853 N N . ALA A 1 354 ? -65.905 -3.195 105.698 1.00 79.56 354 ALA A N 1
ATOM 2854 C CA . ALA A 1 354 ? -65.135 -2.384 106.633 1.00 79.56 354 ALA A CA 1
ATOM 2855 C C . ALA A 1 354 ? -65.658 -0.952 106.754 1.00 79.56 354 ALA A C 1
ATOM 2857 O O . ALA A 1 354 ? -65.407 -0.353 107.783 1.00 79.56 354 ALA A O 1
ATOM 2858 N N . LEU A 1 355 ? -66.374 -0.426 105.761 1.00 77.12 355 LEU A N 1
ATOM 2859 C CA . LEU A 1 355 ? -66.938 0.916 105.630 1.00 77.12 355 LEU A CA 1
ATOM 2860 C C . LEU A 1 355 ? -68.397 0.917 106.028 1.00 77.12 355 LEU A C 1
ATOM 2862 O O . LEU A 1 355 ? -68.870 1.951 106.422 1.00 77.12 355 LEU A O 1
ATOM 2866 N N . VAL A 1 356 ? -69.077 -0.216 106.068 1.00 77.94 356 VAL A N 1
ATOM 2867 C CA . VAL A 1 356 ? -70.298 -0.442 106.834 1.00 77.94 356 VAL A CA 1
ATOM 2868 C C . VAL A 1 356 ? -69.903 -0.532 108.301 1.00 77.94 356 VAL A C 1
ATOM 2870 O O . VAL A 1 356 ? -70.405 0.247 109.095 1.00 77.94 356 VAL A O 1
ATOM 2873 N N . LYS A 1 357 ? -68.881 -1.327 108.659 1.00 77.56 357 LYS A N 1
ATOM 2874 C CA . LYS A 1 357 ? -68.308 -1.334 110.023 1.00 77.56 357 LYS A CA 1
ATOM 2875 C C . LYS A 1 357 ? -67.726 0.020 110.424 1.00 77.56 357 LYS A C 1
ATOM 2877 O O . LYS A 1 357 ? -67.790 0.412 111.586 1.00 77.56 357 LYS A O 1
ATOM 2882 N N . MET A 1 358 ? -67.107 0.730 109.484 1.00 67.44 358 MET A N 1
ATOM 2883 C CA . MET A 1 358 ? -66.544 2.047 109.722 1.00 67.44 358 MET A CA 1
ATOM 2884 C C . MET A 1 358 ? -67.639 3.091 109.658 1.00 67.44 358 MET A C 1
ATOM 2886 O O . MET A 1 358 ? -67.610 3.875 110.557 1.00 67.44 358 MET A O 1
ATOM 2890 N N . GLN A 1 359 ? -68.655 3.079 108.794 1.00 68.25 359 GLN A N 1
ATOM 2891 C CA . GLN A 1 359 ? -69.851 3.944 108.870 1.00 68.25 359 GLN A CA 1
ATOM 2892 C C . GLN A 1 359 ? -70.695 3.649 110.105 1.00 68.25 359 GLN A C 1
ATOM 2894 O O . GLN A 1 359 ? -71.40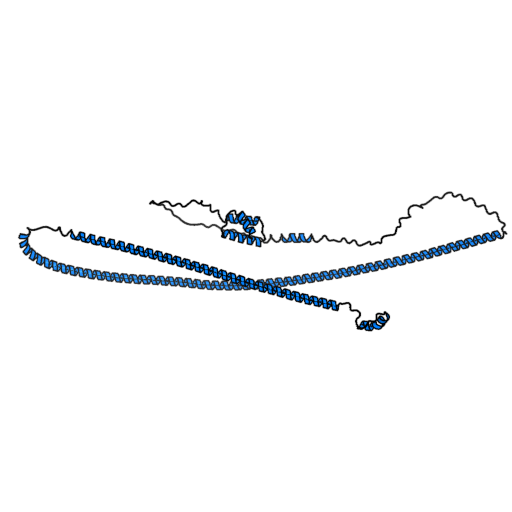5 4.522 110.567 1.00 68.25 359 GLN A O 1
ATOM 2899 N N . GLU A 1 360 ? -70.624 2.469 110.700 1.00 64.44 360 GLU A N 1
ATOM 2900 C CA . GLU A 1 360 ? -71.158 2.227 112.039 1.00 64.44 360 GLU A CA 1
ATOM 2901 C C . GLU A 1 360 ? -70.292 2.964 113.075 1.00 64.44 360 GLU A C 1
ATOM 2903 O O . GLU A 1 360 ? -70.805 3.757 113.864 1.00 64.44 360 GLU A O 1
ATOM 2908 N N . LYS A 1 361 ? -68.958 2.834 112.988 1.00 65.38 361 LYS A N 1
ATOM 2909 C CA . LYS A 1 361 ? -67.986 3.601 113.799 1.00 65.38 361 LYS A CA 1
ATOM 2910 C C . LYS A 1 361 ? -67.891 5.094 113.456 1.00 65.38 361 LYS A C 1
ATOM 2912 O O . LYS A 1 361 ? -67.388 5.855 114.264 1.00 65.38 361 LYS A O 1
ATOM 2917 N N . GLN A 1 362 ? -68.366 5.521 112.297 1.00 50.53 362 GLN A N 1
ATOM 2918 C CA . GLN A 1 362 ? -68.227 6.821 111.646 1.00 50.53 362 GLN A CA 1
ATOM 2919 C C . GLN A 1 362 ? -69.604 7.443 111.485 1.00 50.53 362 GLN A C 1
ATOM 2921 O O . GLN A 1 362 ? -69.648 8.615 111.246 1.00 50.53 362 GLN A O 1
ATOM 2926 N N . LYS A 1 363 ? -70.727 6.777 111.751 1.00 57.91 363 LYS A N 1
ATOM 2927 C CA . LYS A 1 363 ? -71.932 7.417 112.303 1.00 57.91 363 LYS A CA 1
ATOM 2928 C C . LYS A 1 363 ? -71.652 7.798 113.752 1.00 57.91 363 LYS A C 1
ATOM 2930 O O . LYS A 1 363 ? -71.974 8.903 114.170 1.00 57.91 363 LYS A O 1
ATOM 2935 N N . HIS A 1 364 ? -70.945 6.923 114.470 1.00 53.06 364 HIS A N 1
ATOM 2936 C CA . HIS A 1 364 ? -70.429 7.188 115.810 1.00 53.06 364 HIS A CA 1
ATOM 2937 C C . HIS A 1 364 ? -69.311 8.257 115.825 1.00 53.06 364 HIS A C 1
ATOM 2939 O O . HIS A 1 364 ? -69.276 9.092 116.720 1.00 53.06 364 HIS A O 1
ATOM 2945 N N . GLN A 1 365 ? -68.453 8.315 114.797 1.00 48.81 365 GLN A N 1
ATOM 2946 C CA . GLN A 1 365 ? -67.414 9.341 114.640 1.00 48.81 365 GLN A CA 1
ATOM 2947 C C . GLN A 1 365 ? -67.783 10.497 113.690 1.00 48.81 365 GLN A C 1
ATOM 2949 O O . GLN A 1 365 ? -67.112 11.499 113.785 1.00 48.81 365 GLN A O 1
ATOM 2954 N N . GLN A 1 366 ? -68.818 10.480 112.837 1.00 46.16 366 GLN A N 1
ATOM 2955 C CA . GLN A 1 366 ? -69.349 11.661 112.093 1.00 46.16 366 GLN A CA 1
ATOM 2956 C C . GLN A 1 366 ? -70.200 12.535 113.015 1.00 46.16 366 GLN A C 1
ATOM 2958 O O . GLN A 1 366 ? -70.351 13.718 112.738 1.00 46.16 366 GLN A O 1
ATOM 2963 N N . GLN A 1 367 ? -70.651 12.009 114.160 1.00 49.59 367 GLN A N 1
ATOM 2964 C CA . GLN A 1 367 ? -70.990 12.848 115.314 1.00 49.59 367 GLN A CA 1
ATOM 2965 C C . GLN A 1 367 ? -69.772 13.626 115.858 1.00 49.59 367 GLN A C 1
ATOM 2967 O O . GLN A 1 367 ? -69.954 14.670 116.471 1.00 49.59 367 GLN A O 1
ATOM 2972 N N . ILE A 1 368 ? -68.540 13.161 115.613 1.00 45.69 368 ILE A N 1
ATOM 2973 C CA . ILE A 1 368 ? -67.279 13.719 116.149 1.00 45.69 368 ILE A CA 1
ATOM 2974 C C . ILE A 1 368 ? -66.426 14.408 115.051 1.00 45.69 368 ILE A C 1
ATOM 2976 O O . ILE A 1 368 ? -65.633 15.293 115.333 1.00 45.69 368 ILE A O 1
ATOM 2980 N N . ALA A 1 369 ? -66.626 14.078 113.776 1.00 40.06 369 ALA A N 1
ATOM 2981 C CA . ALA A 1 369 ? -65.814 14.471 112.623 1.00 40.06 369 ALA A CA 1
ATOM 2982 C C . ALA A 1 369 ? -66.632 15.239 111.567 1.00 40.06 369 ALA A C 1
ATOM 2984 O O . ALA A 1 369 ? -66.223 15.343 110.417 1.00 40.06 369 ALA A O 1
ATOM 2985 N N . PHE A 1 370 ? -67.766 15.829 111.965 1.00 45.47 370 PHE A N 1
ATOM 2986 C CA . PHE A 1 370 ? -68.237 17.084 111.362 1.00 45.47 370 PHE A CA 1
ATOM 2987 C C . PHE A 1 370 ? -67.380 18.280 111.847 1.00 45.47 370 PHE A C 1
ATOM 2989 O O . PHE A 1 370 ? -67.538 19.396 111.365 1.00 45.47 370 PHE A O 1
ATOM 2996 N N . GLN A 1 371 ? -66.453 18.054 112.796 1.00 47.28 371 GLN A N 1
ATOM 2997 C CA . GLN A 1 371 ? -65.606 19.088 113.396 1.00 47.28 371 GLN A CA 1
ATOM 2998 C C . GLN A 1 371 ? -64.219 19.285 112.775 1.00 47.28 371 GLN A C 1
ATOM 3000 O O . GLN A 1 371 ? -63.599 20.286 113.118 1.00 47.28 371 GLN A O 1
ATOM 3005 N N . MET A 1 372 ? -63.682 18.428 111.895 1.00 35.94 372 MET A N 1
ATOM 3006 C CA . MET A 1 372 ? -62.276 18.604 111.489 1.00 35.94 372 MET A CA 1
ATOM 3007 C C . MET A 1 372 ? -61.963 18.240 110.032 1.00 35.94 372 MET A C 1
ATOM 3009 O O . MET A 1 372 ? -61.807 17.079 109.674 1.00 35.94 372 MET A O 1
ATOM 3013 N N . GLN A 1 373 ? -61.758 19.324 109.279 1.00 38.69 373 GLN A N 1
ATOM 3014 C CA . GLN A 1 373 ? -60.645 19.584 108.358 1.00 38.69 373 GLN A CA 1
ATOM 3015 C C . GLN A 1 373 ? -60.724 19.108 106.900 1.00 38.69 373 GLN A C 1
ATOM 3017 O O . GLN A 1 373 ? -60.524 17.950 106.540 1.00 38.69 373 GLN A O 1
ATOM 3022 N N . SER A 1 374 ? -60.897 20.129 106.056 1.00 42.97 374 SER A N 1
ATOM 3023 C CA . SER A 1 374 ? -60.201 20.325 104.791 1.00 42.97 374 SER A CA 1
ATOM 3024 C C . SER A 1 374 ? -58.676 20.265 104.964 1.00 42.97 374 SER A C 1
ATOM 3026 O O . SER A 1 374 ? -58.155 20.710 105.982 1.00 42.97 374 SER A O 1
ATOM 3028 N N . ASP A 1 375 ? -57.972 19.719 103.968 1.00 36.91 375 ASP A N 1
ATOM 3029 C CA . ASP A 1 375 ? -56.952 20.449 103.189 1.00 36.91 375 ASP A CA 1
ATOM 3030 C C . ASP A 1 375 ? -56.178 19.483 102.265 1.00 36.91 375 ASP A C 1
ATOM 3032 O O . ASP A 1 375 ? -55.409 18.625 102.694 1.00 36.91 375 ASP A O 1
ATOM 3036 N N . ILE A 1 376 ? -56.401 19.622 100.950 1.00 49.81 376 ILE A N 1
ATOM 3037 C CA . ILE A 1 376 ? -55.801 18.828 99.857 1.00 49.81 376 ILE A CA 1
ATOM 3038 C C . ILE A 1 376 ? -55.044 19.792 98.925 1.00 49.81 376 ILE A C 1
ATOM 3040 O O . ILE A 1 376 ? -55.379 19.940 97.753 1.00 49.81 376 ILE A O 1
ATOM 3044 N N . ALA A 1 377 ? -54.049 20.511 99.452 1.00 47.59 377 ALA A N 1
ATOM 3045 C CA . ALA A 1 377 ? -53.291 21.500 98.671 1.00 47.59 377 ALA A CA 1
ATOM 3046 C C . ALA A 1 377 ? -51.785 21.199 98.534 1.00 47.59 377 ALA A C 1
ATOM 3048 O O . ALA A 1 377 ? -51.141 21.743 97.639 1.00 47.59 377 ALA A O 1
ATOM 3049 N N . GLU A 1 378 ? -51.204 20.297 99.334 1.00 50.25 378 GLU A N 1
ATOM 3050 C CA . GLU A 1 378 ? -49.749 20.047 99.284 1.00 50.25 378 GLU A CA 1
ATOM 3051 C C . GLU A 1 378 ? -49.298 18.965 98.289 1.00 50.25 378 GLU A C 1
ATOM 3053 O O . GLU A 1 378 ? -48.131 18.940 97.906 1.00 50.25 378 GLU A O 1
ATOM 3058 N N . LYS A 1 379 ? -50.203 18.132 97.757 1.00 52.97 379 LYS A N 1
ATOM 3059 C CA . LYS A 1 379 ? -49.836 17.075 96.789 1.00 52.97 379 LYS A CA 1
ATOM 3060 C C . LYS A 1 379 ? -49.527 17.572 95.369 1.00 52.97 379 LYS A C 1
ATOM 3062 O O . LYS A 1 379 ? -49.001 16.808 94.572 1.00 52.97 379 LYS A O 1
ATOM 3067 N N . ALA A 1 380 ? -49.812 18.835 95.044 1.00 52.78 380 ALA A N 1
ATOM 3068 C CA . ALA A 1 380 ? -49.664 19.360 93.683 1.00 52.78 380 ALA A CA 1
ATOM 3069 C C . ALA A 1 380 ? -48.248 19.875 93.342 1.00 52.78 380 ALA A C 1
ATOM 3071 O O . ALA A 1 380 ? -47.917 20.000 92.168 1.00 52.78 380 ALA A O 1
ATOM 3072 N N . LYS A 1 381 ? -47.389 20.159 94.335 1.00 55.53 381 LYS A N 1
ATOM 3073 C CA . LYS A 1 381 ? -46.071 20.792 94.101 1.00 55.53 381 LYS A CA 1
ATOM 3074 C C . LYS A 1 381 ? -44.906 19.807 93.918 1.00 55.53 381 LYS A C 1
ATOM 3076 O O . LYS A 1 381 ? -43.841 20.206 93.450 1.00 55.53 381 LYS A O 1
ATOM 3081 N N . GLU A 1 382 ? -45.081 18.527 94.252 1.00 53.47 382 GLU A N 1
ATOM 3082 C CA . GLU A 1 382 ? -44.024 17.511 94.094 1.00 53.47 382 GLU A CA 1
ATOM 3083 C C . GLU A 1 382 ? -43.963 16.887 92.690 1.00 53.47 382 GLU A C 1
ATOM 3085 O O . GLU A 1 382 ? -42.886 16.463 92.258 1.00 53.47 382 GLU A O 1
ATOM 3090 N N . ASP A 1 383 ? -45.070 16.889 91.942 1.00 55.22 383 ASP A N 1
ATOM 3091 C CA . ASP A 1 383 ? -45.120 16.331 90.582 1.00 55.22 383 ASP A CA 1
ATOM 3092 C C . ASP A 1 383 ? -44.525 17.280 89.528 1.00 55.22 383 ASP A C 1
ATOM 3094 O O . ASP A 1 383 ? -43.940 16.833 88.538 1.00 55.22 383 ASP A O 1
ATOM 3098 N N . GLU A 1 384 ? -44.548 18.590 89.784 1.00 56.72 384 GLU A N 1
ATOM 3099 C CA . GLU A 1 384 ? -43.994 19.604 88.880 1.00 56.72 384 GLU A CA 1
ATOM 3100 C C . GLU A 1 384 ? -42.451 19.545 88.818 1.00 56.72 384 GLU A C 1
ATOM 3102 O O . GLU A 1 384 ? -41.851 19.643 87.746 1.00 56.72 384 GLU A O 1
ATOM 3107 N N . ARG A 1 385 ? -41.782 19.232 89.939 1.00 60.38 385 ARG A N 1
ATOM 3108 C CA . ARG A 1 385 ? -40.310 19.097 89.993 1.00 60.38 385 ARG A CA 1
ATOM 3109 C C . ARG A 1 385 ? -39.767 17.856 89.281 1.00 60.38 385 ARG A C 1
ATOM 3111 O O . ARG A 1 385 ? -38.632 17.874 88.800 1.00 60.38 385 ARG A O 1
ATOM 3118 N N . LYS A 1 386 ? -40.545 16.774 89.189 1.00 61.12 386 LYS A N 1
ATOM 3119 C CA . LYS A 1 386 ? -40.117 15.540 88.504 1.00 61.12 386 LYS A CA 1
ATOM 3120 C C . LYS A 1 386 ? -40.196 15.668 86.977 1.00 61.12 386 LYS A C 1
ATOM 3122 O O . LYS A 1 386 ? -39.375 15.071 86.278 1.00 61.12 386 LYS A O 1
ATOM 3127 N N . ALA A 1 387 ? -41.112 16.487 86.457 1.00 60.72 387 ALA A N 1
ATOM 3128 C CA . ALA A 1 387 ? -41.281 16.708 85.020 1.00 60.72 387 ALA A CA 1
ATOM 3129 C C . ALA A 1 387 ? -40.115 17.497 84.386 1.00 60.72 387 ALA A C 1
ATOM 3131 O O . ALA A 1 387 ? -39.642 17.155 83.298 1.00 60.72 387 ALA A O 1
ATOM 3132 N N . GLU A 1 388 ? -39.582 18.508 85.079 1.00 64.75 388 GLU A N 1
ATOM 3133 C CA . GLU A 1 388 ? -38.490 19.344 84.555 1.00 64.75 388 GLU A CA 1
ATOM 3134 C C . GLU A 1 388 ? -37.139 18.615 84.483 1.00 64.75 388 GLU A C 1
ATOM 3136 O O . GLU A 1 388 ? -36.362 18.817 83.543 1.00 64.75 388 GLU A O 1
ATOM 3141 N N . ALA A 1 389 ? -36.862 17.721 85.437 1.00 65.50 389 ALA A N 1
ATOM 3142 C CA . ALA A 1 389 ? -35.635 16.924 85.453 1.00 65.50 389 ALA A CA 1
ATOM 3143 C C . ALA A 1 389 ? -35.576 15.917 84.287 1.00 65.50 389 ALA A C 1
ATOM 3145 O O . ALA A 1 389 ? -34.509 15.672 83.720 1.00 65.50 389 ALA A O 1
ATOM 3146 N N . HIS A 1 390 ? -36.726 15.370 83.881 1.00 68.00 390 HIS A N 1
ATOM 3147 C CA . HIS A 1 390 ? -36.816 14.440 82.756 1.00 68.00 390 HIS A CA 1
ATOM 3148 C C . HIS A 1 390 ? -36.583 15.139 81.406 1.00 68.00 390 HIS A C 1
ATOM 3150 O O . HIS A 1 390 ? -35.896 14.604 80.533 1.00 68.00 390 HIS A O 1
ATOM 3156 N N . LYS A 1 391 ? -37.081 16.374 81.253 1.00 66.69 391 LYS A N 1
ATOM 3157 C CA . LYS A 1 391 ? -36.927 17.162 80.022 1.00 66.69 391 LYS A CA 1
ATOM 3158 C C . LYS A 1 391 ? -35.464 17.537 79.744 1.00 66.69 391 LYS A C 1
ATOM 3160 O O . LYS A 1 391 ? -34.977 17.320 78.637 1.00 66.69 391 LYS A O 1
ATOM 3165 N N . LYS A 1 392 ? -34.724 17.975 80.771 1.00 72.44 392 LYS A N 1
ATOM 3166 C CA . LYS A 1 392 ? -33.293 18.326 80.648 1.00 72.44 392 LYS A CA 1
ATOM 3167 C C . LYS A 1 392 ? -32.405 17.129 80.278 1.00 72.44 392 LYS A C 1
ATOM 3169 O O . LYS A 1 392 ? -31.400 17.296 79.591 1.00 72.44 392 LYS A O 1
ATOM 3174 N N . ARG A 1 393 ? -32.774 15.911 80.693 1.00 74.69 393 ARG A N 1
ATOM 3175 C CA . ARG A 1 393 ? -32.035 14.683 80.353 1.00 74.69 393 ARG A CA 1
ATOM 3176 C C . ARG A 1 393 ? -32.184 14.303 78.875 1.00 74.69 393 ARG A C 1
ATOM 3178 O O . ARG A 1 393 ? -31.200 13.903 78.258 1.00 74.69 393 ARG A O 1
ATOM 3185 N N . LEU A 1 394 ? -33.381 14.462 78.308 1.00 74.38 394 LEU A N 1
ATOM 3186 C CA . LEU A 1 394 ? -33.644 14.175 76.893 1.00 74.38 394 LEU A CA 1
ATOM 3187 C C . LEU A 1 394 ? -32.943 15.168 75.955 1.00 74.38 394 LEU A C 1
ATOM 3189 O O . LEU A 1 394 ? -32.396 14.760 74.932 1.00 74.38 394 LEU A O 1
ATOM 3193 N N . GLU A 1 395 ? -32.901 16.449 76.325 1.00 74.50 395 GLU A N 1
ATOM 3194 C CA . GLU A 1 395 ? -32.207 17.487 75.549 1.00 74.50 395 GLU A CA 1
ATOM 3195 C C . GLU A 1 395 ? -30.684 17.247 75.508 1.00 74.50 395 GLU A C 1
ATOM 3197 O O . GLU A 1 395 ? -30.062 17.350 74.449 1.00 74.50 395 GLU A O 1
ATOM 3202 N N . ALA A 1 396 ? -30.075 16.821 76.622 1.00 75.06 396 ALA A N 1
ATOM 3203 C CA . ALA A 1 396 ? -28.651 16.478 76.664 1.00 75.06 396 ALA A CA 1
ATOM 3204 C C . ALA A 1 396 ? -28.299 15.255 75.789 1.00 75.06 396 ALA A C 1
ATOM 3206 O O . ALA A 1 396 ? -27.250 15.228 75.140 1.00 75.06 396 ALA A O 1
ATOM 3207 N N . GLU A 1 397 ? -29.180 14.251 75.733 1.00 79.88 397 GLU A N 1
ATOM 3208 C CA . GLU A 1 397 ? -28.973 13.052 74.915 1.00 79.88 397 GLU A CA 1
ATOM 3209 C C . GLU A 1 397 ? -29.109 13.343 73.409 1.00 79.88 397 GLU A C 1
ATOM 3211 O O . GLU A 1 397 ? -28.356 12.792 72.599 1.00 79.88 397 GLU A O 1
ATOM 3216 N N . GLN A 1 398 ? -30.010 14.252 73.018 1.00 76.38 398 GLN A N 1
ATOM 3217 C CA . GLN A 1 398 ? -30.142 14.694 71.624 1.00 76.38 398 GLN A CA 1
ATOM 3218 C C . GLN A 1 398 ? -28.881 15.412 71.128 1.00 76.38 398 GLN A C 1
ATOM 3220 O O . GLN A 1 398 ? -28.346 15.048 70.079 1.00 76.38 398 GLN A O 1
ATOM 3225 N N . ILE A 1 399 ? -28.333 16.337 71.920 1.00 78.12 399 ILE A N 1
ATOM 3226 C CA . ILE A 1 399 ? -27.108 17.073 71.563 1.00 78.12 399 ILE A CA 1
ATOM 3227 C C . ILE A 1 399 ? -25.907 16.120 71.407 1.00 78.12 399 ILE A C 1
ATOM 3229 O O . ILE A 1 399 ? -25.072 16.296 70.514 1.00 78.12 399 ILE A O 1
ATOM 3233 N N . ALA A 1 400 ? -25.811 15.077 72.238 1.00 81.19 400 ALA A N 1
ATOM 3234 C CA . ALA A 1 400 ? -24.750 14.074 72.127 1.00 81.19 400 ALA A CA 1
ATOM 3235 C C . ALA A 1 400 ? -24.865 13.229 70.840 1.00 81.19 400 ALA A C 1
ATOM 3237 O O . ALA A 1 400 ? -23.858 12.969 70.175 1.00 81.19 400 ALA A O 1
ATOM 3238 N N . ARG A 1 401 ? -26.088 12.842 70.447 1.00 82.25 401 ARG A N 1
ATOM 3239 C CA . ARG A 1 401 ? -26.339 12.090 69.202 1.00 82.25 401 ARG A CA 1
ATOM 3240 C C . ARG A 1 401 ? -26.010 12.910 67.955 1.00 82.25 401 ARG A C 1
ATOM 3242 O O . ARG A 1 401 ? -25.437 12.370 67.009 1.00 82.25 401 ARG A O 1
ATOM 3249 N N . GLU A 1 402 ? -26.318 14.204 67.956 1.00 80.56 402 GLU A N 1
ATOM 3250 C CA . GLU A 1 402 ? -25.997 15.098 66.838 1.00 80.56 402 GLU A CA 1
ATOM 3251 C C . GLU A 1 402 ? -24.486 15.246 66.630 1.00 80.56 402 GLU A C 1
ATOM 3253 O O . GLU A 1 402 ? -24.008 15.122 65.499 1.00 80.56 402 GLU A O 1
ATOM 3258 N N . LYS A 1 403 ? -23.712 15.404 67.712 1.00 84.38 403 LYS A N 1
ATOM 3259 C CA . LYS A 1 403 ? -22.242 15.452 67.638 1.00 84.38 403 LYS A CA 1
ATOM 3260 C C . LYS A 1 403 ? -21.646 14.150 67.096 1.00 84.38 403 LYS A C 1
ATOM 3262 O O . LYS A 1 403 ? -20.811 14.196 66.194 1.00 84.38 403 LYS A O 1
ATOM 3267 N N . ALA A 1 404 ? -22.123 12.996 67.568 1.00 84.62 404 ALA A N 1
ATOM 3268 C CA . ALA A 1 404 ? -21.654 11.693 67.089 1.00 84.62 404 ALA A CA 1
ATOM 3269 C C . ALA A 1 404 ? -21.972 11.457 65.598 1.00 84.62 404 ALA A C 1
ATOM 3271 O O . ALA A 1 404 ? -21.170 10.874 64.865 1.00 84.62 404 ALA A O 1
ATOM 3272 N N . ASN A 1 405 ? -23.128 11.925 65.120 1.00 84.19 405 ASN A N 1
ATOM 3273 C CA . ASN A 1 405 ? -23.490 11.835 63.704 1.00 84.19 405 ASN A CA 1
ATOM 3274 C C . ASN A 1 405 ? -22.656 12.785 62.832 1.00 84.19 405 ASN A C 1
ATOM 3276 O O . ASN A 1 405 ? -22.227 12.392 61.744 1.00 84.19 405 ASN A O 1
ATOM 3280 N N . ALA A 1 406 ? -22.372 13.999 63.315 1.00 82.94 406 ALA A N 1
ATOM 3281 C CA . ALA A 1 406 ? -21.507 14.950 62.621 1.00 82.94 406 ALA A CA 1
ATOM 3282 C C . ALA A 1 406 ? -20.072 14.413 62.463 1.00 82.94 406 ALA A C 1
ATOM 3284 O O . ALA A 1 406 ? -19.490 14.511 61.380 1.00 82.94 406 ALA A O 1
ATOM 3285 N N . GLU A 1 407 ? -19.525 13.775 63.501 1.00 86.19 407 GLU A N 1
ATOM 3286 C CA . GLU A 1 407 ? -18.189 13.169 63.468 1.00 86.19 407 GLU A CA 1
ATOM 3287 C C . GLU A 1 407 ? -18.114 11.982 62.491 1.00 86.19 407 GLU A C 1
ATOM 3289 O O . GLU A 1 407 ? -17.200 11.906 61.665 1.00 86.19 407 GLU A O 1
ATOM 3294 N N . LYS A 1 408 ? -19.131 11.106 62.480 1.00 86.44 408 LYS A N 1
ATOM 3295 C CA . LYS A 1 408 ? -19.240 10.015 61.492 1.00 86.44 408 LYS A CA 1
ATOM 3296 C C . LYS A 1 408 ? -19.317 10.539 60.058 1.00 86.44 408 LYS A C 1
ATOM 3298 O O . LYS A 1 408 ? -18.660 9.994 59.168 1.00 86.44 408 LYS A O 1
ATOM 3303 N N . ALA A 1 409 ? -20.082 11.605 59.825 1.00 82.88 409 ALA A N 1
ATOM 3304 C CA . ALA A 1 409 ? -20.185 12.233 58.511 1.00 82.88 409 ALA A CA 1
ATOM 3305 C C . ALA A 1 409 ? -18.852 12.864 58.067 1.00 82.88 409 ALA A C 1
ATOM 3307 O O . ALA A 1 409 ? -18.482 12.763 56.895 1.00 82.88 409 ALA A O 1
ATOM 3308 N N . ALA A 1 410 ? -18.100 13.475 58.989 1.00 86.38 410 ALA A N 1
ATOM 3309 C CA . ALA A 1 410 ? -16.765 14.000 58.709 1.00 86.38 410 ALA A CA 1
ATOM 3310 C C . ALA A 1 410 ? -15.771 12.876 58.360 1.00 86.38 410 ALA A C 1
ATOM 3312 O O . ALA A 1 410 ? -15.082 12.962 57.340 1.00 86.38 410 ALA A O 1
ATOM 3313 N N . ALA A 1 411 ? -15.761 11.783 59.128 1.00 88.06 411 ALA A N 1
ATOM 3314 C CA . ALA A 1 411 ? -14.913 10.621 58.861 1.00 88.06 411 ALA A CA 1
ATOM 3315 C C . ALA A 1 411 ? -15.230 9.957 57.506 1.00 88.06 411 ALA A C 1
ATOM 3317 O O . ALA A 1 411 ? -14.317 9.579 56.768 1.00 88.06 411 ALA A O 1
ATOM 3318 N N . ALA A 1 412 ? -16.511 9.861 57.132 1.00 85.25 412 ALA A N 1
ATOM 3319 C CA . ALA A 1 412 ? -16.926 9.345 55.827 1.00 85.25 412 ALA A CA 1
ATOM 3320 C C . ALA A 1 412 ? -16.411 10.215 54.666 1.00 85.25 412 ALA A C 1
ATOM 3322 O O . ALA A 1 412 ? -15.886 9.682 53.688 1.00 85.25 412 ALA A O 1
ATOM 3323 N N . LYS A 1 413 ? -16.473 11.550 54.793 1.00 87.44 413 LYS A N 1
ATOM 3324 C CA . LYS A 1 413 ? -15.937 12.482 53.782 1.00 87.44 413 LYS A CA 1
ATOM 3325 C C . LYS A 1 413 ? -14.424 12.338 53.601 1.00 87.44 413 LYS A C 1
ATOM 3327 O O . LYS A 1 413 ? -13.942 12.398 52.472 1.00 87.44 413 LYS A O 1
ATOM 3332 N N . VAL A 1 414 ? -13.674 12.129 54.686 1.00 90.00 414 VAL A N 1
ATOM 3333 C CA . VAL A 1 414 ? -12.218 11.902 54.618 1.00 90.00 414 VAL A CA 1
ATOM 3334 C C . VAL A 1 414 ? -11.903 10.594 53.889 1.00 90.00 414 VAL A C 1
ATOM 3336 O O . VAL A 1 414 ? -11.096 10.606 52.961 1.00 90.00 414 VAL A O 1
ATOM 3339 N N . LYS A 1 415 ? -12.594 9.496 54.223 1.00 87.75 415 LYS A N 1
ATOM 3340 C CA . LYS A 1 415 ? -12.439 8.206 53.523 1.00 87.75 415 LYS A CA 1
ATOM 3341 C C . LYS A 1 415 ? -12.774 8.315 52.036 1.00 87.75 415 LYS A C 1
ATOM 3343 O O . LYS A 1 415 ? -12.053 7.782 51.200 1.00 87.75 415 LYS A O 1
ATOM 3348 N N . GLN A 1 416 ? -13.832 9.049 51.696 1.00 83.81 416 GLN A N 1
ATOM 3349 C CA . GLN A 1 416 ? -14.237 9.252 50.307 1.00 83.81 416 GLN A CA 1
ATOM 3350 C C . GLN A 1 416 ? -13.194 10.058 49.516 1.00 83.81 416 GLN A C 1
ATOM 3352 O O . GLN A 1 416 ? -12.900 9.714 48.375 1.00 83.81 416 GLN A O 1
ATOM 3357 N N . ARG A 1 417 ? -12.576 11.080 50.130 1.00 84.69 417 ARG A N 1
ATOM 3358 C CA . ARG A 1 417 ? -11.454 11.826 49.530 1.00 84.69 417 ARG A CA 1
ATOM 3359 C C . ARG A 1 417 ? -10.217 10.950 49.325 1.00 84.69 417 ARG A C 1
ATOM 3361 O O . ARG A 1 417 ? -9.613 11.013 48.260 1.00 84.69 417 ARG A O 1
ATOM 3368 N N . GLN A 1 418 ? -9.863 10.121 50.308 1.00 88.38 418 GLN A N 1
ATOM 3369 C CA . GLN A 1 418 ? -8.738 9.183 50.203 1.00 88.38 418 GLN A CA 1
ATOM 3370 C C . GLN A 1 418 ? -8.958 8.153 49.089 1.00 88.38 418 GLN A C 1
ATOM 3372 O O . GLN A 1 418 ? -8.053 7.905 48.297 1.00 88.38 418 GLN A O 1
ATOM 3377 N N . TYR A 1 419 ? -10.172 7.607 48.983 1.00 91.12 419 TYR A N 1
ATOM 3378 C CA . TYR A 1 419 ? -10.540 6.688 47.908 1.00 91.12 419 TYR A CA 1
ATOM 3379 C C . TYR A 1 419 ? -10.450 7.352 46.528 1.00 91.12 419 TYR A C 1
ATOM 3381 O O . TYR A 1 419 ? -9.875 6.777 45.607 1.00 91.12 419 TYR A O 1
ATOM 3389 N N . LEU A 1 420 ? -10.943 8.590 46.391 1.00 88.31 420 LEU A N 1
ATOM 3390 C CA . LEU A 1 420 ? -10.827 9.342 45.138 1.00 88.31 420 LEU A CA 1
ATOM 3391 C C . LEU A 1 420 ? -9.360 9.581 44.750 1.00 88.31 420 LEU A C 1
ATOM 3393 O O . LEU A 1 420 ? -9.003 9.444 43.584 1.00 88.31 420 LEU A O 1
ATOM 3397 N N . MET A 1 421 ? -8.510 9.918 45.723 1.00 89.19 421 MET A N 1
ATOM 3398 C CA . MET A 1 421 ? -7.079 10.145 45.506 1.00 89.19 421 MET A CA 1
ATOM 3399 C C . MET A 1 421 ? -6.367 8.869 45.041 1.00 89.19 421 MET A C 1
ATOM 3401 O O . MET A 1 421 ? -5.606 8.918 44.078 1.00 89.19 421 MET A O 1
ATOM 3405 N N . LEU A 1 422 ? -6.664 7.725 45.668 1.00 92.38 422 LEU A N 1
ATOM 3406 C CA . LEU A 1 422 ? -6.166 6.415 45.236 1.00 92.38 422 LEU A CA 1
ATOM 3407 C C . LEU A 1 422 ? -6.612 6.085 43.806 1.00 92.38 422 LEU A C 1
ATOM 3409 O O . LEU A 1 422 ? -5.796 5.651 43.003 1.00 92.38 422 LEU A O 1
ATOM 3413 N N . GLN A 1 423 ? -7.871 6.364 43.458 1.00 88.56 423 GLN A N 1
ATOM 3414 C CA . GLN A 1 423 ? -8.387 6.128 42.108 1.00 88.56 423 GLN A CA 1
ATOM 3415 C C . GLN A 1 423 ? -7.725 7.032 41.053 1.00 88.56 423 GLN A C 1
ATOM 3417 O O . GLN A 1 423 ? -7.541 6.616 39.907 1.00 88.56 423 GLN A O 1
ATOM 3422 N N . MET A 1 424 ? -7.366 8.271 41.411 1.00 85.81 424 MET A N 1
ATOM 3423 C CA . MET A 1 424 ? -6.594 9.138 40.515 1.00 85.81 424 MET A CA 1
ATOM 3424 C C . MET A 1 424 ? -5.168 8.623 40.322 1.00 85.81 424 MET A C 1
ATOM 3426 O O . MET A 1 424 ? -4.724 8.546 39.180 1.00 85.81 424 MET A O 1
ATOM 3430 N N . LEU A 1 425 ? -4.489 8.226 41.403 1.00 91.38 425 LEU A N 1
ATOM 3431 C CA . LEU A 1 425 ? -3.145 7.638 41.348 1.00 91.38 425 LEU A CA 1
ATOM 3432 C C . LEU A 1 425 ? -3.120 6.366 40.493 1.00 91.38 425 LEU A C 1
ATOM 3434 O O . LEU A 1 425 ? -2.277 6.236 39.612 1.00 91.38 425 LEU A O 1
ATOM 3438 N N . GLU A 1 426 ? -4.090 5.470 40.677 1.00 90.75 426 GLU A N 1
ATOM 3439 C CA . GLU A 1 426 ? -4.206 4.246 39.879 1.00 90.75 426 GLU A CA 1
ATOM 3440 C C . GLU A 1 426 ? -4.426 4.555 38.388 1.00 90.75 426 GLU A C 1
ATOM 3442 O O . GLU A 1 426 ? -3.782 3.960 37.522 1.00 90.75 426 GLU A O 1
ATOM 3447 N N . ARG A 1 427 ? -5.278 5.540 38.065 1.00 88.75 427 ARG A N 1
ATOM 3448 C CA . ARG A 1 427 ? -5.471 6.002 36.680 1.00 88.75 427 ARG A CA 1
ATOM 3449 C C . ARG A 1 427 ? -4.216 6.643 36.091 1.00 88.75 427 ARG A C 1
ATOM 3451 O O . ARG A 1 427 ? -3.957 6.475 34.900 1.00 88.75 427 ARG A O 1
ATOM 3458 N N . GLU A 1 428 ? -3.453 7.395 36.878 1.00 87.62 428 GLU A N 1
ATOM 3459 C CA . GLU A 1 428 ? -2.185 7.981 36.434 1.00 87.62 428 GLU A CA 1
ATOM 3460 C C . GLU A 1 428 ? -1.124 6.909 36.179 1.00 87.62 428 GLU A C 1
ATOM 3462 O O . GLU A 1 428 ? -0.451 6.958 35.148 1.00 87.62 428 GLU A O 1
ATOM 3467 N N . GLU A 1 429 ? -1.019 5.901 37.046 1.00 90.00 429 GLU A N 1
ATOM 3468 C CA . GLU A 1 429 ? -0.128 4.759 36.839 1.00 90.00 429 GLU A CA 1
ATOM 3469 C C . GLU A 1 429 ? -0.515 3.938 35.607 1.00 90.00 429 GLU A C 1
ATOM 3471 O O . GLU A 1 429 ? 0.366 3.555 34.837 1.00 90.00 429 GLU A O 1
ATOM 3476 N N . GLN A 1 430 ? -1.810 3.701 35.376 1.00 88.94 430 GLN A N 1
ATOM 3477 C CA . GLN A 1 430 ? -2.295 3.032 34.163 1.00 88.94 430 GLN A CA 1
ATOM 3478 C C . GLN A 1 430 ? -1.922 3.825 32.909 1.00 88.94 430 GLN A C 1
ATOM 3480 O O . GLN A 1 430 ? -1.299 3.278 32.003 1.00 88.94 430 GLN A O 1
ATOM 3485 N N . ARG A 1 431 ? -2.186 5.139 32.891 1.00 86.38 431 ARG A N 1
ATOM 3486 C CA . ARG A 1 431 ? -1.788 6.016 31.776 1.00 86.38 431 ARG A CA 1
ATOM 3487 C C . ARG A 1 431 ? -0.278 6.032 31.555 1.00 86.38 431 ARG A C 1
ATOM 3489 O O . ARG A 1 431 ? 0.172 6.153 30.419 1.00 86.38 431 ARG A O 1
ATOM 3496 N N . LYS A 1 432 ? 0.514 5.952 32.626 1.00 89.75 432 LYS A N 1
ATOM 3497 C CA . LYS A 1 432 ? 1.975 5.894 32.534 1.00 89.75 432 LYS A CA 1
ATOM 3498 C C . LYS A 1 432 ? 2.440 4.564 31.934 1.00 89.75 432 LYS A C 1
ATOM 3500 O O . LYS A 1 432 ? 3.232 4.594 31.002 1.00 89.75 432 LYS A O 1
ATOM 3505 N N . LYS A 1 433 ? 1.878 3.433 32.376 1.00 90.31 433 LYS A N 1
ATOM 3506 C CA . LYS A 1 433 ? 2.147 2.104 31.796 1.00 90.31 433 LYS A CA 1
ATOM 3507 C C . LYS A 1 433 ? 1.778 2.043 30.313 1.00 90.31 433 LYS A C 1
ATOM 3509 O O . LYS A 1 433 ? 2.599 1.625 29.510 1.00 90.31 433 LYS A O 1
ATOM 3514 N N . GLU A 1 434 ? 0.603 2.550 29.937 1.00 85.88 434 GLU A N 1
ATOM 3515 C CA . GLU A 1 434 ? 0.178 2.629 28.531 1.00 85.88 434 GLU A CA 1
ATOM 3516 C C . GLU A 1 434 ? 1.149 3.464 27.684 1.00 85.88 434 GLU A C 1
ATOM 3518 O O . GLU A 1 434 ? 1.498 3.077 26.570 1.00 85.88 434 GLU A O 1
ATOM 3523 N N . ARG A 1 435 ? 1.629 4.602 28.208 1.00 83.94 435 ARG A N 1
ATOM 3524 C CA . ARG A 1 435 ? 2.647 5.419 27.528 1.00 83.94 435 ARG A CA 1
ATOM 3525 C C . ARG A 1 435 ? 3.963 4.665 27.368 1.00 83.94 435 ARG A C 1
ATOM 3527 O O . ARG A 1 435 ? 4.525 4.688 26.275 1.00 83.94 435 ARG A O 1
ATOM 3534 N N . ASP A 1 436 ? 4.430 3.998 28.418 1.00 89.50 436 ASP A N 1
ATOM 3535 C CA . ASP A 1 436 ? 5.675 3.230 28.393 1.00 89.50 436 ASP A CA 1
ATOM 3536 C C . ASP A 1 436 ? 5.583 2.049 27.409 1.00 89.50 436 ASP A C 1
ATOM 3538 O O . ASP A 1 436 ? 6.526 1.792 26.658 1.00 89.50 436 ASP A O 1
ATOM 3542 N N . ASP A 1 437 ? 4.432 1.378 27.328 1.00 86.75 437 ASP A N 1
ATOM 3543 C CA . ASP A 1 437 ? 4.192 0.294 26.372 1.00 86.75 437 ASP A CA 1
ATOM 3544 C C . ASP A 1 437 ? 4.138 0.804 24.925 1.00 86.75 437 ASP A C 1
ATOM 3546 O O . ASP A 1 437 ? 4.732 0.194 24.033 1.00 86.75 437 ASP A O 1
ATOM 3550 N N . VAL A 1 438 ? 3.517 1.963 24.679 1.00 86.06 438 VAL A N 1
ATOM 3551 C CA . VAL A 1 438 ? 3.544 2.616 23.358 1.00 86.06 438 VAL A CA 1
ATOM 3552 C C . VAL A 1 438 ? 4.971 3.009 22.965 1.00 86.06 438 VAL A C 1
ATOM 3554 O O . VAL A 1 438 ? 5.355 2.842 21.806 1.00 86.06 438 VAL A O 1
ATOM 3557 N N . VAL A 1 439 ? 5.780 3.509 23.905 1.00 90.12 439 VAL A N 1
ATOM 3558 C CA . VAL A 1 439 ? 7.197 3.824 23.654 1.00 90.12 439 VAL A CA 1
ATOM 3559 C C . VAL A 1 439 ? 7.976 2.553 23.312 1.00 90.12 439 VAL A C 1
ATOM 3561 O O . VAL A 1 439 ? 8.659 2.530 22.289 1.00 90.12 439 VAL A O 1
ATOM 3564 N N . ARG A 1 440 ? 7.802 1.465 24.070 1.00 91.00 440 ARG A N 1
ATOM 3565 C CA . ARG A 1 440 ? 8.435 0.166 23.777 1.00 91.00 440 ARG A CA 1
ATOM 3566 C C . ARG A 1 440 ? 8.048 -0.379 22.404 1.00 91.00 440 ARG A C 1
ATOM 3568 O O . ARG A 1 440 ? 8.914 -0.852 21.672 1.00 91.00 440 ARG A O 1
ATOM 3575 N N . GLN A 1 441 ? 6.774 -0.291 22.025 1.00 82.00 441 GLN A N 1
ATOM 3576 C CA . GLN A 1 441 ? 6.317 -0.705 20.694 1.00 82.00 441 GLN A CA 1
ATOM 3577 C C . GLN A 1 441 ? 6.957 0.145 19.591 1.00 82.00 441 GLN A C 1
ATOM 3579 O O . GLN A 1 441 ? 7.405 -0.391 18.579 1.00 82.00 441 GLN A O 1
ATOM 3584 N N . ARG A 1 442 ? 7.060 1.465 19.791 1.00 82.81 442 ARG A N 1
ATOM 3585 C CA . ARG A 1 442 ? 7.750 2.355 18.846 1.00 82.81 442 ARG A CA 1
ATOM 3586 C C . ARG A 1 442 ? 9.225 1.995 18.707 1.00 82.81 442 ARG A C 1
ATOM 3588 O O . ARG A 1 442 ? 9.707 1.908 17.583 1.00 82.81 442 ARG A O 1
ATOM 3595 N N . GLU A 1 443 ? 9.921 1.736 19.810 1.00 89.38 443 GLU A N 1
ATOM 3596 C CA . GLU A 1 443 ? 11.322 1.304 19.786 1.00 89.38 443 GLU A CA 1
ATOM 3597 C C . GLU A 1 443 ? 11.507 -0.027 19.049 1.00 89.38 443 GLU A C 1
ATOM 3599 O O . GLU A 1 443 ? 12.450 -0.167 18.273 1.00 89.38 443 GLU A O 1
ATOM 3604 N N . GLN A 1 444 ? 10.602 -0.992 19.237 1.00 88.25 444 GLN A N 1
ATOM 3605 C CA . GLN A 1 444 ? 10.631 -2.262 18.503 1.00 88.25 444 GLN A CA 1
ATOM 3606 C C . GLN A 1 444 ? 10.430 -2.059 16.998 1.00 88.25 444 GLN A C 1
ATOM 3608 O O . GLN A 1 444 ? 11.164 -2.641 16.203 1.00 88.25 444 GLN A O 1
ATOM 3613 N N . VAL A 1 445 ? 9.486 -1.201 16.596 1.00 86.12 445 VAL A N 1
ATOM 3614 C CA . VAL A 1 445 ? 9.254 -0.878 15.179 1.00 86.12 445 VAL A CA 1
ATOM 3615 C C . VAL A 1 445 ? 10.459 -0.166 14.565 1.00 86.12 445 VAL A C 1
ATOM 3617 O O . VAL A 1 445 ? 10.828 -0.470 13.434 1.00 86.12 445 VAL A O 1
ATOM 3620 N N . VAL A 1 446 ? 11.089 0.763 15.291 1.00 90.25 446 VAL A N 1
ATOM 3621 C CA . VAL A 1 446 ? 12.303 1.450 14.822 1.00 90.25 446 VAL A CA 1
ATOM 3622 C C . VAL A 1 446 ? 13.445 0.451 14.641 1.00 90.25 446 VAL A C 1
ATOM 3624 O O . VAL A 1 446 ? 14.032 0.411 13.565 1.00 90.25 446 VAL A O 1
ATOM 3627 N N . LYS A 1 447 ? 13.697 -0.420 15.626 1.00 90.81 447 LYS A N 1
ATOM 3628 C CA . LYS A 1 447 ? 14.725 -1.471 15.519 1.00 90.81 447 LYS A CA 1
ATOM 3629 C C . LYS A 1 447 ? 14.460 -2.425 14.353 1.00 90.81 447 LYS A C 1
ATOM 3631 O O . LYS A 1 447 ? 15.377 -2.720 13.595 1.00 90.81 447 LYS A O 1
ATOM 3636 N N . ALA A 1 448 ? 13.213 -2.858 14.162 1.00 88.31 448 ALA A N 1
ATOM 3637 C CA . ALA A 1 448 ? 12.842 -3.717 13.039 1.00 88.31 448 ALA A CA 1
ATOM 3638 C C . ALA A 1 448 ? 13.097 -3.035 11.683 1.00 88.31 448 ALA A C 1
ATOM 3640 O O . ALA A 1 448 ? 13.652 -3.658 10.781 1.00 88.31 448 ALA A O 1
ATOM 3641 N N . LYS A 1 449 ? 12.762 -1.743 11.554 1.00 86.69 449 LYS A N 1
ATOM 3642 C CA . LYS A 1 449 ? 13.056 -0.960 10.343 1.00 86.69 449 LYS A CA 1
ATOM 3643 C C . LYS A 1 449 ? 14.554 -0.807 10.098 1.00 86.69 449 LYS A C 1
ATOM 3645 O O . LYS A 1 449 ? 15.001 -1.018 8.978 1.00 86.69 449 LYS A O 1
ATOM 3650 N N . GLU A 1 450 ? 15.334 -0.489 11.129 1.00 88.50 450 GLU A N 1
ATOM 3651 C CA . GLU A 1 450 ? 16.793 -0.389 11.013 1.00 88.50 450 GLU A CA 1
ATOM 3652 C C . GLU A 1 450 ? 17.424 -1.725 10.582 1.00 88.50 450 GLU A C 1
ATOM 3654 O O . GLU A 1 450 ? 18.348 -1.747 9.768 1.00 88.50 450 GLU A O 1
ATOM 3659 N N . GLU A 1 451 ? 16.922 -2.855 11.086 1.00 91.25 451 GLU A N 1
ATOM 3660 C CA . GLU A 1 451 ? 17.368 -4.185 10.660 1.00 91.25 451 GLU A CA 1
ATOM 3661 C C . GLU A 1 451 ? 16.993 -4.504 9.207 1.00 91.25 451 GLU A C 1
ATOM 3663 O O . GLU A 1 451 ? 17.802 -5.090 8.481 1.00 91.25 451 GLU A O 1
ATOM 3668 N N . GLU A 1 452 ? 15.792 -4.130 8.761 1.00 86.31 452 GLU A N 1
ATOM 3669 C CA . GLU A 1 452 ? 15.381 -4.278 7.361 1.00 86.31 452 GLU A CA 1
ATOM 3670 C C . GLU A 1 452 ? 16.237 -3.414 6.428 1.00 86.31 452 GLU A C 1
ATOM 3672 O O . GLU A 1 452 ? 16.751 -3.925 5.430 1.00 86.31 452 GLU A O 1
ATOM 3677 N N . GLU A 1 453 ? 16.486 -2.152 6.782 1.00 87.19 453 GLU A N 1
ATOM 3678 C CA . GLU A 1 453 ? 17.352 -1.251 6.014 1.00 87.19 453 GLU A CA 1
ATOM 3679 C C . GLU A 1 453 ? 18.790 -1.780 5.920 1.00 87.19 453 GLU A C 1
ATOM 3681 O O . GLU A 1 453 ? 19.399 -1.740 4.846 1.00 87.19 453 GLU A O 1
ATOM 3686 N N . ARG A 1 454 ? 19.328 -2.349 7.009 1.00 91.25 454 ARG A N 1
ATOM 3687 C CA . ARG A 1 454 ? 20.640 -3.018 6.995 1.00 91.25 454 ARG A CA 1
ATOM 3688 C C . ARG A 1 454 ? 20.654 -4.217 6.049 1.00 91.25 454 ARG A C 1
ATOM 3690 O O . ARG A 1 454 ? 21.553 -4.316 5.213 1.00 91.25 454 ARG A O 1
ATOM 3697 N N . LYS A 1 455 ? 19.641 -5.089 6.108 1.00 90.38 455 LYS A N 1
ATOM 3698 C CA . LYS A 1 455 ? 19.518 -6.247 5.201 1.00 90.38 455 LYS A CA 1
ATOM 3699 C C . LYS A 1 455 ? 19.388 -5.814 3.739 1.00 90.38 455 LYS A C 1
ATOM 3701 O O . LYS A 1 455 ? 19.970 -6.442 2.853 1.00 90.38 455 LYS A O 1
ATOM 3706 N N . GLU A 1 456 ? 18.653 -4.742 3.452 1.00 87.75 456 GLU A N 1
ATOM 3707 C CA . GLU A 1 456 ? 18.564 -4.184 2.100 1.00 87.75 456 GLU A CA 1
ATOM 3708 C C . GLU A 1 456 ? 19.892 -3.596 1.617 1.00 87.75 456 GLU A C 1
ATOM 3710 O O . GLU A 1 456 ? 20.277 -3.809 0.461 1.00 87.75 456 GLU A O 1
ATOM 3715 N N . ALA A 1 457 ? 20.612 -2.881 2.483 1.00 88.69 457 ALA A N 1
ATOM 3716 C CA . ALA A 1 457 ? 21.933 -2.348 2.173 1.00 88.69 457 ALA A CA 1
ATOM 3717 C C . ALA A 1 457 ? 22.926 -3.478 1.858 1.00 88.69 457 ALA A C 1
ATOM 3719 O O . ALA A 1 457 ? 23.623 -3.419 0.843 1.00 88.69 457 ALA A O 1
ATOM 3720 N N . GLU A 1 458 ? 22.929 -4.551 2.651 1.00 91.81 458 GLU A N 1
ATOM 3721 C CA . GLU A 1 458 ? 23.740 -5.748 2.402 1.00 91.81 458 GLU A CA 1
ATOM 3722 C C . GLU A 1 458 ? 23.387 -6.418 1.069 1.00 91.81 458 GLU A C 1
ATOM 3724 O O . GLU A 1 458 ? 24.282 -6.738 0.280 1.00 91.81 458 GLU A O 1
ATOM 3729 N N . ARG A 1 459 ? 22.091 -6.561 0.752 1.00 92.00 459 ARG A N 1
ATOM 3730 C CA . ARG A 1 459 ? 21.635 -7.085 -0.549 1.00 92.00 459 ARG A CA 1
ATOM 3731 C C . ARG A 1 459 ? 22.126 -6.223 -1.711 1.00 92.00 459 ARG A C 1
ATOM 3733 O O . ARG A 1 459 ? 22.612 -6.771 -2.701 1.00 92.00 459 ARG A O 1
ATOM 3740 N N . LYS A 1 460 ? 22.060 -4.893 -1.593 1.00 89.19 460 LYS A N 1
ATOM 3741 C CA . LYS A 1 460 ? 22.568 -3.958 -2.615 1.00 89.19 460 LYS A CA 1
ATOM 3742 C C . LYS A 1 460 ? 24.085 -4.062 -2.777 1.00 89.19 460 LYS A C 1
ATOM 3744 O O . LYS A 1 460 ? 24.575 -4.054 -3.907 1.00 89.19 460 LYS A O 1
ATOM 3749 N N . ILE A 1 461 ? 24.835 -4.201 -1.683 1.00 91.94 461 ILE A N 1
ATOM 3750 C CA . ILE A 1 461 ? 26.289 -4.422 -1.729 1.00 91.94 461 ILE A CA 1
ATOM 3751 C C . ILE A 1 461 ? 26.600 -5.741 -2.442 1.00 91.94 461 ILE A C 1
ATOM 3753 O O . ILE A 1 461 ? 27.461 -5.771 -3.321 1.00 91.94 461 ILE A O 1
ATOM 3757 N N . LEU A 1 462 ? 25.882 -6.819 -2.121 1.00 92.56 462 LEU A N 1
ATOM 3758 C CA . LEU A 1 462 ? 26.078 -8.127 -2.745 1.00 92.56 462 LEU A CA 1
ATOM 3759 C C . LEU A 1 462 ? 25.732 -8.110 -4.243 1.00 92.56 462 LEU A C 1
ATOM 3761 O O . LEU A 1 462 ? 26.469 -8.672 -5.049 1.00 92.56 462 LEU A O 1
ATOM 3765 N N . GLN A 1 463 ? 24.663 -7.412 -4.639 1.00 90.44 463 GLN A N 1
ATOM 3766 C CA . GLN A 1 463 ? 24.324 -7.196 -6.050 1.00 90.44 463 GLN A CA 1
ATOM 3767 C C . GLN A 1 463 ? 25.407 -6.400 -6.786 1.00 90.44 463 GLN A C 1
ATOM 3769 O O . GLN A 1 463 ? 25.799 -6.787 -7.884 1.00 90.44 463 GLN A O 1
ATOM 3774 N N . ARG A 1 464 ? 25.943 -5.332 -6.177 1.00 91.62 464 ARG A N 1
ATOM 3775 C CA . ARG A 1 464 ? 27.068 -4.571 -6.747 1.00 91.62 464 ARG A CA 1
ATOM 3776 C C . ARG A 1 464 ? 28.315 -5.436 -6.906 1.00 91.62 464 ARG A C 1
ATOM 3778 O O . ARG A 1 464 ? 28.951 -5.365 -7.952 1.00 91.62 464 ARG A O 1
ATOM 3785 N N . LYS A 1 465 ? 28.644 -6.272 -5.915 1.00 93.00 465 LYS A N 1
ATOM 3786 C CA . LYS A 1 465 ? 29.765 -7.223 -6.001 1.00 93.00 465 LYS A CA 1
ATOM 3787 C C . LYS A 1 465 ? 29.578 -8.199 -7.165 1.00 93.00 465 LYS A C 1
ATOM 3789 O O . LYS A 1 465 ? 30.461 -8.278 -8.009 1.00 93.00 465 LYS A O 1
ATOM 3794 N N . LYS A 1 466 ? 28.402 -8.826 -7.288 1.00 93.06 466 LYS A N 1
ATOM 3795 C CA . LYS A 1 466 ? 28.074 -9.715 -8.419 1.00 93.06 466 LYS A CA 1
ATOM 3796 C C . LYS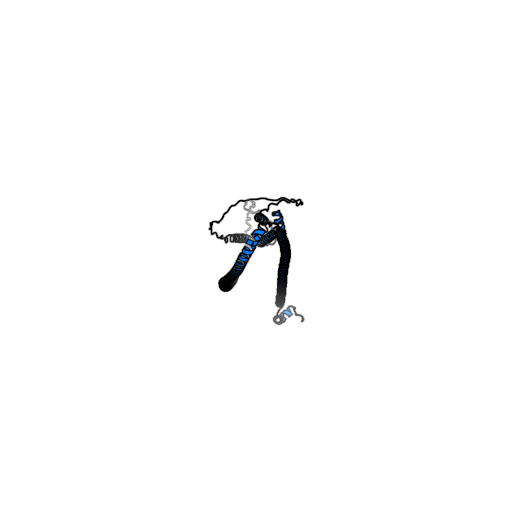 A 1 466 ? 28.146 -9.004 -9.772 1.00 93.06 466 LYS A C 1
ATOM 3798 O O . LYS A 1 466 ? 28.651 -9.568 -10.734 1.00 93.06 466 LYS A O 1
ATOM 3803 N N . ALA A 1 467 ? 27.668 -7.762 -9.858 1.00 91.44 467 ALA A N 1
ATOM 3804 C CA . ALA A 1 467 ? 27.744 -6.973 -11.086 1.00 91.44 467 ALA A CA 1
ATOM 3805 C C . ALA A 1 467 ? 29.196 -6.634 -11.466 1.00 91.44 467 ALA A C 1
ATOM 3807 O O . ALA A 1 467 ? 29.550 -6.688 -12.642 1.00 91.44 467 ALA A O 1
ATOM 3808 N N . LEU A 1 468 ? 30.046 -6.325 -10.481 1.00 93.62 468 LEU A N 1
ATOM 3809 C CA . LEU A 1 468 ? 31.479 -6.112 -10.692 1.00 93.62 468 LEU A CA 1
ATOM 3810 C C . LEU A 1 468 ? 32.194 -7.401 -11.112 1.00 93.62 468 LEU A C 1
ATOM 3812 O O . LEU A 1 468 ? 33.016 -7.358 -12.019 1.00 93.62 468 LEU A O 1
ATOM 3816 N N . GLU A 1 469 ? 31.877 -8.538 -10.494 1.00 93.38 469 GLU A N 1
ATOM 3817 C CA . GLU A 1 469 ? 32.403 -9.853 -10.887 1.00 93.38 469 GLU A CA 1
ATOM 3818 C C . GLU A 1 469 ? 32.000 -10.209 -12.319 1.00 93.38 469 GLU A C 1
ATOM 3820 O O . GLU A 1 469 ? 32.850 -10.585 -13.122 1.00 93.38 469 GLU A O 1
ATOM 3825 N N . HIS A 1 470 ? 30.728 -10.010 -12.670 1.00 92.25 470 HIS A N 1
ATOM 3826 C CA . HIS A 1 470 ? 30.240 -10.208 -14.031 1.00 92.25 470 HIS A CA 1
ATOM 3827 C C . HIS A 1 470 ? 30.951 -9.285 -15.025 1.00 92.25 470 HIS A C 1
ATOM 3829 O O . HIS A 1 470 ? 31.389 -9.734 -16.080 1.00 92.25 470 HIS A O 1
ATOM 3835 N N . ARG A 1 471 ? 31.121 -8.002 -14.684 1.00 93.50 471 ARG A N 1
ATOM 3836 C CA . ARG A 1 471 ? 31.861 -7.052 -15.520 1.00 93.50 471 ARG A CA 1
ATOM 3837 C C . ARG A 1 471 ? 33.306 -7.502 -15.740 1.00 93.50 471 ARG A C 1
ATOM 3839 O O . ARG A 1 471 ? 33.741 -7.520 -16.883 1.00 93.50 471 ARG A O 1
ATOM 3846 N N . LYS A 1 472 ? 34.009 -7.925 -14.684 1.00 93.88 472 LYS A N 1
ATOM 3847 C CA . LYS A 1 472 ? 35.370 -8.476 -14.791 1.00 93.88 472 LYS A CA 1
ATOM 3848 C C . LYS A 1 472 ? 35.418 -9.729 -15.666 1.00 93.88 472 LYS A C 1
ATOM 3850 O O . LYS A 1 472 ? 36.343 -9.881 -16.453 1.00 93.88 472 LYS A O 1
ATOM 3855 N N . ALA A 1 473 ? 34.428 -10.615 -15.555 1.00 92.81 473 ALA A N 1
ATOM 3856 C CA . ALA A 1 473 ? 34.346 -11.810 -16.391 1.00 92.81 473 ALA A CA 1
ATOM 3857 C C . ALA A 1 473 ? 34.157 -11.459 -17.877 1.00 92.81 473 ALA A C 1
ATOM 3859 O O . ALA A 1 473 ? 34.818 -12.041 -18.732 1.00 92.81 473 ALA A O 1
ATOM 3860 N N . VAL A 1 474 ? 33.299 -10.479 -18.183 1.00 92.06 474 VAL A N 1
ATOM 3861 C CA . VAL A 1 474 ? 33.099 -9.973 -19.551 1.00 92.06 474 VAL A CA 1
ATOM 3862 C C . VAL A 1 474 ? 34.355 -9.275 -20.074 1.00 92.06 474 VAL A C 1
ATOM 3864 O O . VAL A 1 474 ? 34.756 -9.536 -21.201 1.00 92.06 474 VAL A O 1
ATOM 3867 N N . GLU A 1 475 ? 35.004 -8.432 -19.268 1.00 91.69 475 GLU A N 1
ATOM 3868 C CA . GLU A 1 475 ? 36.280 -7.794 -19.626 1.00 91.69 475 GLU A CA 1
ATOM 3869 C C . GLU A 1 475 ? 37.347 -8.856 -19.940 1.00 91.69 475 GLU A C 1
ATOM 3871 O O . GLU A 1 475 ? 37.960 -8.796 -21.003 1.00 91.69 475 GLU A O 1
ATOM 3876 N N . GLY A 1 476 ? 37.469 -9.906 -19.121 1.00 91.19 476 GLY A N 1
ATOM 3877 C CA . GLY A 1 476 ? 38.364 -11.035 -19.398 1.00 91.19 476 GLY A CA 1
ATOM 3878 C C . GLY A 1 476 ? 38.009 -11.810 -20.676 1.00 91.19 476 GLY A C 1
ATOM 3879 O O . GLY A 1 476 ? 38.900 -12.230 -21.412 1.00 91.19 476 GLY A O 1
ATOM 3880 N N . GLN A 1 477 ? 36.720 -11.972 -20.999 1.00 89.06 477 GLN A N 1
ATOM 3881 C CA . GLN A 1 477 ? 36.291 -12.569 -22.272 1.00 89.06 477 GLN A CA 1
ATOM 3882 C C . GLN A 1 477 ? 36.625 -11.680 -23.473 1.00 89.06 477 GLN A C 1
ATOM 3884 O O . GLN A 1 477 ? 37.034 -12.195 -24.514 1.00 89.06 477 GLN A O 1
ATOM 3889 N N . ILE A 1 478 ? 36.470 -10.360 -23.339 1.00 87.00 478 ILE A N 1
ATOM 3890 C CA . ILE A 1 478 ? 36.843 -9.392 -24.375 1.00 87.00 478 ILE A CA 1
ATOM 3891 C C . ILE A 1 478 ? 38.354 -9.430 -24.586 1.00 87.00 478 ILE A C 1
ATOM 3893 O O . ILE A 1 478 ? 38.786 -9.547 -25.727 1.00 87.00 478 ILE A O 1
ATOM 3897 N N . GLU A 1 479 ? 39.154 -9.396 -23.520 1.00 89.88 479 GLU A N 1
ATOM 3898 C CA . GLU A 1 479 ? 40.614 -9.502 -23.597 1.00 89.88 479 GLU A CA 1
ATOM 3899 C C . GLU A 1 479 ? 41.050 -10.822 -24.236 1.00 89.88 479 GLU A C 1
ATOM 3901 O O . GLU A 1 479 ? 41.888 -10.821 -25.137 1.00 89.88 479 GLU A O 1
ATOM 3906 N N . TYR A 1 480 ? 40.436 -11.944 -23.852 1.00 88.50 480 TYR A N 1
ATOM 3907 C CA . TYR A 1 480 ? 40.692 -13.245 -24.470 1.00 88.50 480 TYR A CA 1
ATOM 3908 C C . TYR A 1 480 ? 40.310 -13.261 -25.957 1.00 88.50 480 TYR A C 1
ATOM 3910 O O . TYR A 1 480 ? 41.079 -13.737 -26.793 1.00 88.50 480 TYR A O 1
ATOM 3918 N N . SER A 1 481 ? 39.152 -12.700 -26.319 1.00 85.69 481 SER A N 1
ATOM 3919 C CA . SER A 1 481 ? 38.723 -12.584 -27.716 1.00 85.69 481 SER A CA 1
ATOM 3920 C C . SER A 1 481 ? 39.632 -11.656 -28.515 1.00 85.69 481 SER A C 1
ATOM 3922 O O . SER A 1 481 ? 39.913 -11.953 -29.669 1.00 85.69 481 SER A O 1
ATOM 3924 N N . GLN A 1 482 ? 40.095 -10.548 -27.938 1.00 84.88 482 GLN A N 1
ATOM 3925 C CA . GLN A 1 482 ? 41.030 -9.626 -28.578 1.00 84.88 482 GLN A CA 1
ATOM 3926 C C . GLN A 1 482 ? 42.410 -10.264 -28.740 1.00 84.88 482 GLN A C 1
ATOM 3928 O O . GLN A 1 482 ? 43.021 -10.112 -29.792 1.00 84.88 482 GLN A O 1
ATOM 3933 N N . ALA A 1 483 ? 42.883 -11.018 -27.745 1.00 81.44 483 ALA A N 1
ATOM 3934 C CA . ALA A 1 483 ? 44.119 -11.789 -27.830 1.00 81.44 483 ALA A CA 1
ATOM 3935 C C . ALA A 1 483 ? 44.032 -12.874 -28.914 1.00 81.44 483 ALA A C 1
ATOM 3937 O O . ALA A 1 483 ? 44.978 -13.041 -29.682 1.00 81.44 483 ALA A O 1
ATOM 3938 N N . ARG A 1 484 ? 42.885 -13.557 -29.027 1.00 77.94 484 ARG A N 1
ATOM 3939 C CA . ARG A 1 484 ? 42.609 -14.551 -30.075 1.00 77.94 484 ARG A CA 1
ATOM 3940 C C . ARG A 1 484 ? 42.450 -13.926 -31.465 1.00 77.94 484 ARG A C 1
ATOM 3942 O O . ARG A 1 484 ? 42.882 -14.525 -32.441 1.00 77.94 484 ARG A O 1
ATOM 3949 N N . ASN A 1 485 ? 41.859 -12.735 -31.548 1.00 70.56 485 ASN A N 1
ATOM 3950 C CA . ASN A 1 485 ? 41.652 -11.984 -32.790 1.00 70.56 485 ASN A CA 1
ATOM 3951 C C . ASN A 1 485 ? 42.838 -11.074 -33.143 1.00 70.56 485 ASN A C 1
ATOM 3953 O O . ASN A 1 485 ? 42.712 -10.229 -34.033 1.00 70.56 485 ASN A O 1
ATOM 3957 N N . ARG A 1 486 ? 43.992 -11.214 -32.472 1.00 72.25 486 ARG A N 1
ATOM 3958 C CA . ARG A 1 486 ? 45.224 -10.593 -32.963 1.00 72.25 486 ARG A CA 1
ATOM 3959 C C . ARG A 1 486 ? 45.464 -11.093 -34.388 1.00 72.25 486 ARG A C 1
ATOM 3961 O O . ARG A 1 486 ? 45.264 -12.283 -34.633 1.00 72.25 486 ARG A O 1
ATOM 3968 N N . PRO A 1 487 ? 45.866 -10.213 -35.323 1.00 64.25 487 PRO A N 1
ATOM 3969 C CA . PRO A 1 487 ? 46.128 -10.613 -36.695 1.00 64.25 487 PRO A CA 1
ATOM 3970 C C . PRO A 1 487 ? 47.130 -11.765 -36.676 1.00 64.25 487 PRO A C 1
ATOM 3972 O O . PRO A 1 487 ? 48.273 -11.610 -36.241 1.00 64.25 487 PRO A O 1
ATOM 3975 N N . VAL A 1 488 ? 46.655 -12.943 -37.073 1.00 59.25 488 VAL A N 1
ATOM 3976 C CA . VAL A 1 488 ? 47.473 -14.144 -37.185 1.00 59.25 488 VAL A CA 1
ATOM 3977 C C . VAL A 1 488 ? 48.416 -13.893 -38.354 1.00 59.25 488 VAL A C 1
ATOM 3979 O O . VAL A 1 488 ? 48.029 -14.001 -39.514 1.00 59.25 488 VAL A O 1
ATOM 3982 N N . TYR A 1 489 ? 49.651 -13.494 -38.057 1.00 67.38 489 TYR A N 1
ATOM 3983 C CA . TYR A 1 489 ? 50.728 -13.565 -39.037 1.00 67.38 489 TYR A CA 1
ATOM 3984 C C . TYR A 1 489 ? 50.895 -15.033 -39.408 1.00 67.38 489 TYR A C 1
ATOM 3986 O O . TYR A 1 489 ? 51.109 -15.825 -38.495 1.00 67.38 489 TYR A O 1
ATOM 3994 N N . MET A 1 490 ? 50.752 -15.343 -40.706 1.00 69.50 490 MET A N 1
ATOM 3995 C CA . MET A 1 490 ? 50.872 -16.660 -41.358 1.00 69.50 490 MET A CA 1
ATOM 3996 C C . MET A 1 490 ? 51.010 -17.836 -40.390 1.00 69.50 490 MET A C 1
ATOM 3998 O O . MET A 1 490 ? 52.049 -17.969 -39.729 1.00 69.50 490 MET A O 1
ATOM 4002 N N . SER A 1 491 ? 49.991 -18.701 -40.364 1.00 76.69 491 SER A N 1
ATOM 4003 C CA . SER A 1 491 ? 49.988 -19.900 -39.522 1.00 76.69 491 SER A CA 1
ATOM 4004 C C . SER A 1 491 ? 51.280 -20.698 -39.703 1.00 76.69 491 SER A C 1
ATOM 4006 O O . SER A 1 491 ? 51.876 -20.681 -40.779 1.00 76.69 491 SER A O 1
ATOM 4008 N N . ASP A 1 492 ? 51.734 -21.420 -38.677 1.00 77.06 492 ASP A N 1
ATOM 4009 C CA . ASP A 1 492 ? 53.011 -22.151 -38.750 1.00 77.06 492 ASP A CA 1
ATOM 4010 C C . ASP A 1 492 ? 53.058 -23.139 -39.931 1.00 77.06 492 ASP A C 1
ATOM 4012 O O . ASP A 1 492 ? 54.113 -23.358 -40.530 1.00 77.06 492 ASP A O 1
ATOM 4016 N N . ALA A 1 493 ? 51.896 -23.665 -40.337 1.00 78.75 493 ALA A N 1
ATOM 4017 C CA . ALA A 1 493 ? 51.737 -24.468 -41.543 1.00 78.75 493 ALA A CA 1
ATOM 4018 C C . ALA A 1 493 ? 51.951 -23.650 -42.831 1.00 78.75 493 ALA A C 1
ATOM 4020 O O . ALA A 1 493 ? 52.748 -24.053 -43.676 1.00 78.75 493 ALA A O 1
ATOM 4021 N N . GLU A 1 494 ? 51.306 -22.487 -42.973 1.00 77.56 494 GLU A N 1
ATOM 4022 C CA . GLU A 1 494 ? 51.511 -21.571 -44.108 1.00 77.56 494 GLU A CA 1
ATOM 4023 C C . GLU A 1 494 ? 52.942 -21.025 -44.148 1.00 77.56 494 GLU A C 1
ATOM 4025 O O . GLU A 1 494 ? 53.511 -20.857 -45.223 1.00 77.56 494 GLU A O 1
ATOM 4030 N N . ARG A 1 495 ? 53.561 -20.789 -42.987 1.00 78.56 495 ARG A N 1
ATOM 4031 C CA . ARG A 1 495 ? 54.956 -20.354 -42.863 1.00 78.56 495 ARG A CA 1
ATOM 4032 C C . ARG A 1 495 ? 55.928 -21.423 -43.343 1.00 78.56 495 ARG A C 1
ATOM 4034 O O . ARG A 1 495 ? 56.880 -21.087 -44.039 1.00 78.56 495 ARG A O 1
ATOM 4041 N N . LYS A 1 496 ? 55.658 -22.695 -43.041 1.00 81.25 496 LYS A N 1
ATOM 4042 C CA . LYS A 1 496 ? 56.435 -23.841 -43.535 1.00 81.25 496 LYS A CA 1
ATOM 4043 C C . LYS A 1 496 ? 56.242 -24.067 -45.038 1.00 81.25 496 LYS A C 1
ATOM 4045 O O . LYS A 1 496 ? 57.193 -24.387 -45.740 1.00 81.25 496 LYS A O 1
ATOM 4050 N N . LEU A 1 497 ? 55.030 -23.849 -45.549 1.00 81.38 497 LEU A N 1
ATOM 4051 C CA . LEU A 1 497 ? 54.709 -23.992 -46.975 1.00 81.38 497 LEU A CA 1
ATOM 4052 C C . LEU A 1 497 ? 55.321 -22.861 -47.821 1.00 81.38 497 LEU A C 1
ATOM 4054 O O . LEU A 1 497 ? 55.834 -23.098 -48.912 1.00 81.38 497 LEU A O 1
ATOM 4058 N N . ASN A 1 498 ? 55.343 -21.644 -47.276 1.00 81.38 498 ASN A N 1
ATOM 4059 C CA . ASN A 1 498 ? 55.913 -20.457 -47.912 1.00 81.38 498 ASN A CA 1
ATOM 4060 C C . ASN A 1 498 ? 57.393 -20.224 -47.560 1.00 81.38 498 ASN A C 1
ATOM 4062 O O . ASN A 1 498 ? 57.988 -19.265 -48.048 1.00 81.38 498 ASN A O 1
ATOM 4066 N N . GLU A 1 499 ? 58.019 -21.090 -46.761 1.00 83.06 499 GLU A N 1
ATOM 4067 C CA . GLU A 1 499 ? 59.430 -21.007 -46.362 1.00 83.06 499 GLU A CA 1
ATOM 4068 C C . GLU A 1 499 ? 60.407 -20.779 -47.540 1.00 83.06 499 GLU A C 1
ATOM 4070 O O . GLU A 1 499 ? 61.257 -19.887 -47.437 1.00 83.06 499 GLU A O 1
ATOM 4075 N N . PRO A 1 500 ? 60.311 -21.489 -48.688 1.00 77.50 500 PRO A N 1
ATOM 4076 C CA . PRO A 1 500 ? 61.220 -21.257 -49.812 1.00 77.50 500 PRO A CA 1
ATOM 4077 C C . PRO A 1 500 ? 60.984 -19.913 -50.519 1.00 77.50 500 PRO A C 1
ATOM 4079 O O . PRO A 1 500 ? 61.918 -19.363 -51.102 1.00 77.50 500 PRO A O 1
ATOM 4082 N N . LEU A 1 501 ? 59.763 -19.369 -50.472 1.00 77.81 501 LEU A N 1
ATOM 4083 C CA . LEU A 1 501 ? 59.434 -18.039 -50.999 1.00 77.81 501 LEU A CA 1
ATOM 4084 C C . LEU A 1 501 ? 59.930 -16.942 -50.051 1.00 77.81 501 LEU A C 1
ATOM 4086 O O . LEU A 1 501 ? 60.571 -15.996 -50.497 1.00 77.81 501 LEU A O 1
ATOM 4090 N N . LEU A 1 502 ? 59.726 -17.106 -48.743 1.00 74.38 502 LEU A N 1
ATOM 4091 C CA . LEU A 1 502 ? 60.192 -16.170 -47.716 1.00 74.38 502 LEU A CA 1
ATOM 4092 C C . LEU A 1 502 ? 61.727 -16.057 -47.685 1.00 74.38 502 LEU A C 1
ATOM 4094 O O . LEU A 1 502 ? 62.253 -14.946 -47.609 1.00 74.38 502 LEU A O 1
ATOM 4098 N N . LYS A 1 503 ? 62.451 -17.176 -47.860 1.00 77.62 503 LYS A N 1
ATOM 4099 C CA . LYS A 1 503 ? 63.921 -17.188 -48.012 1.00 77.62 503 LYS A CA 1
ATOM 4100 C C . LYS A 1 503 ? 64.406 -16.380 -49.220 1.00 77.62 503 LYS A C 1
ATOM 4102 O O . LYS A 1 503 ? 65.459 -15.758 -49.141 1.00 77.62 503 LYS A O 1
ATOM 4107 N N . LYS A 1 504 ? 63.647 -16.351 -50.323 1.00 76.94 504 LYS A N 1
ATOM 4108 C CA . LYS A 1 504 ? 63.993 -15.574 -51.530 1.00 76.94 504 LYS A CA 1
ATOM 4109 C C . LYS A 1 504 ? 63.761 -14.070 -51.368 1.00 76.94 504 LYS A C 1
ATOM 4111 O O . LYS A 1 504 ? 64.465 -13.291 -51.996 1.00 76.94 504 LYS A O 1
ATOM 4116 N N . VAL A 1 505 ? 62.801 -13.666 -50.534 1.00 74.38 505 VAL A N 1
ATOM 4117 C CA . VAL A 1 505 ? 62.469 -12.250 -50.266 1.00 74.38 505 VAL A CA 1
ATOM 4118 C C . VAL A 1 505 ? 63.330 -11.670 -49.123 1.00 74.38 505 VAL A C 1
ATOM 4120 O O . VAL A 1 505 ? 63.179 -10.513 -48.749 1.00 74.38 505 VAL A O 1
ATOM 4123 N N . GLY A 1 506 ? 64.267 -12.447 -48.564 1.00 68.50 506 GLY A N 1
ATOM 4124 C CA . GLY A 1 506 ? 65.175 -11.995 -47.500 1.00 68.50 506 GLY A CA 1
ATOM 4125 C C . GLY A 1 506 ? 64.538 -11.912 -46.107 1.00 68.50 506 GLY A C 1
ATOM 4126 O O . GLY A 1 506 ? 65.206 -11.525 -45.153 1.00 68.50 506 GLY A O 1
ATOM 4127 N N . LEU A 1 507 ? 63.273 -12.318 -45.959 1.00 66.12 507 LEU A N 1
ATOM 4128 C CA . LEU A 1 507 ? 62.599 -12.459 -44.667 1.00 66.12 507 LEU A CA 1
ATOM 4129 C C . LEU A 1 507 ? 62.833 -13.871 -44.122 1.00 66.12 507 LEU A C 1
ATOM 4131 O O . LEU A 1 507 ? 61.930 -14.703 -44.050 1.00 66.12 507 LEU A O 1
ATOM 4135 N N . THR A 1 508 ? 64.077 -14.164 -43.755 1.00 57.56 508 THR A N 1
ATOM 4136 C CA . THR A 1 508 ? 64.387 -15.334 -42.930 1.00 57.56 508 THR A CA 1
ATOM 4137 C C . THR A 1 508 ? 63.979 -15.046 -41.485 1.00 57.56 508 THR A C 1
ATOM 4139 O O . THR A 1 508 ? 64.509 -14.097 -40.902 1.00 57.56 508 THR A O 1
ATOM 4142 N N . PRO A 1 509 ? 63.073 -15.829 -40.874 1.00 57.25 509 PRO A N 1
ATOM 4143 C CA . PRO A 1 509 ? 62.786 -15.677 -39.456 1.00 57.25 509 PRO A CA 1
ATOM 4144 C C . PRO A 1 509 ? 64.037 -16.067 -38.660 1.00 57.25 509 PRO A C 1
ATOM 4146 O O . PRO A 1 509 ? 64.545 -17.178 -38.817 1.00 57.25 509 PRO A O 1
ATOM 4149 N N . GLN A 1 510 ? 64.552 -15.162 -37.823 1.00 56.03 510 GLN A N 1
ATOM 4150 C CA . GLN A 1 510 ? 65.492 -15.583 -36.788 1.00 56.03 510 GLN A CA 1
ATOM 4151 C C . GLN A 1 510 ? 64.743 -16.463 -35.779 1.00 56.03 510 GLN A C 1
ATOM 4153 O O . GLN A 1 510 ? 63.610 -16.126 -35.419 1.00 56.03 510 GLN A O 1
ATOM 4158 N N . PRO A 1 511 ? 65.335 -17.586 -35.341 1.00 50.75 511 PRO A N 1
ATOM 4159 C CA . PRO A 1 511 ? 64.757 -18.373 -34.265 1.00 50.75 511 PRO A CA 1
ATOM 4160 C C . PRO A 1 511 ? 64.759 -17.520 -32.989 1.00 50.75 511 PRO A C 1
ATOM 4162 O O . PRO A 1 511 ? 65.808 -17.000 -32.606 1.00 50.75 511 PRO A O 1
ATOM 4165 N N . GLN A 1 512 ? 63.586 -17.343 -32.378 1.00 43.44 512 GLN A N 1
ATOM 4166 C CA . GLN A 1 512 ? 63.480 -16.934 -30.976 1.00 43.44 512 GLN A CA 1
ATOM 4167 C C . GLN A 1 512 ? 63.543 -18.166 -30.086 1.00 43.44 512 GLN A C 1
ATOM 4169 O O . GLN A 1 512 ? 62.899 -19.175 -30.460 1.00 43.44 512 GLN A O 1
#

Sequence (512 aa):
RELMSGKVYKYVGRALSDGEKEFVAQEIDMLIHRGENSEASLKHIAHHIRSITPAQSQVSAAPTEERMRRHDAASSVVSGAAGHQRKNRGTPSSQVPSSVHAAARAADQKVKAAMKAAGSGASGVNSAANLPPGVTAEMWAAAHGDAGSSANGARRPLPKPQELHKDDLWAKLAEKEVEEFHKDALEHRRRHKKMEEEQRLYLEQQVALRTRKAVEKKKDEEKYVVEEQRQLEAWELEQKRKDEERKRRFAEEKAMRDEQLEEARKRRALEEAKRRAEDAEAAKKLQVEYEREQQAIRERRVKAKEDVVKAQEFNKHIEEMRASERAKEKARDLEHQRQYLERLRKQDEQRELALVKMQEKQKHQQQIAFQMQSDIAEKAKEDERKAEAHKKRLEAEQIAREKANAEKAAAAKVKQRQYLMLQMLEREEQRKKERDDVVRQREQVVKAKEEEERKEAERKILQRKKALEHRKAVEGQIEYSQARNRPVYMSDAERKLNEPLLKKVGLTPQPQ

pLDDT: mean 76.13, std 21.75, range [31.62, 97.31]